Protein AF-0000000084720559 (afdb_homodimer)

Foldseek 3Di:
DPPPLQDDWFDDPWKTWHQDALVCLVLVLVQCVQCVVVCQQWDFDDDPCRNDSVVSSVVSVVQSVCSSVPAKHKIWIFTPVDDPVPTHTFKIKMWHRQDDDPQLETEIDMDGRPVCPPVCVVLRVVLRVVCCSCPVVVGFKYKYKTAPPPVSVVVSCVSSPKDFDAKAFQPGQGPNGRGIITIIMDGHDDDPPD/DPPPLADDWFDDPWKTWHQDALVCLVLVLVQCVQCVVVCQQWDFDDDPCRNDSVVSSVVSVVQSVCSSVPAKHKIWIFTPVDDPVPTHTFKIKMWHRQDDDPQLETEIDMDGRPVCPPVCVVLRVVLRVVCCSCPVVVGFKYKYKTAPPPVSVVVSCVSSPKDFDAKAFQPGQHPNGRGIITIIMDGHDDDPPD

Sequence (388 aa):
MPPDISQAPLTTPRLLLTLLPPDAAARVLAYHLANREHLGPVSPARPDNFFTVTWWRSRLAQDAEDWRRGLALRLFLLSRAAPPTTSPVLGSVSLNDIRRGPLQCAELGFGLDARHQGLGLMSEAVSAVCDHAFGALGLHRLMANHLPDNHRSAAVLRRVGFQVEGLARQSVLIEGRWRDHVLTARVAPEPHEDMPPDISQAPLTTPRLLLTLLPPDAAARVLAYHLANREHLGPVSPARPDNFFTVTWWRSRLAQDAEDWRRGLALRLFL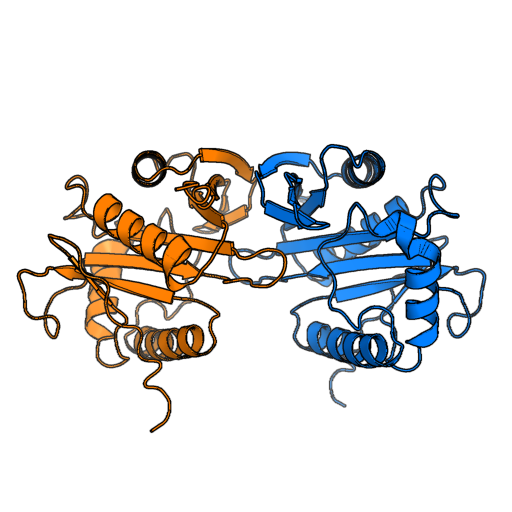LSRAAPPTTSPVLGSVSLNDIRRGPLQCAELGFGLDARHQGLGLMSEAVSAVCDHAFGALGLHRLMANHLPDNHRSAAVLRRVGFQVEGLARQSVLIEGRWRDHVLTARVAPEPHED

Structure (mmCIF, N/CA/C/O backbone):
data_AF-0000000084720559-model_v1
#
loop_
_entity.id
_entity.type
_e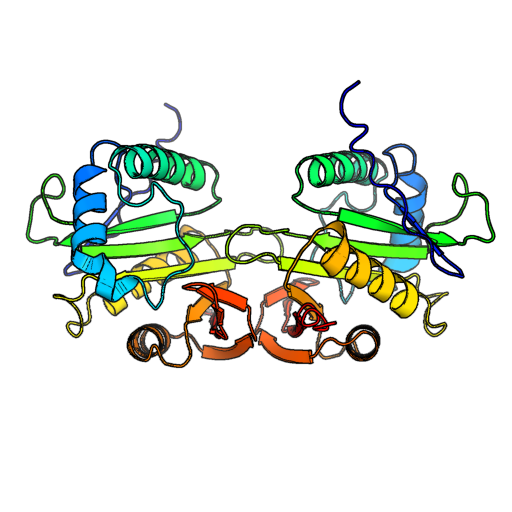ntity.pdbx_description
1 polymer 'Ribosomal-protein-S5p-alanine acetyltransferase'
#
loop_
_atom_site.group_PDB
_atom_site.id
_atom_site.type_symbol
_atom_site.label_atom_id
_atom_site.label_alt_id
_atom_site.label_comp_id
_atom_site.label_asym_id
_atom_site.label_entity_id
_atom_site.label_seq_id
_atom_site.pdbx_PDB_ins_code
_atom_site.Cartn_x
_atom_site.Cartn_y
_atom_site.Cartn_z
_atom_site.occupancy
_atom_site.B_iso_or_equiv
_atom_site.auth_seq_id
_atom_site.auth_comp_id
_atom_site.auth_asym_id
_atom_site.auth_atom_id
_atom_site.pdbx_PDB_model_num
ATOM 1 N N . MET A 1 1 ? 16.984 1.172 -31.078 1 24.78 1 MET A N 1
ATOM 2 C CA . MET A 1 1 ? 16.078 0.061 -30.812 1 24.78 1 MET A CA 1
ATOM 3 C C . MET A 1 1 ? 15.453 0.203 -29.422 1 24.78 1 MET A C 1
ATOM 5 O O . MET A 1 1 ? 16.156 0.469 -28.453 1 24.78 1 MET A O 1
ATOM 9 N N . PRO A 1 2 ? 14.281 0.5 -29.219 1 31.25 2 PRO A N 1
ATOM 10 C CA . PRO A 1 2 ? 13.789 0.819 -27.875 1 31.25 2 PRO A CA 1
ATOM 11 C C . PRO A 1 2 ? 14.266 -0.181 -26.828 1 31.25 2 PRO A C 1
ATOM 13 O O . PRO A 1 2 ? 14.516 -1.346 -27.156 1 31.25 2 PRO A O 1
ATOM 16 N N . PRO A 1 3 ? 15.016 0.154 -25.875 1 35.84 3 PRO A N 1
ATOM 17 C CA . PRO A 1 3 ? 15.547 -0.904 -25.016 1 35.84 3 PRO A CA 1
ATOM 18 C C . PRO A 1 3 ? 14.555 -2.043 -24.797 1 35.84 3 PRO A C 1
ATOM 20 O O . PRO A 1 3 ? 13.344 -1.806 -24.703 1 35.84 3 PRO A O 1
ATOM 23 N N . ASP A 1 4 ? 14.594 -3.197 -25.391 1 41.47 4 ASP A N 1
ATOM 24 C CA . ASP A 1 4 ? 13.789 -4.414 -25.328 1 41.47 4 ASP A CA 1
ATOM 25 C C . ASP A 1 4 ? 13.328 -4.688 -23.891 1 41.47 4 ASP A C 1
ATOM 27 O O . ASP A 1 4 ? 14.141 -5.035 -23.031 1 41.47 4 ASP A O 1
ATOM 31 N N . ILE A 1 5 ? 12.531 -3.898 -23.25 1 49.28 5 ILE A N 1
ATOM 32 C CA . ILE A 1 5 ? 11.891 -3.852 -21.938 1 49.28 5 ILE A CA 1
ATOM 33 C C . ILE A 1 5 ? 11.297 -5.219 -21.609 1 49.28 5 ILE A C 1
ATOM 35 O O . ILE A 1 5 ? 10.516 -5.352 -20.656 1 49.28 5 ILE A O 1
ATOM 39 N N . SER A 1 6 ? 11.438 -6.25 -22.516 1 62.38 6 SER A N 1
ATOM 40 C CA . SER A 1 6 ? 10.852 -7.562 -22.25 1 62.38 6 SER A CA 1
ATOM 41 C C . SER A 1 6 ? 11.539 -8.25 -21.078 1 62.38 6 SER A C 1
ATOM 43 O O . SER A 1 6 ? 12.766 -8.234 -20.969 1 62.38 6 SER A O 1
ATOM 45 N N . GLN A 1 7 ? 10.898 -8.25 -19.922 1 69.25 7 GLN A N 1
ATOM 46 C CA . GLN A 1 7 ? 11.438 -8.953 -18.766 1 69.25 7 GLN A CA 1
ATOM 47 C C . GLN A 1 7 ? 11.953 -10.336 -19.141 1 69.25 7 GLN A C 1
ATOM 49 O O . GLN A 1 7 ? 11.195 -11.164 -19.656 1 69.25 7 GLN A O 1
ATOM 54 N N . ALA A 1 8 ? 13.352 -10.523 -19 1 83.62 8 ALA A N 1
ATOM 55 C CA . ALA A 1 8 ? 13.891 -11.867 -19.141 1 83.62 8 ALA A CA 1
ATOM 56 C C . ALA A 1 8 ? 13.266 -12.828 -18.141 1 83.62 8 ALA A C 1
ATOM 58 O O . ALA A 1 8 ? 13.039 -12.461 -16.984 1 83.62 8 ALA A O 1
ATOM 59 N N . PRO A 1 9 ? 12.969 -13.992 -18.625 1 94.06 9 PRO A N 1
ATOM 60 C CA . PRO A 1 9 ? 12.43 -14.984 -17.703 1 94.06 9 PRO A CA 1
ATOM 61 C C . PRO A 1 9 ? 13.414 -15.352 -16.594 1 94.06 9 PRO A C 1
ATOM 63 O O . PRO A 1 9 ? 14.633 -15.25 -16.781 1 94.06 9 PRO A O 1
ATOM 66 N N . LEU A 1 10 ? 12.875 -15.648 -15.438 1 97.38 10 LEU A N 1
ATOM 67 C CA . LEU A 1 10 ? 13.672 -16.25 -14.375 1 97.38 10 LEU A CA 1
ATOM 68 C C . LEU A 1 10 ? 13.641 -17.766 -14.461 1 97.38 10 LEU A C 1
ATOM 70 O O . LEU A 1 10 ? 12.586 -18.359 -14.695 1 97.38 10 LEU A O 1
ATOM 74 N N . THR A 1 11 ? 14.836 -18.391 -14.312 1 97.5 11 THR A N 1
ATOM 75 C CA . THR A 1 11 ? 14.914 -19.844 -14.383 1 97.5 11 THR A CA 1
ATOM 76 C C . THR A 1 11 ? 15.398 -20.422 -13.055 1 97.5 11 THR A C 1
ATOM 78 O O . THR A 1 11 ? 16.328 -19.891 -12.445 1 97.5 11 THR A O 1
ATOM 81 N N . THR A 1 12 ? 14.703 -21.391 -12.57 1 98.12 12 THR A N 1
ATOM 82 C CA . THR A 1 12 ? 15.117 -22.203 -11.43 1 98.12 12 THR A CA 1
ATOM 83 C C . THR A 1 12 ? 15.367 -23.641 -11.867 1 98.12 12 THR A C 1
ATOM 85 O O . THR A 1 12 ? 15.227 -23.984 -13.047 1 98.12 12 THR A O 1
ATOM 88 N N . PRO A 1 13 ? 15.797 -24.516 -10.953 1 97.94 13 PRO A N 1
ATOM 89 C CA . PRO A 1 13 ? 16.078 -25.891 -11.375 1 97.94 13 PRO A CA 1
ATOM 90 C C . PRO A 1 13 ? 14.883 -26.562 -12.047 1 97.94 13 PRO A C 1
ATOM 92 O O . PRO A 1 13 ? 15.047 -27.297 -13.031 1 97.94 13 PRO A O 1
ATOM 95 N N . ARG A 1 14 ? 13.617 -26.297 -11.602 1 98.25 14 ARG A N 1
ATOM 96 C CA . ARG A 1 14 ? 12.477 -27.047 -12.117 1 98.25 14 ARG A CA 1
ATOM 97 C C . ARG A 1 14 ? 11.508 -26.125 -12.859 1 98.25 14 ARG A C 1
ATOM 99 O O . ARG A 1 14 ? 10.641 -26.609 -13.594 1 98.25 14 ARG A O 1
ATOM 106 N N . LEU A 1 15 ? 11.742 -24.766 -12.711 1 98.5 15 LEU A N 1
ATOM 107 C CA . LEU A 1 15 ? 10.68 -23.875 -13.164 1 98.5 15 LEU A CA 1
ATOM 108 C C . LEU A 1 15 ? 11.234 -22.797 -14.086 1 98.5 15 LEU A C 1
ATOM 110 O O . LEU A 1 15 ? 12.383 -22.375 -13.938 1 98.5 15 LEU A O 1
ATOM 114 N N . LEU A 1 16 ? 10.406 -22.438 -15.016 1 98.12 16 LEU A N 1
ATOM 115 C CA . LEU A 1 16 ? 10.523 -21.188 -15.766 1 98.12 16 LEU A CA 1
ATOM 116 C C . LEU A 1 16 ? 9.477 -20.172 -15.32 1 98.12 16 LEU A C 1
ATOM 118 O O . LEU A 1 16 ? 8.273 -20.453 -15.367 1 98.12 16 LEU A O 1
ATOM 122 N N . LEU A 1 17 ? 9.922 -19.062 -14.82 1 98.5 17 LEU A N 1
ATOM 123 C CA . LEU A 1 17 ? 9.031 -17.984 -14.43 1 98.5 17 LEU A CA 1
ATOM 124 C C . LEU A 1 17 ? 9.031 -16.859 -15.469 1 98.5 17 LEU A C 1
ATOM 126 O O . LEU A 1 17 ? 10.086 -16.281 -15.758 1 98.5 17 LEU A O 1
ATOM 130 N N . THR A 1 18 ? 7.855 -16.531 -16.031 1 97.56 18 THR A N 1
ATOM 131 C CA . THR A 1 18 ? 7.883 -15.617 -17.172 1 97.56 18 THR A CA 1
ATOM 132 C C . THR A 1 18 ? 6.566 -14.852 -17.281 1 97.56 18 THR A C 1
ATOM 134 O O . THR A 1 18 ? 5.527 -15.32 -16.812 1 97.56 18 THR A O 1
ATOM 137 N N . LEU A 1 19 ? 6.688 -13.711 -17.906 1 97.62 19 LEU A N 1
ATOM 138 C CA . LEU A 1 19 ? 5.48 -13.055 -18.406 1 97.62 19 LEU A CA 1
ATOM 139 C C . LEU A 1 19 ? 4.867 -13.844 -19.562 1 97.62 19 LEU A C 1
ATOM 141 O O . LEU A 1 19 ? 5.586 -14.375 -20.406 1 97.62 19 LEU A O 1
ATOM 145 N N . LEU A 1 20 ? 3.572 -13.852 -19.547 1 97.25 20 LEU A N 1
ATOM 146 C CA . LEU A 1 20 ? 2.904 -14.492 -20.688 1 97.25 20 LEU A CA 1
ATOM 147 C C . LEU A 1 20 ? 2.211 -13.453 -21.562 1 97.25 20 LEU A C 1
ATOM 149 O O . LEU A 1 20 ? 1.636 -12.492 -21.047 1 97.25 20 LEU A O 1
ATOM 153 N N . PRO A 1 21 ? 2.279 -13.688 -22.859 1 96.25 21 PRO A N 1
ATOM 154 C CA . PRO A 1 21 ? 1.58 -12.781 -23.766 1 96.25 21 PRO A CA 1
ATOM 155 C C . PRO A 1 21 ? 0.071 -13.016 -23.797 1 96.25 21 PRO A C 1
ATOM 157 O O . PRO A 1 21 ? -0.404 -14.055 -23.312 1 96.25 21 PRO A O 1
ATOM 160 N N . PRO A 1 22 ? -0.647 -12.07 -24.328 1 97.81 22 PRO A N 1
ATOM 161 C CA . PRO A 1 22 ? -2.105 -12.195 -24.391 1 97.81 22 PRO A CA 1
ATOM 162 C C . PRO A 1 22 ? -2.568 -13.484 -25.062 1 97.81 22 PRO A C 1
ATOM 164 O O . PRO A 1 22 ? -3.615 -14.031 -24.703 1 97.81 22 PRO A O 1
ATOM 167 N N . ASP A 1 23 ? -1.858 -14.062 -25.891 1 96.62 23 ASP A N 1
ATOM 168 C CA . ASP A 1 23 ? -2.271 -15.258 -26.625 1 96.62 23 ASP A CA 1
ATOM 169 C C . ASP A 1 23 ? -2.18 -16.5 -25.719 1 96.62 23 ASP A C 1
ATOM 171 O O . ASP A 1 23 ? -2.709 -17.562 -26.062 1 96.62 23 ASP A O 1
ATOM 175 N N . ALA A 1 24 ? -1.607 -16.375 -24.594 1 97.5 24 ALA A N 1
ATOM 176 C CA . ALA A 1 24 ? -1.551 -17.469 -23.625 1 97.5 24 ALA A CA 1
ATOM 177 C C . ALA A 1 24 ? -2.754 -17.438 -22.688 1 97.5 24 ALA A C 1
ATOM 179 O O . ALA A 1 24 ? -2.826 -18.219 -21.734 1 97.5 24 ALA A O 1
ATOM 180 N N . ALA A 1 25 ? -3.701 -16.656 -22.953 1 98.38 25 ALA A N 1
ATOM 181 C CA . ALA A 1 25 ? -4.836 -16.406 -22.062 1 98.38 25 ALA A CA 1
ATOM 182 C C . ALA A 1 25 ? -5.574 -17.703 -21.75 1 98.38 25 ALA A C 1
ATOM 184 O O . ALA A 1 25 ? -5.98 -17.938 -20.609 1 98.38 25 ALA A O 1
ATOM 185 N N . ALA A 1 26 ? -5.711 -18.5 -22.719 1 98.31 26 ALA A N 1
ATOM 186 C CA . ALA A 1 26 ? -6.453 -19.75 -22.516 1 98.31 26 ALA A CA 1
ATOM 187 C C . ALA A 1 26 ? -5.754 -20.656 -21.516 1 98.31 26 ALA A C 1
ATOM 189 O O . ALA A 1 26 ? -6.41 -21.359 -20.734 1 98.31 26 ALA A O 1
ATOM 190 N N . ARG A 1 27 ? -4.457 -20.688 -21.5 1 98.19 27 ARG A N 1
ATOM 191 C CA . ARG A 1 27 ? -3.695 -21.5 -20.562 1 98.19 27 ARG A CA 1
ATOM 192 C C . ARG A 1 27 ? -3.842 -20.969 -19.141 1 98.19 27 ARG A C 1
ATOM 194 O O . ARG A 1 27 ? -3.986 -21.75 -18.188 1 98.19 27 ARG A O 1
ATOM 201 N N . VAL A 1 28 ? -3.807 -19.688 -19.016 1 98.62 28 VAL A N 1
ATOM 202 C CA . VAL A 1 28 ? -3.961 -19.078 -17.703 1 98.62 28 VAL A CA 1
ATOM 203 C C . VAL A 1 28 ? -5.375 -19.328 -17.172 1 98.62 28 VAL A C 1
ATOM 205 O O . VAL A 1 28 ? -5.562 -19.672 -16.016 1 98.62 28 VAL A O 1
ATOM 208 N N . LEU A 1 29 ? -6.332 -19.172 -18.109 1 98.75 29 LEU A N 1
ATOM 209 C CA . LEU A 1 29 ? -7.719 -19.438 -17.75 1 98.75 29 LEU A CA 1
ATOM 210 C C . LEU A 1 29 ? -7.883 -20.891 -17.266 1 98.75 29 LEU A C 1
ATOM 212 O O . LEU A 1 29 ? -8.547 -21.141 -16.266 1 98.75 29 LEU A O 1
ATOM 216 N N . ALA A 1 30 ? -7.309 -21.781 -17.938 1 98.69 30 ALA A N 1
ATOM 217 C CA . ALA A 1 30 ? -7.406 -23.188 -17.578 1 98.69 30 ALA A CA 1
ATOM 218 C C . ALA A 1 30 ? -6.887 -23.438 -16.172 1 98.69 30 ALA A C 1
ATOM 220 O O . ALA A 1 30 ? -7.488 -24.188 -15.406 1 98.69 30 ALA A O 1
ATOM 221 N N . TYR A 1 31 ? -5.824 -22.828 -15.836 1 98.69 31 TYR A N 1
ATOM 222 C CA . TYR A 1 31 ? -5.258 -22.906 -14.492 1 98.69 31 TYR A CA 1
ATOM 223 C C . TYR A 1 31 ? -6.262 -22.438 -13.453 1 98.69 31 TYR A C 1
ATOM 225 O O . TYR A 1 31 ? -6.488 -23.109 -12.445 1 98.69 31 TYR A O 1
ATOM 233 N N . HIS A 1 32 ? -6.844 -21.281 -13.695 1 98.5 32 HIS A N 1
ATOM 234 C CA . HIS A 1 32 ? -7.746 -20.703 -12.703 1 98.5 32 HIS A CA 1
ATOM 235 C C . HIS A 1 32 ? -9.039 -21.5 -12.609 1 98.5 32 HIS A C 1
ATOM 237 O O . HIS A 1 32 ? -9.602 -21.656 -11.523 1 98.5 32 HIS A O 1
ATOM 243 N N . LEU A 1 33 ? -9.477 -22 -13.742 1 98.38 33 LEU A N 1
ATOM 244 C CA . LEU A 1 33 ? -10.672 -22.828 -13.719 1 98.38 33 LEU A CA 1
ATOM 245 C C . LEU A 1 33 ? -10.422 -24.109 -12.938 1 98.38 33 LEU A C 1
ATOM 247 O O . LEU A 1 33 ? -11.242 -24.5 -12.094 1 98.38 33 LEU A O 1
ATOM 251 N N . ALA A 1 34 ? -9.367 -24.734 -13.164 1 98.38 34 ALA A N 1
ATOM 252 C CA . ALA A 1 34 ? -9.023 -26 -12.516 1 98.38 34 ALA A CA 1
ATOM 253 C C . ALA A 1 34 ? -8.836 -25.797 -11.016 1 98.38 34 ALA A C 1
ATOM 255 O O . ALA A 1 34 ? -9 -26.734 -10.234 1 98.38 34 ALA A O 1
ATOM 256 N N . ASN A 1 35 ? -8.492 -24.609 -10.586 1 98.38 35 ASN A N 1
ATOM 257 C CA . ASN A 1 35 ? -8.148 -24.344 -9.188 1 98.38 35 ASN A CA 1
ATOM 258 C C . ASN A 1 35 ? -9.148 -23.406 -8.531 1 98.38 35 ASN A C 1
ATOM 260 O O . ASN A 1 35 ? -8.828 -22.766 -7.531 1 98.38 35 ASN A O 1
ATOM 264 N N . ARG A 1 36 ? -10.266 -23.219 -9.133 1 96.69 36 ARG A N 1
ATOM 265 C CA . ARG A 1 36 ? -11.273 -22.281 -8.648 1 96.69 36 ARG A CA 1
ATOM 266 C C . ARG A 1 36 ? -11.617 -22.562 -7.184 1 96.69 36 ARG A C 1
ATOM 268 O O . ARG A 1 36 ? -11.641 -21.641 -6.363 1 96.69 36 ARG A O 1
ATOM 275 N N . GLU A 1 37 ? -11.828 -23.766 -6.773 1 96.25 37 GLU A N 1
ATOM 276 C CA . GLU A 1 37 ? -12.203 -24.141 -5.414 1 96.25 37 GLU A CA 1
ATOM 277 C C . GLU A 1 37 ? -11.023 -24.016 -4.461 1 96.25 37 GLU A C 1
ATOM 279 O O . GLU A 1 37 ? -11.188 -23.625 -3.303 1 96.25 37 GLU A O 1
ATOM 284 N N . HIS A 1 38 ? -9.883 -24.344 -5.008 1 96.44 38 HIS A N 1
ATOM 285 C CA . HIS A 1 38 ? -8.656 -24.328 -4.215 1 96.44 38 HIS A CA 1
ATOM 286 C C . HIS A 1 38 ? -8.219 -22.906 -3.893 1 96.44 38 HIS A C 1
ATOM 288 O O . HIS A 1 38 ? -7.852 -22.609 -2.754 1 96.44 38 HIS A O 1
ATOM 294 N N . LEU A 1 39 ? -8.266 -22 -4.852 1 96.12 39 LEU A N 1
ATOM 295 C CA . LEU A 1 39 ? -7.742 -20.656 -4.715 1 96.12 39 LEU A CA 1
ATOM 296 C C . LEU A 1 39 ? -8.828 -19.688 -4.238 1 96.12 39 LEU A C 1
ATOM 298 O O . LEU A 1 39 ? -8.531 -18.656 -3.637 1 96.12 39 LEU A O 1
ATOM 302 N N . GLY A 1 40 ? -10.031 -19.984 -4.469 1 93.94 40 GLY A N 1
ATOM 303 C CA . GLY A 1 40 ? -11.156 -19.109 -4.188 1 93.94 40 GLY A CA 1
ATOM 304 C C . GLY A 1 40 ? -11.172 -18.594 -2.762 1 93.94 40 GLY A C 1
ATOM 305 O O . GLY A 1 40 ? -11.156 -17.391 -2.531 1 93.94 40 GLY A O 1
ATOM 306 N N . PRO A 1 41 ? -11.086 -19.484 -1.792 1 93.38 41 PRO A N 1
ATOM 307 C CA . PRO A 1 41 ? -11.25 -19.125 -0.382 1 93.38 41 PRO A CA 1
ATOM 308 C C . PRO A 1 41 ? -10.117 -18.234 0.139 1 93.38 41 PRO A C 1
ATOM 310 O O . PRO A 1 41 ? -10.219 -17.672 1.227 1 93.38 41 PRO A O 1
ATOM 313 N N . VAL A 1 42 ? -9.055 -18.141 -0.585 1 93.88 42 VAL A N 1
ATOM 314 C CA . VAL A 1 42 ? -7.914 -17.375 -0.074 1 93.88 42 VAL A CA 1
ATOM 315 C C . VAL A 1 42 ? -7.625 -16.188 -0.991 1 93.88 42 VAL A C 1
ATOM 317 O O . VAL A 1 42 ? -6.629 -15.492 -0.812 1 93.88 42 VAL A O 1
ATOM 320 N N . SER A 1 43 ? -8.461 -16.047 -1.982 1 94.94 43 SER A N 1
ATOM 321 C CA . SER A 1 43 ? -8.25 -14.969 -2.949 1 94.94 43 SER A CA 1
ATOM 322 C C . SER A 1 43 ? -9.25 -13.836 -2.742 1 94.94 43 SER A C 1
ATOM 324 O O . SER A 1 43 ? -10.422 -14.086 -2.445 1 94.94 43 SER A O 1
ATOM 326 N N . PRO A 1 44 ? -8.789 -12.602 -2.986 1 94.06 44 PRO A N 1
ATOM 327 C CA . PRO A 1 44 ? -9.742 -11.484 -2.963 1 94.06 44 PRO A CA 1
ATOM 328 C C . PRO A 1 44 ? -10.875 -11.656 -3.973 1 94.06 44 PRO A C 1
ATOM 330 O O . PRO A 1 44 ? -10.742 -12.422 -4.93 1 94.06 44 PRO A O 1
ATOM 333 N N . ALA A 1 45 ? -11.898 -10.906 -3.785 1 90.5 45 ALA A N 1
ATOM 334 C CA . ALA A 1 45 ? -13.039 -10.914 -4.703 1 90.5 45 ALA A CA 1
ATOM 335 C C . ALA A 1 45 ? -12.594 -10.602 -6.125 1 90.5 45 ALA A C 1
ATOM 337 O O . ALA A 1 45 ? -11.766 -9.711 -6.344 1 90.5 45 ALA A O 1
ATOM 338 N N . ARG A 1 46 ? -13.172 -11.383 -7.086 1 91.12 46 ARG A N 1
ATOM 339 C CA . ARG A 1 46 ? -12.805 -11.297 -8.5 1 91.12 46 ARG A CA 1
ATOM 340 C C . ARG A 1 46 ? -13.875 -10.555 -9.297 1 91.12 46 ARG A C 1
ATOM 342 O O . ARG A 1 46 ? -15.039 -10.523 -8.906 1 91.12 46 ARG A O 1
ATOM 349 N N . PRO A 1 47 ? -13.438 -9.961 -10.336 1 92.44 47 PRO A N 1
ATOM 350 C CA . PRO A 1 47 ? -14.469 -9.422 -11.219 1 92.44 47 PRO A CA 1
ATOM 351 C C . PRO A 1 47 ? -15.344 -10.516 -11.828 1 92.44 47 PRO A C 1
ATOM 353 O O . PRO A 1 47 ? -14.922 -11.664 -11.953 1 92.44 47 PRO A O 1
ATOM 356 N N . ASP A 1 48 ? -16.422 -10.148 -12.328 1 92.81 48 ASP A N 1
ATOM 357 C CA . ASP A 1 48 ? -17.422 -11.086 -12.82 1 92.81 48 ASP A CA 1
ATOM 358 C C . ASP A 1 48 ? -16.906 -11.844 -14.047 1 92.81 48 ASP A C 1
ATOM 360 O O . ASP A 1 48 ? -17.266 -13 -14.266 1 92.81 48 ASP A O 1
ATOM 364 N N . ASN A 1 49 ? -16.141 -11.25 -14.773 1 96.62 49 ASN A N 1
ATOM 365 C CA . ASN A 1 49 ? -15.672 -11.859 -16.016 1 96.62 49 ASN A CA 1
ATOM 366 C C . ASN A 1 49 ? -14.297 -12.508 -15.852 1 96.62 49 ASN A C 1
ATOM 368 O O . ASN A 1 49 ? -13.617 -12.797 -16.844 1 96.62 49 ASN A O 1
ATOM 372 N N . PHE A 1 50 ? -13.961 -12.805 -14.656 1 97.25 50 PHE A N 1
ATOM 373 C CA . PHE A 1 50 ? -12.641 -13.344 -14.344 1 97.25 50 PHE A CA 1
ATOM 374 C C . PHE A 1 50 ? -12.414 -14.672 -15.062 1 97.25 50 PHE A C 1
ATOM 376 O O . PHE A 1 50 ? -11.312 -14.945 -15.539 1 97.25 50 PHE A O 1
ATOM 383 N N . PHE A 1 51 ? -13.445 -15.398 -15.188 1 98.12 51 PHE A N 1
ATOM 384 C CA . PHE A 1 51 ? -13.305 -16.734 -15.766 1 98.12 51 PHE A CA 1
ATOM 385 C C . PHE A 1 51 ? -13.688 -16.734 -17.234 1 98.12 51 PHE A C 1
ATOM 387 O O . PHE A 1 51 ? -14.477 -17.562 -17.672 1 98.12 51 PHE A O 1
ATOM 394 N N . THR A 1 52 ? -13.148 -15.789 -17.953 1 98.56 52 THR A N 1
ATOM 395 C CA . THR A 1 52 ? -13.289 -15.711 -19.406 1 98.56 52 THR A CA 1
ATOM 396 C C . THR A 1 52 ? -11.93 -15.484 -20.062 1 98.56 52 THR A C 1
ATOM 398 O O . THR A 1 52 ? -11.039 -14.883 -19.469 1 98.56 52 THR A O 1
ATOM 401 N N . VAL A 1 53 ? -11.852 -15.938 -21.234 1 98.38 53 VAL A N 1
ATOM 402 C CA . VAL A 1 53 ? -10.617 -15.766 -21.984 1 98.38 53 VAL A CA 1
ATOM 403 C C . VAL A 1 53 ? -10.383 -14.281 -22.266 1 98.38 53 VAL A C 1
ATOM 405 O O . VAL A 1 53 ? -9.242 -13.812 -22.25 1 98.38 53 VAL A O 1
ATOM 408 N N . THR A 1 54 ? -11.383 -13.578 -22.469 1 98.25 54 THR A N 1
ATOM 409 C CA . THR A 1 54 ? -11.297 -12.156 -22.781 1 98.25 54 THR A CA 1
ATOM 410 C C . THR A 1 54 ? -10.68 -11.391 -21.609 1 98.25 54 THR A C 1
ATOM 412 O O . THR A 1 54 ? -9.836 -10.508 -21.828 1 98.25 54 THR A O 1
ATOM 415 N N . TRP A 1 55 ? -11.125 -11.711 -20.422 1 98.38 55 TRP A N 1
ATOM 416 C CA . TRP A 1 55 ? -10.555 -11.039 -19.25 1 98.38 55 TRP A CA 1
ATOM 417 C C . TRP A 1 55 ? -9.047 -11.281 -19.172 1 98.38 55 TRP A C 1
ATOM 419 O O . TRP A 1 55 ? -8.273 -10.336 -19.016 1 98.38 55 TRP A O 1
ATOM 429 N N . TRP A 1 56 ? -8.688 -12.453 -19.375 1 98.56 56 TRP A N 1
ATOM 430 C CA . TRP A 1 56 ? -7.281 -12.797 -19.203 1 98.56 56 TRP A CA 1
ATOM 431 C C . TRP A 1 56 ? -6.441 -12.258 -20.359 1 98.56 56 TRP A C 1
ATOM 433 O O . TRP A 1 56 ? -5.281 -11.883 -20.172 1 98.56 56 TRP A O 1
ATOM 443 N N . ARG A 1 57 ? -6.965 -12.211 -21.547 1 98.62 57 ARG A N 1
ATOM 444 C CA . ARG A 1 57 ? -6.254 -11.562 -22.656 1 98.62 57 ARG A CA 1
ATOM 445 C C . ARG A 1 57 ? -5.93 -10.109 -22.312 1 98.62 57 ARG A C 1
ATOM 447 O O . ARG A 1 57 ? -4.801 -9.656 -22.516 1 98.62 57 ARG A O 1
ATOM 454 N N . SER A 1 58 ? -6.902 -9.477 -21.812 1 98.5 58 SER A N 1
ATOM 455 C CA . SER A 1 58 ? -6.727 -8.086 -21.422 1 98.5 58 SER A CA 1
ATOM 456 C C . SER A 1 58 ? -5.766 -7.961 -20.25 1 98.5 58 SER A C 1
ATOM 458 O O . SER A 1 58 ? -4.898 -7.082 -20.234 1 98.5 58 SER A O 1
ATOM 460 N N . ARG A 1 59 ? -5.934 -8.82 -19.266 1 98.31 59 ARG A N 1
ATOM 461 C CA . ARG A 1 59 ? -5.098 -8.766 -18.078 1 98.31 59 ARG A CA 1
ATOM 462 C C . ARG A 1 59 ? -3.633 -9.016 -18.422 1 98.31 59 ARG A C 1
ATOM 464 O O . ARG A 1 59 ? -2.748 -8.328 -17.906 1 98.31 59 ARG A O 1
ATOM 471 N N . LEU A 1 60 ? -3.361 -9.953 -19.281 1 98.44 60 LEU A N 1
ATOM 472 C CA . LEU A 1 60 ? -1.986 -10.266 -19.656 1 98.44 60 LEU A CA 1
ATOM 473 C C . LEU A 1 60 ? -1.354 -9.094 -20.406 1 98.44 60 LEU A C 1
ATOM 475 O O . LEU A 1 60 ? -0.164 -8.82 -20.25 1 98.44 60 LEU A O 1
ATOM 479 N N . ALA A 1 61 ? -2.107 -8.438 -21.219 1 98.38 61 ALA A N 1
ATOM 480 C CA . ALA A 1 61 ? -1.619 -7.223 -21.875 1 98.38 61 ALA A CA 1
ATOM 481 C C . ALA A 1 61 ? -1.284 -6.145 -20.844 1 98.38 61 ALA A C 1
ATOM 483 O O . ALA A 1 61 ? -0.249 -5.484 -20.953 1 98.38 61 ALA A O 1
ATOM 484 N N . GLN A 1 62 ? -2.164 -6.012 -19.922 1 98.06 62 GLN A N 1
ATOM 485 C CA . GLN A 1 62 ? -1.948 -5.023 -18.859 1 98.06 62 GLN A CA 1
ATOM 486 C C . GLN A 1 62 ? -0.733 -5.383 -18.016 1 98.06 62 GLN A C 1
ATOM 488 O O . GLN A 1 62 ? -0.009 -4.5 -17.547 1 98.06 62 GLN A O 1
ATOM 493 N N . ASP A 1 63 ? -0.588 -6.668 -17.75 1 97.75 63 ASP A N 1
ATOM 494 C CA . ASP A 1 63 ? 0.587 -7.109 -17.016 1 97.75 63 ASP A CA 1
ATOM 495 C C . ASP A 1 63 ? 1.874 -6.641 -17.688 1 97.75 63 ASP A C 1
ATOM 497 O O . ASP A 1 63 ? 2.787 -6.148 -17.016 1 97.75 63 ASP A O 1
ATOM 501 N N . ALA A 1 64 ? 1.951 -6.816 -18.953 1 97.12 64 ALA A N 1
ATOM 502 C CA . ALA A 1 64 ? 3.117 -6.379 -19.719 1 97.12 64 ALA A CA 1
ATOM 503 C C . ALA A 1 64 ? 3.314 -4.867 -19.594 1 97.12 64 ALA A C 1
ATOM 505 O O . ALA A 1 64 ? 4.438 -4.395 -19.422 1 97.12 64 ALA A O 1
ATOM 506 N N . GLU A 1 65 ? 2.264 -4.129 -19.703 1 97.25 65 GLU A N 1
ATOM 507 C CA . GLU A 1 65 ? 2.322 -2.672 -19.594 1 97.25 65 GLU A CA 1
ATOM 508 C C . GLU A 1 65 ? 2.75 -2.232 -18.203 1 97.25 65 GLU A C 1
ATOM 510 O O . GLU A 1 65 ? 3.566 -1.32 -18.047 1 97.25 65 GLU A O 1
ATOM 515 N N . ASP A 1 66 ? 2.148 -2.877 -17.203 1 97.69 66 ASP A N 1
ATOM 516 C CA . ASP A 1 66 ? 2.514 -2.559 -15.82 1 97.69 66 ASP A CA 1
ATOM 517 C C . ASP A 1 66 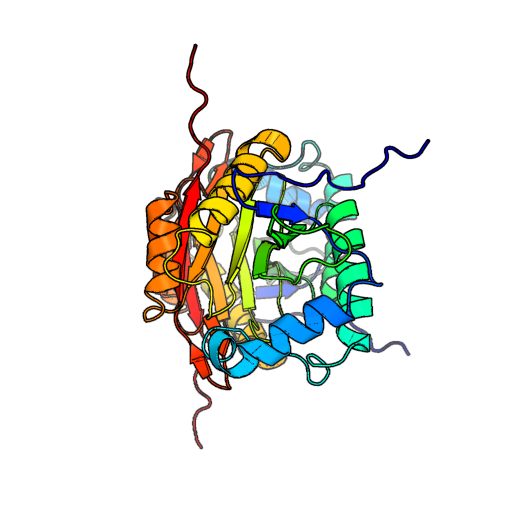? 4.008 -2.773 -15.586 1 97.69 66 ASP A C 1
ATOM 519 O O . ASP A 1 66 ? 4.652 -1.979 -14.898 1 97.69 66 ASP A O 1
ATOM 523 N N . TRP A 1 67 ? 4.473 -3.793 -16.125 1 97.5 67 TRP A N 1
ATOM 524 C CA . TRP A 1 67 ? 5.898 -4.066 -15.992 1 97.5 67 TRP A CA 1
ATOM 525 C C . TRP A 1 67 ? 6.727 -3.008 -16.719 1 97.5 67 TRP A C 1
ATOM 527 O O . TRP A 1 67 ? 7.699 -2.49 -16.156 1 97.5 67 TRP A O 1
ATOM 537 N N . ARG A 1 68 ? 6.398 -2.719 -17.891 1 96 68 ARG A N 1
ATOM 538 C CA . ARG A 1 68 ? 7.098 -1.699 -18.672 1 96 68 ARG A CA 1
ATOM 539 C C . ARG A 1 68 ? 7.164 -0.381 -17.906 1 96 68 ARG A C 1
ATOM 541 O O . ARG A 1 68 ? 8.172 0.327 -17.969 1 96 68 ARG A O 1
ATOM 548 N N . ARG A 1 69 ? 6.16 -0.146 -17.156 1 96.38 69 ARG A N 1
ATOM 549 C CA . ARG A 1 69 ? 6.059 1.109 -16.422 1 96.38 69 ARG A CA 1
ATOM 550 C C . ARG A 1 69 ? 6.684 0.981 -15.039 1 96.38 69 ARG A C 1
ATOM 552 O O . ARG A 1 69 ? 6.719 1.949 -14.273 1 96.38 69 ARG A O 1
ATOM 559 N N . GLY A 1 70 ? 7.066 -0.193 -14.688 1 96.81 70 GLY A N 1
ATOM 560 C CA . GLY A 1 70 ? 7.723 -0.417 -13.406 1 96.81 70 GLY A CA 1
ATOM 561 C C . GLY A 1 70 ? 6.75 -0.471 -12.242 1 96.81 70 GLY A C 1
ATOM 562 O O . GLY A 1 70 ? 7.133 -0.221 -11.102 1 96.81 70 GLY A O 1
ATOM 563 N N . LEU A 1 71 ? 5.508 -0.827 -12.492 1 97.06 71 LEU A N 1
ATOM 564 C CA . LEU A 1 71 ? 4.461 -0.751 -11.477 1 97.06 71 LEU A CA 1
ATOM 565 C C . LEU A 1 71 ? 4.223 -2.115 -10.836 1 97.06 71 LEU A C 1
ATOM 567 O O . LEU A 1 71 ? 3.803 -2.201 -9.68 1 97.06 71 LEU A O 1
ATOM 571 N N . ALA A 1 72 ? 4.43 -3.174 -11.617 1 98.38 72 ALA A N 1
ATOM 572 C CA . ALA A 1 72 ? 4.176 -4.535 -11.156 1 98.38 72 ALA A CA 1
ATOM 573 C C . ALA A 1 72 ? 4.844 -5.562 -12.07 1 98.38 72 ALA A C 1
ATOM 575 O O . ALA A 1 72 ? 5.223 -5.242 -13.195 1 98.38 72 ALA A O 1
ATOM 576 N N . LEU A 1 73 ? 5.039 -6.75 -11.539 1 98.31 73 LEU A N 1
ATOM 577 C CA . LEU A 1 73 ? 5.578 -7.895 -12.266 1 98.31 73 LEU A CA 1
ATOM 578 C C . LEU A 1 73 ? 4.844 -9.172 -11.883 1 98.31 73 LEU A C 1
ATOM 580 O O . LEU A 1 73 ? 4.91 -9.609 -10.727 1 98.31 73 LEU A O 1
ATOM 584 N N . ARG A 1 74 ? 4.191 -9.711 -12.797 1 98.56 74 ARG A N 1
ATOM 585 C CA . ARG A 1 74 ? 3.578 -11.016 -12.578 1 98.56 74 ARG A CA 1
ATOM 586 C C . ARG A 1 74 ? 4.25 -12.086 -13.438 1 98.56 74 ARG A C 1
ATOM 588 O O . ARG A 1 74 ? 4.246 -11.992 -14.672 1 98.56 74 ARG A O 1
ATOM 595 N N . LEU A 1 75 ? 4.734 -13.109 -12.82 1 98.62 75 LEU A N 1
ATOM 596 C CA . LEU A 1 75 ? 5.379 -14.227 -13.508 1 98.62 75 LEU A CA 1
ATOM 597 C C . LEU A 1 75 ? 4.574 -15.508 -13.336 1 98.62 75 LEU A C 1
ATOM 599 O O . LEU A 1 75 ? 4.18 -15.852 -12.219 1 98.62 75 LEU A O 1
ATOM 603 N N . PHE A 1 76 ? 4.387 -16.141 -14.43 1 98.75 76 PHE A N 1
ATOM 604 C CA . PHE A 1 76 ? 3.732 -17.438 -14.398 1 98.75 76 PHE A CA 1
ATOM 605 C C . PHE A 1 76 ? 4.762 -18.562 -14.359 1 98.75 76 PHE A C 1
ATOM 607 O O . PHE A 1 76 ? 5.844 -18.438 -14.938 1 98.75 76 PHE A O 1
ATOM 614 N N . LEU A 1 77 ? 4.391 -19.594 -13.633 1 98.81 77 LEU A N 1
ATOM 615 C CA . LEU A 1 77 ? 5.273 -20.734 -13.438 1 98.81 77 LEU A CA 1
ATOM 616 C C . LEU A 1 77 ? 5.008 -21.812 -14.484 1 98.81 77 LEU A C 1
ATOM 618 O O . LEU A 1 77 ? 3.893 -22.328 -14.586 1 98.81 77 LEU A O 1
ATOM 622 N N . LEU A 1 78 ? 6.016 -22.141 -15.219 1 98.5 78 LEU A N 1
ATOM 623 C CA . LEU A 1 78 ? 5.98 -23.234 -16.172 1 98.5 78 LEU A CA 1
ATOM 624 C C . LEU A 1 78 ? 7.02 -24.297 -15.82 1 98.5 78 LEU A C 1
ATOM 626 O O . LEU A 1 78 ? 8.102 -23.969 -15.328 1 98.5 78 LEU A O 1
ATOM 630 N N . SER A 1 79 ? 6.621 -25.531 -16.078 1 97.94 79 SER A N 1
ATOM 631 C CA . SER A 1 79 ? 7.605 -26.594 -15.898 1 97.94 79 SER A CA 1
ATOM 632 C C . SER A 1 79 ? 8.719 -26.5 -16.938 1 97.94 79 SER A C 1
ATOM 634 O O . SER A 1 79 ? 8.461 -26.25 -18.109 1 97.94 79 SER A O 1
ATOM 636 N N . ARG A 1 80 ? 9.883 -26.703 -16.5 1 96.5 80 ARG A N 1
ATOM 637 C CA . ARG A 1 80 ? 10.992 -26.719 -17.438 1 96.5 80 ARG A CA 1
ATOM 638 C C . ARG A 1 80 ? 11.039 -28.016 -18.219 1 96.5 80 ARG A C 1
ATOM 640 O O . ARG A 1 80 ? 11.781 -28.141 -19.203 1 96.5 80 ARG A O 1
ATOM 647 N N . ALA A 1 81 ? 10.273 -28.953 -17.844 1 95.06 81 ALA A N 1
ATOM 648 C CA . ALA A 1 81 ? 10.266 -30.266 -18.484 1 95.06 81 ALA A CA 1
ATOM 649 C C . ALA A 1 81 ? 9.422 -30.25 -19.75 1 95.06 81 ALA A C 1
ATOM 651 O O . ALA A 1 81 ? 9.359 -31.234 -20.484 1 95.06 81 ALA A O 1
ATOM 652 N N . ALA A 1 82 ? 8.727 -29.203 -20.047 1 92.19 82 ALA A N 1
ATOM 653 C CA . ALA A 1 82 ? 7.875 -29.078 -21.219 1 92.19 82 ALA A CA 1
ATOM 654 C C . ALA A 1 82 ? 8.203 -27.797 -22 1 92.19 82 ALA A C 1
ATOM 656 O O . ALA A 1 82 ? 8.727 -26.844 -21.438 1 92.19 82 ALA A O 1
ATOM 657 N N . PRO A 1 83 ? 7.887 -27.812 -23.281 1 92.81 83 PRO A N 1
ATOM 658 C CA . PRO A 1 83 ? 8.102 -26.578 -24.047 1 92.81 83 PRO A CA 1
ATOM 659 C C . PRO A 1 83 ? 7.305 -25.406 -23.5 1 92.81 83 PRO A C 1
ATOM 661 O O . PRO A 1 83 ? 6.121 -25.547 -23.172 1 92.81 83 PRO A O 1
ATOM 664 N N . PRO A 1 84 ? 7.926 -24.281 -23.344 1 90.44 84 PRO A N 1
ATOM 665 C CA . PRO A 1 84 ? 7.281 -23.109 -22.75 1 90.44 84 PRO A CA 1
ATOM 666 C C . PRO A 1 84 ? 6.008 -22.688 -23.469 1 90.44 84 PRO A C 1
ATOM 668 O O . PRO A 1 84 ? 5.098 -22.125 -22.859 1 90.44 84 PRO A O 1
ATOM 671 N N . THR A 1 85 ? 5.906 -22.953 -24.719 1 90.19 85 THR A N 1
ATOM 672 C CA . THR A 1 85 ? 4.789 -22.469 -25.516 1 90.19 85 THR A CA 1
ATOM 673 C C . THR A 1 85 ? 3.537 -23.297 -25.25 1 90.19 85 THR A C 1
ATOM 675 O O . THR A 1 85 ? 2.422 -22.859 -25.547 1 90.19 85 THR A O 1
ATOM 678 N N . THR A 1 86 ? 3.758 -24.531 -24.688 1 90.88 86 THR A N 1
ATOM 679 C CA . THR A 1 86 ? 2.6 -25.406 -24.5 1 90.88 86 THR A CA 1
ATOM 680 C C . THR A 1 86 ? 2.471 -25.844 -23.047 1 90.88 86 THR A C 1
ATOM 682 O O . THR A 1 86 ? 1.447 -26.406 -22.656 1 90.88 86 THR A O 1
ATOM 685 N N . SER A 1 87 ? 3.461 -25.578 -22.328 1 95.06 87 SER A N 1
ATOM 686 C CA . SER A 1 87 ? 3.457 -26 -20.938 1 95.06 87 SER A CA 1
ATOM 687 C C . SER A 1 87 ? 2.264 -25.406 -20.188 1 95.06 87 SER A C 1
ATOM 689 O O . SER A 1 87 ? 1.943 -24.234 -20.344 1 95.06 87 SER A O 1
ATOM 691 N N . PRO A 1 88 ? 1.565 -26.266 -19.422 1 97.5 88 PRO A N 1
ATOM 692 C CA . PRO A 1 88 ? 0.518 -25.719 -18.562 1 97.5 88 PRO A CA 1
ATOM 693 C C . PRO A 1 88 ? 1.065 -24.766 -17.5 1 97.5 88 PRO A C 1
ATOM 695 O O . PRO A 1 88 ? 2.234 -24.859 -17.125 1 97.5 88 PRO A O 1
ATOM 698 N N . VAL A 1 89 ? 0.226 -23.828 -17.125 1 98.56 89 VAL A N 1
ATOM 699 C CA . VAL A 1 89 ? 0.561 -22.953 -16.016 1 98.56 89 VAL A CA 1
ATOM 700 C C . VAL A 1 89 ? 0.412 -23.703 -14.688 1 98.56 89 VAL A C 1
ATOM 702 O O . VAL A 1 89 ? -0.637 -24.297 -14.422 1 98.56 89 VAL A O 1
ATOM 705 N N . LEU A 1 90 ? 1.438 -23.625 -13.891 1 98.69 90 LEU A N 1
ATOM 706 C CA . LEU A 1 90 ? 1.424 -24.328 -12.609 1 98.69 90 LEU A CA 1
ATOM 707 C C . LEU A 1 90 ? 1.056 -23.375 -11.469 1 98.69 90 LEU A C 1
ATOM 709 O O . LEU A 1 90 ? 0.695 -23.828 -10.383 1 98.69 90 LEU A O 1
ATOM 713 N N . GLY A 1 91 ? 1.221 -22.078 -11.633 1 98.75 91 GLY A N 1
ATOM 714 C CA . GLY A 1 91 ? 1.014 -21.047 -10.625 1 98.75 91 GLY A CA 1
ATOM 715 C C . GLY A 1 91 ? 1.53 -19.688 -11.055 1 98.75 91 GLY A C 1
ATOM 716 O O . GLY A 1 91 ? 1.795 -19.453 -12.234 1 98.75 91 GLY A O 1
ATOM 717 N N . SER A 1 92 ? 1.629 -18.797 -10.148 1 98.75 92 SER A N 1
ATOM 718 C CA . SER A 1 92 ? 2.174 -17.469 -10.414 1 98.75 92 SER A CA 1
ATOM 719 C C . SER A 1 92 ? 2.773 -16.859 -9.156 1 98.75 92 SER A C 1
ATOM 721 O O . SER A 1 92 ? 2.43 -17.25 -8.039 1 98.75 92 SER A O 1
ATOM 723 N N . VAL A 1 93 ? 3.691 -16.016 -9.336 1 98.88 93 VAL A N 1
ATOM 724 C CA . VAL A 1 93 ? 4.234 -15.094 -8.336 1 98.88 93 VAL A CA 1
ATOM 725 C C . VAL A 1 93 ? 4.195 -13.664 -8.867 1 98.88 93 VAL A C 1
ATOM 727 O O . VAL A 1 93 ? 4.555 -13.414 -10.016 1 98.88 93 VAL A O 1
ATOM 730 N N . SER A 1 94 ? 3.795 -12.758 -8.031 1 98.69 94 SER A N 1
ATOM 731 C CA . SER A 1 94 ? 3.686 -11.375 -8.492 1 98.69 94 SER A CA 1
ATOM 732 C C . SER A 1 94 ? 4.297 -10.406 -7.492 1 98.69 94 SER A C 1
ATOM 734 O O . SER A 1 94 ? 4.293 -10.672 -6.285 1 98.69 94 SER A O 1
ATOM 736 N N . LEU A 1 95 ? 4.895 -9.406 -7.957 1 98.75 95 LEU A N 1
ATOM 737 C CA . LEU A 1 95 ? 5.215 -8.172 -7.25 1 98.75 95 LEU A CA 1
ATOM 738 C C . LEU A 1 95 ? 4.254 -7.055 -7.645 1 98.75 95 LEU A C 1
ATOM 740 O O . LEU A 1 95 ? 4.25 -6.609 -8.797 1 98.75 95 LEU A O 1
ATOM 744 N N . ASN A 1 96 ? 3.479 -6.633 -6.711 1 98.06 96 ASN A N 1
ATOM 745 C CA . ASN A 1 96 ? 2.486 -5.594 -6.965 1 98.06 96 ASN A CA 1
ATOM 746 C C . ASN A 1 96 ? 2.812 -4.309 -6.203 1 98.06 96 ASN A C 1
ATOM 748 O O . ASN A 1 96 ? 3.551 -4.34 -5.215 1 98.06 96 ASN A O 1
ATOM 752 N N . ASP A 1 97 ? 2.283 -3.211 -6.762 1 97.12 97 ASP A N 1
ATOM 753 C CA . ASP A 1 97 ? 2.43 -1.918 -6.102 1 97.12 97 ASP A CA 1
ATOM 754 C C . ASP A 1 97 ? 3.896 -1.611 -5.812 1 97.12 97 ASP A C 1
ATOM 756 O O . ASP A 1 97 ? 4.266 -1.335 -4.668 1 97.12 97 ASP A O 1
ATOM 760 N N . ILE A 1 98 ? 4.695 -1.736 -6.844 1 98.25 98 ILE A N 1
ATOM 761 C CA . ILE A 1 98 ? 6.109 -1.407 -6.707 1 98.25 98 ILE A CA 1
ATOM 762 C C . ILE A 1 98 ? 6.27 0.088 -6.441 1 98.25 98 ILE A C 1
ATOM 764 O O . ILE A 1 98 ? 5.809 0.917 -7.227 1 98.25 98 ILE A O 1
ATOM 768 N N . ARG A 1 99 ? 6.887 0.403 -5.355 1 97.38 99 ARG A N 1
ATOM 769 C CA . ARG A 1 99 ? 7.145 1.786 -4.969 1 97.38 99 ARG A CA 1
ATOM 770 C C . ARG A 1 99 ? 8.641 2.074 -4.934 1 97.38 99 ARG A C 1
ATOM 772 O O . ARG A 1 99 ? 9.43 1.231 -4.508 1 97.38 99 ARG A O 1
ATOM 779 N N . ARG A 1 100 ? 8.891 3.232 -5.469 1 97 100 ARG A N 1
ATOM 780 C CA . ARG A 1 100 ? 10.281 3.688 -5.492 1 97 100 ARG A CA 1
ATOM 781 C C . ARG A 1 100 ? 10.492 4.836 -4.512 1 97 100 ARG A C 1
ATOM 783 O O . ARG A 1 100 ? 9.672 5.062 -3.619 1 97 100 ARG A O 1
ATOM 790 N N . GLY A 1 101 ? 11.672 5.48 -4.609 1 95.31 101 GLY A N 1
ATOM 791 C CA . GLY A 1 101 ? 11.961 6.559 -3.68 1 95.31 101 GLY A CA 1
ATOM 792 C C . GLY A 1 101 ? 12.242 6.074 -2.27 1 95.31 101 GLY A C 1
ATOM 793 O O . GLY A 1 101 ? 13.031 5.145 -2.072 1 95.31 101 GLY A O 1
ATOM 794 N N . PRO A 1 102 ? 11.602 6.707 -1.278 1 96.31 102 PRO A N 1
ATOM 795 C CA . PRO A 1 102 ? 11.945 6.387 0.111 1 96.31 102 PRO A CA 1
ATOM 796 C C . PRO A 1 102 ? 11.32 5.074 0.584 1 96.31 102 PRO A C 1
ATOM 798 O O . PRO A 1 102 ? 11.57 4.645 1.714 1 96.31 102 PRO A O 1
ATOM 801 N N . LEU A 1 103 ? 10.555 4.418 -0.177 1 96.5 103 LEU A N 1
ATOM 802 C CA . LEU A 1 103 ? 9.906 3.182 0.259 1 96.5 103 LEU A CA 1
ATOM 803 C C . LEU A 1 103 ? 10.625 1.964 -0.313 1 96.5 103 LEU A C 1
ATOM 805 O O . LEU A 1 103 ? 10.82 0.968 0.387 1 96.5 103 LEU A O 1
ATOM 809 N N . GLN A 1 104 ? 10.992 1.951 -1.729 1 97.31 104 GLN A N 1
ATOM 810 C CA . GLN A 1 104 ? 11.664 0.857 -2.422 1 97.31 104 GLN A CA 1
ATOM 811 C C . GLN A 1 104 ? 11.086 -0.494 -2.01 1 97.31 104 GLN A C 1
ATOM 813 O O . GLN A 1 104 ? 11.812 -1.36 -1.518 1 97.31 104 GLN A O 1
ATOM 818 N N . CYS A 1 105 ? 9.805 -0.698 -2.273 1 98.62 105 CYS A N 1
ATOM 819 C CA . CYS A 1 105 ? 9.141 -1.902 -1.783 1 98.62 105 CYS A CA 1
ATOM 820 C C . CYS A 1 105 ? 8.102 -2.398 -2.781 1 98.62 105 CYS A C 1
ATOM 822 O O . CYS A 1 105 ? 7.848 -1.744 -3.793 1 98.62 105 CYS A O 1
ATOM 824 N N . ALA A 1 106 ? 7.531 -3.59 -2.525 1 98.75 106 ALA A N 1
ATOM 825 C CA . ALA A 1 106 ? 6.441 -4.18 -3.295 1 98.75 106 ALA A CA 1
ATOM 826 C C . ALA A 1 106 ? 5.668 -5.199 -2.461 1 98.75 106 ALA A C 1
ATOM 828 O O . ALA A 1 106 ? 6.172 -5.695 -1.453 1 98.75 106 ALA A O 1
ATOM 829 N N . GLU A 1 107 ? 4.473 -5.473 -2.893 1 98.69 107 GLU A N 1
ATOM 830 C CA . GLU A 1 107 ? 3.658 -6.543 -2.332 1 98.69 107 GLU A CA 1
ATOM 831 C C . GLU A 1 107 ? 3.82 -7.836 -3.131 1 98.69 107 GLU A C 1
ATOM 833 O O . GLU A 1 107 ? 3.641 -7.844 -4.352 1 98.69 107 GLU A O 1
ATOM 838 N N . LEU A 1 108 ? 4.172 -8.875 -2.432 1 98.88 108 LEU A N 1
ATOM 839 C CA . LEU A 1 108 ? 4.375 -10.172 -3.066 1 98.88 108 LEU A CA 1
ATOM 840 C C . LEU A 1 108 ? 3.152 -11.062 -2.883 1 98.88 108 LEU A C 1
ATOM 842 O O . LEU A 1 108 ? 2.594 -11.141 -1.786 1 98.88 108 LEU A O 1
ATOM 846 N N . GLY A 1 109 ? 2.695 -11.648 -3.895 1 98.56 109 GLY A N 1
ATOM 847 C CA . GLY A 1 109 ? 1.633 -12.641 -3.893 1 98.56 109 GLY A CA 1
ATOM 848 C C . GLY A 1 109 ? 1.958 -13.867 -4.727 1 98.56 109 GLY A C 1
ATOM 849 O O . GLY A 1 109 ? 2.789 -13.805 -5.633 1 98.56 109 GLY A O 1
ATOM 850 N N . PHE A 1 110 ? 1.279 -14.961 -4.398 1 98.75 110 PHE A N 1
ATOM 851 C CA . PHE A 1 110 ? 1.561 -16.172 -5.16 1 98.75 110 PHE A CA 1
ATOM 852 C C . PHE A 1 110 ? 0.427 -17.172 -5.012 1 98.75 110 PHE A C 1
ATOM 854 O O . PHE A 1 110 ? -0.363 -17.094 -4.07 1 98.75 110 PHE A O 1
ATOM 861 N N . GLY A 1 111 ? 0.365 -18.047 -5.934 1 98.5 111 GLY A N 1
ATOM 862 C CA . GLY A 1 111 ? -0.544 -19.172 -5.965 1 98.5 111 GLY A CA 1
ATOM 863 C C . GLY A 1 111 ? -0.009 -20.344 -6.77 1 98.5 111 GLY A C 1
ATOM 864 O O . GLY A 1 111 ? 0.742 -20.156 -7.727 1 98.5 111 GLY A O 1
ATOM 865 N N . LEU A 1 112 ? -0.406 -21.531 -6.402 1 98.62 112 LEU A N 1
ATOM 866 C CA . LEU A 1 112 ? 0.079 -22.766 -7.012 1 98.62 112 LEU A CA 1
ATOM 867 C C . LEU A 1 112 ? -1.072 -23.734 -7.273 1 98.62 112 LEU A C 1
ATOM 869 O O . LEU A 1 112 ? -2.006 -23.828 -6.473 1 98.62 112 LEU A O 1
ATOM 873 N N . ASP A 1 113 ? -0.925 -24.438 -8.344 1 98.56 113 ASP A N 1
ATOM 874 C CA . ASP A 1 113 ? -1.869 -25.5 -8.633 1 98.56 113 ASP A CA 1
ATOM 875 C C . ASP A 1 113 ? -1.949 -26.5 -7.477 1 98.56 113 ASP A C 1
ATOM 877 O O . ASP A 1 113 ? -0.921 -26.953 -6.961 1 98.56 113 ASP A O 1
ATOM 881 N N . ALA A 1 114 ? -3.141 -26.828 -7.102 1 98.31 114 ALA A N 1
ATOM 882 C CA . ALA A 1 114 ? -3.383 -27.719 -5.961 1 98.31 114 ALA A CA 1
ATOM 883 C C . ALA A 1 114 ? -2.643 -29.031 -6.125 1 98.31 114 ALA A C 1
ATOM 885 O O . ALA A 1 114 ? -2.109 -29.578 -5.156 1 98.31 114 ALA A O 1
ATOM 886 N N . ARG A 1 115 ? -2.539 -29.562 -7.316 1 97.44 115 ARG A N 1
ATOM 887 C CA . ARG A 1 115 ? -1.964 -30.875 -7.625 1 97.44 115 ARG A CA 1
ATOM 888 C C . ARG A 1 115 ? -0.45 -30.859 -7.441 1 97.44 115 ARG A C 1
ATOM 890 O O . ARG A 1 115 ? 0.184 -31.922 -7.402 1 97.44 115 ARG A O 1
ATOM 897 N N . HIS A 1 116 ? 0.063 -29.672 -7.301 1 97.69 116 HIS A N 1
ATOM 898 C CA . HIS A 1 116 ? 1.518 -29.562 -7.266 1 97.69 116 HIS A CA 1
ATOM 899 C C . HIS A 1 116 ? 2.002 -29.031 -5.922 1 97.69 116 HIS A C 1
ATOM 901 O O . HIS A 1 116 ? 3.146 -28.594 -5.801 1 97.69 116 HIS A O 1
ATOM 907 N N . GLN A 1 117 ? 1.145 -28.953 -4.918 1 96.94 117 GLN A N 1
ATOM 908 C CA . GLN A 1 117 ? 1.517 -28.516 -3.574 1 96.94 117 GLN A CA 1
ATOM 909 C C . GLN A 1 117 ? 2.375 -29.562 -2.873 1 96.94 117 GLN A C 1
ATOM 911 O O . GLN A 1 117 ? 2.334 -30.75 -3.225 1 96.94 117 GLN A O 1
ATOM 916 N N . GLY A 1 118 ? 3.137 -29.141 -1.978 1 96.12 118 GLY A N 1
ATOM 917 C CA . GLY A 1 118 ? 3.891 -30.062 -1.126 1 96.12 118 GLY A CA 1
ATOM 918 C C . GLY A 1 118 ? 5.164 -30.562 -1.772 1 96.12 118 GLY A C 1
ATOM 919 O O . GLY A 1 118 ? 5.801 -31.484 -1.267 1 96.12 118 GLY A O 1
ATOM 920 N N . LEU A 1 119 ? 5.594 -29.953 -2.869 1 96.94 119 LEU A N 1
ATOM 921 C CA . LEU A 1 119 ? 6.766 -30.391 -3.611 1 96.94 119 LEU A CA 1
ATOM 922 C C . LEU A 1 119 ? 7.887 -29.359 -3.539 1 96.94 119 LEU A C 1
ATOM 924 O O . LEU A 1 119 ? 8.93 -29.531 -4.172 1 96.94 119 LEU A O 1
ATOM 928 N N . GLY A 1 120 ? 7.648 -28.266 -2.875 1 97.94 120 GLY A N 1
ATOM 929 C CA . GLY A 1 120 ? 8.656 -27.219 -2.717 1 97.94 120 GLY A CA 1
ATOM 930 C C . GLY A 1 120 ? 8.734 -26.281 -3.904 1 97.94 120 GLY A C 1
ATOM 931 O O . GLY A 1 120 ? 9.641 -25.453 -3.984 1 97.94 120 GLY A O 1
ATOM 932 N N . LEU A 1 121 ? 7.812 -26.375 -4.863 1 98.56 121 LEU A N 1
ATOM 933 C CA . LEU A 1 121 ? 7.859 -25.594 -6.094 1 98.56 121 LEU A CA 1
ATOM 934 C C . LEU A 1 121 ? 7.645 -24.109 -5.801 1 98.56 121 LEU A C 1
ATOM 936 O O . LEU A 1 121 ? 8.328 -23.266 -6.367 1 98.56 121 LEU A O 1
ATOM 940 N N . MET A 1 122 ? 6.738 -23.828 -4.938 1 98.75 122 MET A N 1
ATOM 941 C CA . MET A 1 122 ? 6.434 -22.422 -4.68 1 98.75 122 MET A CA 1
ATOM 942 C C . MET A 1 122 ? 7.562 -21.75 -3.9 1 98.75 122 MET A C 1
ATOM 944 O O . MET A 1 122 ? 7.902 -20.594 -4.156 1 98.75 122 MET A O 1
ATOM 948 N N . SER A 1 123 ? 8.148 -22.484 -2.928 1 98.75 123 SER A N 1
ATOM 949 C CA . SER A 1 123 ? 9.312 -21.938 -2.242 1 98.75 123 SER A CA 1
ATOM 950 C C . SER A 1 123 ? 10.438 -21.625 -3.227 1 98.75 123 SER A C 1
ATOM 952 O O . SER A 1 123 ? 11.086 -20.578 -3.121 1 98.75 123 SER A O 1
ATOM 954 N N . GLU A 1 124 ? 10.609 -22.531 -4.156 1 98.69 124 GLU A N 1
ATOM 955 C CA . GLU A 1 124 ? 11.594 -22.344 -5.215 1 98.69 124 GLU A CA 1
ATOM 956 C C . GLU A 1 124 ? 11.289 -21.094 -6.035 1 98.69 124 GLU A C 1
ATOM 958 O O . GLU A 1 124 ? 12.164 -20.266 -6.273 1 98.69 124 GLU A O 1
ATOM 963 N N . ALA A 1 125 ? 10.078 -20.891 -6.402 1 98.88 125 ALA A N 1
ATOM 964 C CA . ALA A 1 125 ? 9.641 -19.766 -7.23 1 98.88 125 ALA A CA 1
ATOM 965 C C . ALA A 1 125 ? 9.734 -18.453 -6.469 1 98.88 125 ALA A C 1
ATOM 967 O O . ALA A 1 125 ? 10.297 -17.484 -6.973 1 98.88 125 ALA A O 1
ATOM 968 N N . VAL A 1 126 ? 9.18 -18.406 -5.266 1 98.88 126 VAL A N 1
ATOM 969 C CA . VAL A 1 126 ? 9.156 -17.188 -4.465 1 98.88 126 VAL A CA 1
ATOM 970 C C . VAL A 1 126 ? 10.586 -16.766 -4.121 1 98.88 126 VAL A C 1
ATOM 972 O O . VAL A 1 126 ? 10.906 -15.578 -4.152 1 98.88 126 VAL A O 1
ATOM 975 N N . SER A 1 127 ? 11.414 -17.703 -3.842 1 98.81 127 SER A N 1
ATOM 976 C CA . SER A 1 127 ? 12.812 -17.391 -3.564 1 98.81 127 SER A CA 1
ATOM 977 C C . SER A 1 127 ? 13.469 -16.703 -4.754 1 98.81 127 SER A C 1
ATOM 979 O O . SER A 1 127 ? 14.172 -15.703 -4.59 1 98.81 127 SER A O 1
ATOM 981 N N . ALA A 1 128 ? 13.25 -17.219 -5.918 1 98.69 128 ALA A N 1
ATOM 982 C CA . ALA A 1 128 ? 13.828 -16.641 -7.129 1 98.69 128 ALA A CA 1
ATOM 983 C C . ALA A 1 128 ? 13.328 -15.211 -7.348 1 98.69 128 ALA A C 1
ATOM 985 O O . ALA A 1 128 ? 14.102 -14.328 -7.73 1 98.69 128 ALA A O 1
ATOM 986 N N . VAL A 1 129 ? 12.078 -14.977 -7.102 1 98.75 129 VAL A N 1
ATOM 987 C CA . VAL A 1 129 ? 11.492 -13.656 -7.305 1 98.75 129 VAL A CA 1
ATOM 988 C C . VAL A 1 129 ? 12.023 -12.688 -6.25 1 98.75 129 VAL A C 1
ATOM 990 O O . VAL A 1 129 ? 12.32 -11.531 -6.555 1 98.75 129 VAL A O 1
ATOM 993 N N . CYS A 1 130 ? 12.133 -13.18 -5.035 1 98.69 130 CYS A N 1
ATOM 994 C CA . CYS A 1 130 ? 12.719 -12.344 -3.994 1 98.69 130 CYS A CA 1
ATOM 995 C C . CYS A 1 130 ? 14.133 -11.93 -4.363 1 98.69 130 CYS A C 1
ATOM 997 O O . CYS A 1 130 ? 14.5 -10.758 -4.234 1 98.69 130 CYS A O 1
ATOM 999 N N . ASP A 1 131 ? 14.914 -12.883 -4.824 1 98 131 ASP A N 1
ATOM 1000 C CA . ASP A 1 131 ? 16.281 -12.586 -5.238 1 98 131 ASP A CA 1
ATOM 1001 C C . ASP A 1 131 ? 16.297 -11.531 -6.348 1 98 131 ASP A C 1
ATOM 1003 O O . ASP A 1 131 ? 17.125 -10.617 -6.324 1 98 131 ASP A O 1
ATOM 1007 N N . HIS A 1 132 ? 15.438 -11.695 -7.293 1 97.75 132 HIS A N 1
ATOM 1008 C CA . HIS A 1 132 ? 15.328 -10.734 -8.383 1 97.75 132 HIS A CA 1
ATOM 1009 C C . HIS A 1 132 ? 14.922 -9.359 -7.871 1 97.75 132 HIS A C 1
ATOM 1011 O O . HIS A 1 132 ? 15.477 -8.344 -8.297 1 97.75 132 HIS A O 1
ATOM 1017 N N . ALA A 1 133 ? 13.992 -9.312 -6.957 1 98.31 133 ALA A N 1
ATOM 1018 C CA . ALA A 1 133 ? 13.477 -8.062 -6.406 1 98.31 133 ALA A CA 1
ATOM 1019 C C . ALA A 1 133 ? 14.57 -7.301 -5.668 1 98.31 133 ALA A C 1
ATOM 1021 O O . ALA A 1 133 ? 14.742 -6.094 -5.871 1 98.31 133 ALA A O 1
ATOM 1022 N N . PHE A 1 134 ? 15.344 -7.961 -4.852 1 98.06 134 PHE A N 1
ATOM 1023 C CA . PHE A 1 134 ? 16.375 -7.324 -4.035 1 98.06 134 PHE A CA 1
ATOM 1024 C C . PHE A 1 134 ? 17.625 -7.055 -4.855 1 98.06 134 PHE A C 1
ATOM 1026 O O . PHE A 1 134 ? 18.391 -6.133 -4.555 1 98.06 134 PHE A O 1
ATOM 1033 N N . GLY A 1 135 ? 17.844 -7.828 -5.871 1 96.25 135 GLY A N 1
ATOM 1034 C CA . GLY A 1 135 ? 19.016 -7.664 -6.723 1 96.25 135 GLY A CA 1
ATOM 1035 C C . GLY A 1 135 ? 18.766 -6.734 -7.895 1 96.25 135 GLY A C 1
ATOM 1036 O O . GLY A 1 135 ? 19 -5.527 -7.797 1 96.25 135 GLY A O 1
ATOM 1037 N N . ALA A 1 136 ? 18.234 -7.312 -8.992 1 95.31 136 ALA A N 1
ATOM 1038 C CA . ALA A 1 136 ? 18.109 -6.605 -10.258 1 95.31 136 ALA A CA 1
ATOM 1039 C C . ALA A 1 136 ? 17.188 -5.391 -10.125 1 95.31 136 ALA A C 1
ATOM 1041 O O . ALA A 1 136 ? 17.453 -4.34 -10.711 1 95.31 136 ALA A O 1
ATOM 1042 N N . LEU A 1 137 ? 16.141 -5.535 -9.336 1 96.56 137 LEU A N 1
ATOM 1043 C CA . LEU A 1 137 ? 15.18 -4.438 -9.227 1 96.56 137 LEU A CA 1
ATOM 1044 C C . LEU A 1 137 ? 15.602 -3.445 -8.156 1 96.56 137 LEU A C 1
ATOM 1046 O O . LEU A 1 137 ? 15.047 -2.348 -8.062 1 96.56 137 LEU A O 1
ATOM 1050 N N . GLY A 1 138 ? 16.422 -3.861 -7.238 1 97 138 GLY A N 1
ATOM 1051 C CA . GLY A 1 138 ? 16.969 -2.953 -6.246 1 97 138 GLY A CA 1
ATOM 1052 C C . GLY A 1 138 ? 15.984 -2.576 -5.16 1 97 138 GLY A C 1
ATOM 1053 O O . GLY A 1 138 ? 16.109 -1.521 -4.535 1 97 138 GLY A O 1
ATOM 1054 N N . LEU A 1 139 ? 15.008 -3.344 -4.934 1 98.25 139 LEU A N 1
ATOM 1055 C CA . LEU A 1 139 ? 14.055 -3.07 -3.863 1 98.25 139 LEU A CA 1
ATOM 1056 C C . LEU A 1 139 ? 14.68 -3.346 -2.498 1 98.25 139 LEU A C 1
ATOM 1058 O O . LEU A 1 139 ? 15.617 -4.141 -2.389 1 98.25 139 LEU A O 1
ATOM 1062 N N . HIS A 1 140 ? 14.164 -2.73 -1.447 1 98.44 140 HIS A N 1
ATOM 1063 C CA . HIS A 1 140 ? 14.664 -2.865 -0.083 1 98.44 140 HIS A CA 1
ATOM 1064 C C . HIS A 1 140 ? 13.766 -3.781 0.743 1 98.44 140 HIS A C 1
ATOM 1066 O O . HIS A 1 140 ? 14.234 -4.449 1.669 1 98.44 140 HIS A O 1
ATOM 1072 N N . ARG A 1 141 ? 12.523 -3.816 0.39 1 98.69 141 ARG A N 1
ATOM 1073 C CA . ARG A 1 141 ? 11.562 -4.473 1.265 1 98.69 141 ARG A CA 1
ATOM 1074 C C . ARG A 1 141 ? 10.445 -5.133 0.455 1 98.69 141 ARG A C 1
ATOM 1076 O O . ARG A 1 141 ? 9.945 -4.551 -0.511 1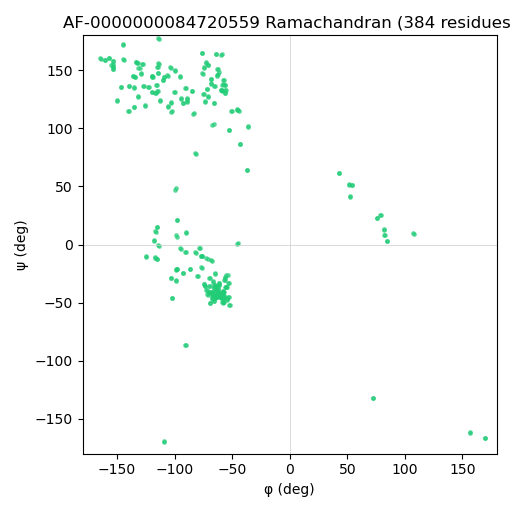 98.69 141 ARG A O 1
ATOM 1083 N N . LEU A 1 142 ? 10.094 -6.352 0.807 1 98.88 142 LEU A N 1
ATOM 1084 C CA . LEU A 1 142 ? 8.945 -7.066 0.25 1 98.88 142 LEU A CA 1
ATOM 1085 C C . LEU A 1 142 ? 7.941 -7.418 1.341 1 98.88 142 LEU A C 1
ATOM 1087 O O . LEU A 1 142 ? 8.32 -7.906 2.408 1 98.88 142 LEU A O 1
ATOM 1091 N N . MET A 1 143 ? 6.719 -7.109 1.077 1 98.88 143 MET A N 1
ATOM 1092 C CA . MET A 1 143 ? 5.637 -7.504 1.973 1 98.88 143 MET A CA 1
ATOM 1093 C C . MET A 1 143 ? 4.781 -8.594 1.34 1 98.88 143 MET A C 1
ATOM 1095 O O . MET A 1 143 ? 4.562 -8.594 0.127 1 98.88 143 MET A O 1
ATOM 1099 N N . ALA A 1 144 ? 4.305 -9.492 2.102 1 98.81 144 ALA A N 1
ATOM 1100 C CA . ALA A 1 144 ? 3.383 -10.547 1.688 1 98.81 144 ALA A CA 1
ATOM 1101 C C . ALA A 1 144 ? 2.473 -10.961 2.84 1 98.81 144 ALA A C 1
ATOM 1103 O O . ALA A 1 144 ? 2.951 -11.367 3.902 1 98.81 144 ALA A O 1
ATOM 1104 N N . ASN A 1 145 ? 1.236 -10.883 2.588 1 98.44 145 ASN A N 1
ATOM 1105 C CA . ASN A 1 145 ? 0.28 -11.18 3.648 1 98.44 145 ASN A CA 1
ATOM 1106 C C . ASN A 1 145 ? -0.554 -12.414 3.326 1 98.44 145 ASN A C 1
ATOM 1108 O O . ASN A 1 145 ? -0.692 -12.789 2.16 1 98.44 145 ASN A O 1
ATOM 1112 N N . HIS A 1 146 ? -1.014 -13.086 4.34 1 98.44 146 HIS A N 1
ATOM 1113 C CA . HIS A 1 146 ? -1.811 -14.289 4.152 1 98.44 146 HIS A CA 1
ATOM 1114 C C . HIS A 1 146 ? -2.889 -14.414 5.223 1 98.44 146 HIS A C 1
ATOM 1116 O O . HIS A 1 146 ? -2.768 -13.82 6.301 1 98.44 146 HIS A O 1
ATOM 1122 N N . LEU A 1 147 ? -3.891 -15.188 4.918 1 98.5 147 LEU A N 1
ATOM 1123 C CA . LEU A 1 147 ? -4.891 -15.523 5.93 1 98.5 147 LEU A CA 1
ATOM 1124 C C . LEU A 1 147 ? -4.266 -16.312 7.074 1 98.5 147 LEU A C 1
ATOM 1126 O O . LEU A 1 147 ? -3.4 -17.156 6.848 1 98.5 147 LEU A O 1
ATOM 1130 N N . PRO A 1 148 ? -4.734 -16.094 8.289 1 98.31 148 PRO A N 1
ATOM 1131 C CA . PRO A 1 148 ? -4.164 -16.797 9.438 1 98.31 148 PRO A CA 1
ATOM 1132 C C . PRO A 1 148 ? -4.211 -18.312 9.289 1 98.31 148 PRO A C 1
ATOM 1134 O O . PRO A 1 148 ? -3.291 -19.016 9.727 1 98.31 148 PRO A O 1
ATOM 1137 N N . ASP A 1 149 ? -5.211 -18.781 8.578 1 97.31 149 ASP A N 1
ATOM 1138 C CA . ASP A 1 149 ? -5.387 -20.234 8.492 1 97.31 149 ASP A CA 1
ATOM 1139 C C . ASP A 1 149 ? -4.734 -20.781 7.23 1 97.31 149 ASP A C 1
ATOM 1141 O O . ASP A 1 149 ? -4.766 -22 6.988 1 97.31 149 ASP A O 1
ATOM 1145 N N . ASN A 1 150 ? -4.215 -19.938 6.449 1 97.06 150 ASN A N 1
ATOM 1146 C CA . ASN A 1 150 ? -3.498 -20.422 5.27 1 97.06 150 ASN A CA 1
ATOM 1147 C C . ASN A 1 150 ? -2.072 -20.844 5.613 1 97.06 150 ASN A C 1
ATOM 1149 O O . ASN A 1 150 ? -1.113 -20.172 5.238 1 97.06 150 ASN A O 1
ATOM 1153 N N . HIS A 1 151 ? -1.955 -21.938 6.164 1 97.31 151 HIS A N 1
ATOM 1154 C CA . HIS A 1 151 ? -0.697 -22.422 6.723 1 97.31 151 HIS A CA 1
ATOM 1155 C C . HIS A 1 151 ? 0.314 -22.734 5.621 1 97.31 151 HIS A C 1
ATOM 1157 O O . HIS A 1 151 ? 1.523 -22.609 5.836 1 97.31 151 HIS A O 1
ATOM 1163 N N . ARG A 1 152 ? -0.175 -23.094 4.492 1 97 152 ARG A N 1
ATOM 1164 C CA . ARG A 1 152 ? 0.727 -23.391 3.383 1 97 152 ARG A CA 1
ATOM 1165 C C . ARG A 1 152 ? 1.444 -22.141 2.908 1 97 152 ARG A C 1
ATOM 1167 O O . ARG A 1 152 ? 2.656 -22.156 2.684 1 97 152 ARG A O 1
ATOM 1174 N N . SER A 1 153 ? 0.687 -21.094 2.74 1 98.06 153 SER A N 1
ATOM 1175 C CA . SER A 1 153 ? 1.304 -19.812 2.375 1 98.06 153 SER A CA 1
ATOM 1176 C C . SER A 1 153 ? 2.271 -19.344 3.455 1 98.06 153 SER A C 1
ATOM 1178 O O . SER A 1 153 ? 3.373 -18.875 3.148 1 98.06 153 SER A O 1
ATOM 1180 N N . ALA A 1 154 ? 1.858 -19.469 4.668 1 98.56 154 ALA A N 1
ATOM 1181 C CA . ALA A 1 154 ? 2.717 -19.094 5.793 1 98.56 154 ALA A CA 1
ATOM 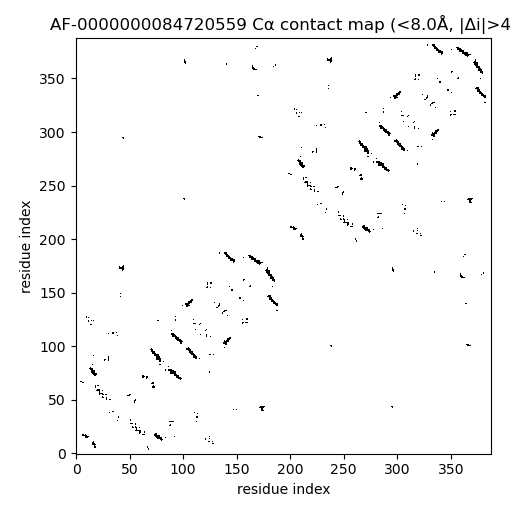1182 C C . ALA A 1 154 ? 4.035 -19.859 5.75 1 98.56 154 ALA A C 1
ATOM 1184 O O . ALA A 1 154 ? 5.102 -19.281 5.977 1 98.56 154 ALA A O 1
ATOM 1185 N N . ALA A 1 155 ? 3.943 -21.125 5.488 1 98.62 155 ALA A N 1
ATOM 1186 C CA . ALA A 1 155 ? 5.125 -21.984 5.457 1 98.62 155 ALA A CA 1
ATOM 1187 C C . ALA A 1 155 ? 6.086 -21.562 4.355 1 98.62 155 ALA A C 1
ATOM 1189 O O . ALA A 1 155 ? 7.301 -21.516 4.566 1 98.62 155 ALA A O 1
ATOM 1190 N N . VAL A 1 156 ? 5.594 -21.25 3.184 1 98.81 156 VAL A N 1
ATOM 1191 C CA . VAL A 1 156 ? 6.426 -20.781 2.08 1 98.81 156 VAL A CA 1
ATOM 1192 C C . VAL A 1 156 ? 7.168 -19.516 2.496 1 98.81 156 VAL A C 1
ATOM 1194 O O . VAL A 1 156 ? 8.391 -19.422 2.34 1 98.81 156 VAL A O 1
ATOM 1197 N N . LEU A 1 157 ? 6.445 -18.547 3.049 1 98.81 157 LEU A N 1
ATOM 1198 C CA . LEU A 1 157 ? 7.016 -17.25 3.412 1 98.81 157 LEU A 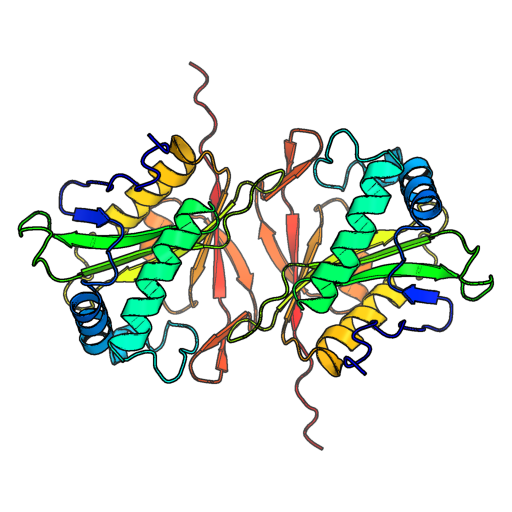CA 1
ATOM 1199 C C . LEU A 1 157 ? 8.078 -17.422 4.496 1 98.81 157 LEU A C 1
ATOM 1201 O O . LEU A 1 157 ? 9.141 -16.797 4.426 1 98.81 157 LEU A O 1
ATOM 1205 N N . ARG A 1 158 ? 7.766 -18.203 5.434 1 98.56 158 ARG A N 1
ATOM 1206 C CA . ARG A 1 158 ? 8.742 -18.469 6.477 1 98.56 158 ARG A CA 1
ATOM 1207 C C . ARG A 1 158 ? 10.016 -19.078 5.895 1 98.56 158 ARG A C 1
ATOM 1209 O O . ARG A 1 158 ? 11.125 -18.656 6.234 1 98.56 158 ARG A O 1
ATOM 1216 N N . ARG A 1 159 ? 9.898 -20.031 5.02 1 98.31 159 ARG A N 1
ATOM 1217 C CA . ARG A 1 159 ? 11.023 -20.734 4.43 1 98.31 159 ARG A CA 1
ATOM 1218 C C . ARG A 1 159 ? 11.922 -19.781 3.645 1 98.31 159 ARG A C 1
ATOM 1220 O O . ARG A 1 159 ? 13.141 -19.953 3.613 1 98.31 159 ARG A O 1
ATOM 1227 N N . VAL A 1 160 ? 11.258 -18.797 3.072 1 98.25 160 VAL A N 1
ATOM 1228 C CA . VAL A 1 160 ? 12.047 -17.938 2.193 1 98.25 160 VAL A CA 1
ATOM 1229 C C . VAL A 1 160 ? 12.469 -16.688 2.945 1 98.25 160 VAL A C 1
ATOM 1231 O O . VAL A 1 160 ? 12.953 -15.727 2.34 1 98.25 160 VAL A O 1
ATOM 1234 N N . GLY A 1 161 ? 12.227 -16.578 4.242 1 98.31 161 GLY A N 1
ATOM 1235 C CA . GLY A 1 161 ? 12.898 -15.578 5.059 1 98.31 161 GLY A CA 1
ATOM 1236 C C . GLY A 1 161 ? 11.977 -14.445 5.488 1 98.31 161 GLY A C 1
ATOM 1237 O O . GLY A 1 161 ? 12.438 -13.438 6.035 1 98.31 161 GLY A O 1
ATOM 1238 N N . PHE A 1 162 ? 10.734 -14.562 5.258 1 98.81 162 PHE A N 1
ATOM 1239 C CA . PHE A 1 162 ? 9.812 -13.539 5.742 1 98.81 162 PHE A CA 1
ATOM 1240 C C . PHE A 1 162 ? 9.586 -13.68 7.242 1 98.81 162 PHE A C 1
ATOM 1242 O O . PHE A 1 162 ? 9.578 -14.789 7.777 1 98.81 162 PHE A O 1
ATOM 1249 N N . GLN A 1 163 ? 9.383 -12.516 7.863 1 98.69 163 GLN A N 1
ATOM 1250 C CA . GLN A 1 163 ? 9.086 -12.461 9.289 1 98.69 163 GLN A CA 1
ATOM 1251 C C . GLN A 1 163 ? 7.723 -11.828 9.547 1 98.69 163 GLN A C 1
ATOM 1253 O O . GLN A 1 163 ? 7.332 -10.883 8.852 1 98.69 163 GLN A O 1
ATOM 1258 N N . VAL A 1 164 ? 7.035 -12.336 10.57 1 98.81 164 VAL A N 1
ATOM 1259 C CA . VAL A 1 164 ? 5.73 -11.789 10.93 1 98.81 164 VAL A CA 1
ATOM 1260 C C . VAL A 1 164 ? 5.91 -10.406 11.562 1 98.81 164 VAL A C 1
ATOM 1262 O O . VAL A 1 164 ? 6.75 -10.227 12.445 1 98.81 164 VAL A O 1
ATOM 1265 N N . GLU A 1 165 ? 5.109 -9.5 11.109 1 98.88 165 GLU A N 1
ATOM 1266 C CA . GLU A 1 165 ? 5.191 -8.133 11.625 1 98.88 165 GLU A CA 1
ATOM 1267 C C . GLU A 1 165 ? 3.916 -7.738 12.359 1 98.88 165 GLU A C 1
ATOM 1269 O O . GLU A 1 165 ? 3.863 -6.695 13.008 1 98.88 165 GLU A O 1
ATOM 1274 N N . GLY A 1 166 ? 2.904 -8.547 12.195 1 98.75 166 GLY A N 1
ATOM 1275 C CA . GLY A 1 166 ? 1.662 -8.242 12.883 1 98.75 166 GLY A CA 1
ATOM 1276 C C . GLY A 1 166 ? 0.444 -8.859 12.227 1 98.75 166 GLY A C 1
ATOM 1277 O O . GLY A 1 166 ? 0.559 -9.852 11.508 1 98.75 166 GLY A O 1
ATOM 1278 N N . LEU A 1 167 ? -0.712 -8.312 12.562 1 98.88 167 LEU A N 1
ATOM 1279 C CA . LEU A 1 167 ? -2.008 -8.773 12.07 1 98.88 167 LEU A CA 1
ATOM 1280 C C . LEU A 1 167 ? -2.879 -7.594 11.656 1 98.88 167 LEU A C 1
ATOM 1282 O O . LEU A 1 167 ? -3.168 -6.711 12.469 1 98.88 167 LEU A O 1
ATOM 1286 N N . ALA A 1 168 ? -3.227 -7.574 10.406 1 98.75 168 ALA A N 1
ATOM 1287 C CA . ALA A 1 168 ? -4.148 -6.562 9.891 1 98.75 168 ALA A CA 1
ATOM 1288 C C . ALA A 1 168 ? -5.594 -7.031 10.008 1 98.75 168 ALA A C 1
ATOM 1290 O O . ALA A 1 168 ? -5.988 -8.016 9.375 1 98.75 168 ALA A O 1
ATOM 1291 N N . ARG A 1 169 ? -6.383 -6.273 10.672 1 97.75 169 ARG A N 1
ATOM 1292 C CA . ARG A 1 169 ? -7.777 -6.656 10.875 1 97.75 169 ARG A CA 1
ATOM 1293 C C . ARG A 1 169 ? -8.641 -6.227 9.695 1 97.75 169 ARG A C 1
ATOM 1295 O O . ARG A 1 169 ? -8.508 -5.105 9.195 1 97.75 169 ARG A O 1
ATOM 1302 N N . GLN A 1 170 ? -9.461 -7.164 9.219 1 98.06 170 GLN A N 1
ATOM 1303 C CA . GLN A 1 170 ? -10.477 -6.887 8.203 1 98.06 170 GLN A CA 1
ATOM 1304 C C . GLN A 1 170 ? -9.875 -6.164 7.004 1 98.06 170 GLN A C 1
ATOM 1306 O O . GLN A 1 170 ? -10.398 -5.137 6.566 1 98.06 170 GLN A O 1
ATOM 1311 N N . SER A 1 171 ? -8.836 -6.703 6.473 1 98.19 171 SER A N 1
ATOM 1312 C CA . SER A 1 171 ? -8.047 -5.926 5.523 1 98.19 171 SER A CA 1
ATOM 1313 C C . SER A 1 171 ? -8.422 -6.266 4.086 1 98.19 171 SER A C 1
ATOM 1315 O O . SER A 1 171 ? -8.18 -5.477 3.172 1 98.19 171 SER A O 1
ATOM 1317 N N . VAL A 1 172 ? -9.016 -7.414 3.863 1 98.06 172 VAL A N 1
ATOM 1318 C CA . VAL A 1 172 ? -9.32 -7.812 2.494 1 98.06 172 VAL A CA 1
ATOM 1319 C C . VAL A 1 172 ? -10.695 -8.477 2.443 1 98.06 172 VAL A C 1
ATOM 1321 O O . VAL A 1 172 ? -11.016 -9.32 3.281 1 98.06 172 VAL A O 1
ATOM 1324 N N . LEU A 1 173 ? -11.445 -8.086 1.435 1 96.69 173 LEU A N 1
ATOM 1325 C CA . LEU A 1 173 ? -12.758 -8.688 1.223 1 96.69 173 LEU A CA 1
ATOM 1326 C C . LEU A 1 173 ? -12.641 -9.992 0.455 1 96.69 173 LEU A C 1
ATOM 1328 O O . LEU A 1 173 ? -12.219 -10.008 -0.706 1 96.69 173 LEU A O 1
ATOM 1332 N N . ILE A 1 174 ? -12.945 -11.094 1.091 1 96.12 174 ILE A N 1
ATOM 1333 C CA . ILE A 1 174 ? -12.906 -12.422 0.489 1 96.12 174 ILE A CA 1
ATOM 1334 C C . ILE A 1 174 ? -14.258 -13.117 0.682 1 96.12 174 ILE A C 1
ATOM 1336 O O . ILE A 1 174 ? -14.703 -13.312 1.814 1 96.12 174 ILE A O 1
ATOM 1340 N N . GLU A 1 175 ? -14.836 -13.43 -0.426 1 92.19 175 GLU A N 1
ATOM 1341 C CA . GLU A 1 175 ? -16.125 -14.109 -0.401 1 92.19 175 GLU A CA 1
ATOM 1342 C C . GLU A 1 175 ? -17.125 -13.359 0.472 1 92.19 175 GLU A C 1
ATOM 1344 O O . GLU A 1 175 ? -17.781 -13.961 1.328 1 92.19 175 GLU A O 1
ATOM 1349 N N . GLY A 1 176 ? -17.141 -12.102 0.38 1 92.75 176 GLY A N 1
ATOM 1350 C CA . GLY A 1 176 ? -18.141 -11.25 0.994 1 92.75 176 GLY A CA 1
ATOM 1351 C C . GLY A 1 176 ? -17.844 -10.914 2.441 1 92.75 176 GLY A C 1
ATOM 1352 O O . GLY A 1 176 ? -18.625 -10.25 3.109 1 92.75 176 GLY A O 1
ATOM 1353 N N . ARG A 1 177 ? -16.688 -11.383 2.912 1 95.44 177 ARG A N 1
ATOM 1354 C CA . ARG A 1 177 ? -16.312 -11.117 4.297 1 95.44 177 ARG A CA 1
ATOM 1355 C C . ARG A 1 177 ? -14.953 -10.414 4.371 1 95.44 177 ARG A C 1
ATOM 1357 O O . ARG A 1 177 ? -14.016 -10.797 3.668 1 95.44 177 ARG A O 1
ATOM 1364 N N . TRP A 1 178 ? -14.984 -9.445 5.199 1 96.81 178 TRP A N 1
ATOM 1365 C CA . TRP A 1 178 ? -13.695 -8.828 5.496 1 96.81 178 TRP A CA 1
ATOM 1366 C C . TRP A 1 178 ? -12.852 -9.734 6.391 1 96.81 178 TRP A C 1
ATOM 1368 O O . TRP A 1 178 ? -13.266 -10.07 7.504 1 96.81 178 TRP A O 1
ATOM 1378 N N . ARG A 1 179 ? -11.695 -10.047 5.914 1 98.06 179 ARG A N 1
ATOM 1379 C CA . ARG A 1 179 ? -10.867 -11.039 6.594 1 98.06 179 ARG A CA 1
ATOM 1380 C C . ARG A 1 179 ? -9.586 -10.398 7.137 1 98.06 179 ARG A C 1
ATOM 1382 O O . ARG A 1 179 ? -9.023 -9.5 6.516 1 98.06 179 ARG A O 1
ATOM 1389 N N . ASP A 1 180 ? -9.18 -10.977 8.266 1 98.56 180 ASP A N 1
ATOM 1390 C CA . ASP A 1 180 ? -7.887 -10.602 8.828 1 98.56 180 ASP A CA 1
ATOM 1391 C C . ASP A 1 180 ? -6.746 -11.219 8.016 1 98.56 180 ASP A C 1
ATOM 1393 O O . ASP A 1 180 ? -6.906 -12.289 7.422 1 98.56 180 ASP A O 1
ATOM 1397 N N . HIS A 1 181 ? -5.598 -10.562 8.031 1 98.75 181 HIS A N 1
ATOM 1398 C CA . HIS A 1 181 ? -4.406 -11.094 7.379 1 98.75 181 HIS A CA 1
ATOM 1399 C C . HIS A 1 181 ? -3.178 -10.938 8.266 1 98.75 181 HIS A C 1
ATOM 1401 O O . HIS A 1 181 ? -2.996 -9.906 8.906 1 98.75 181 HIS A O 1
ATOM 1407 N N . VAL A 1 182 ? -2.412 -11.969 8.344 1 98.88 182 VAL A N 1
ATOM 1408 C CA . VAL A 1 182 ? -1.096 -11.883 8.969 1 98.88 182 VAL A CA 1
ATOM 1409 C C . VAL A 1 182 ? -0.151 -11.086 8.07 1 98.88 182 VAL A C 1
ATOM 1411 O O . VAL A 1 182 ? -0.053 -11.344 6.871 1 98.88 182 VAL A O 1
ATOM 1414 N N . LE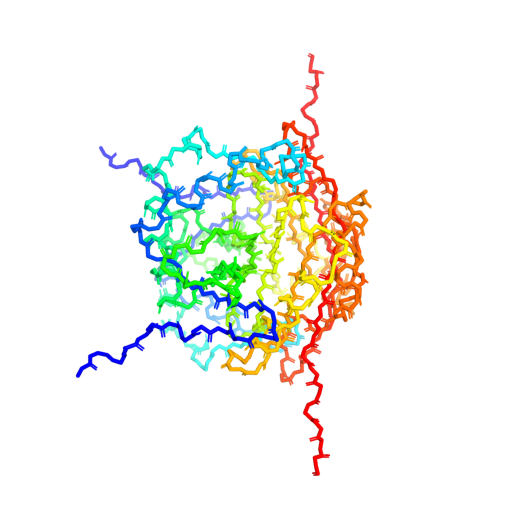U A 1 183 ? 0.455 -10.102 8.703 1 98.88 183 LEU A N 1
ATOM 1415 C CA . LEU A 1 183 ? 1.413 -9.266 7.988 1 98.88 183 LEU A CA 1
ATOM 1416 C C . LEU A 1 183 ? 2.82 -9.844 8.078 1 98.88 183 LEU A C 1
ATOM 1418 O O . LEU A 1 183 ? 3.32 -10.094 9.18 1 98.88 183 LEU A O 1
ATOM 1422 N N . THR A 1 184 ? 3.479 -10.055 6.922 1 98.88 184 THR A N 1
ATOM 1423 C CA . THR A 1 184 ? 4.867 -10.492 6.91 1 98.88 184 THR A CA 1
ATOM 1424 C C . THR A 1 184 ? 5.691 -9.656 5.938 1 98.88 184 THR A C 1
ATOM 1426 O O . THR A 1 184 ? 5.141 -9.016 5.039 1 98.88 184 THR A O 1
ATOM 1429 N N . ALA A 1 185 ? 6.977 -9.641 6.215 1 98.94 185 ALA A N 1
ATOM 1430 C CA . ALA A 1 185 ? 7.867 -8.906 5.324 1 98.94 185 ALA A CA 1
ATOM 1431 C C . ALA A 1 185 ? 9.281 -9.484 5.359 1 98.94 185 ALA A C 1
ATOM 1433 O O . ALA A 1 185 ? 9.633 -10.227 6.285 1 98.94 185 ALA A O 1
ATOM 1434 N N . ARG A 1 186 ? 9.984 -9.219 4.348 1 98.75 186 ARG A N 1
ATOM 1435 C CA . ARG A 1 186 ? 11.398 -9.539 4.199 1 98.75 186 ARG A CA 1
ATOM 1436 C C . ARG A 1 186 ? 12.18 -8.328 3.699 1 98.75 186 ARG A C 1
ATOM 1438 O O . ARG A 1 186 ? 11.773 -7.672 2.736 1 98.75 186 ARG A O 1
ATOM 1445 N N . VAL A 1 187 ? 13.258 -7.941 4.379 1 98.25 187 VAL A N 1
ATOM 1446 C CA . VAL A 1 187 ? 14.102 -6.812 3.992 1 98.25 187 VAL A CA 1
ATOM 1447 C C . VAL A 1 187 ? 15.352 -7.32 3.275 1 98.25 187 VAL A C 1
ATOM 1449 O O . VAL A 1 187 ? 15.836 -8.422 3.559 1 98.25 187 VAL A O 1
ATOM 1452 N N . ALA A 1 188 ? 15.836 -6.5 2.381 1 96 188 ALA A N 1
ATOM 1453 C CA . ALA A 1 188 ? 17.031 -6.852 1.621 1 96 188 ALA A CA 1
ATOM 1454 C C . ALA A 1 188 ? 18.203 -7.137 2.551 1 96 188 ALA A C 1
ATOM 1456 O O . ALA A 1 188 ? 18.375 -6.465 3.568 1 96 188 ALA A O 1
ATOM 1457 N N . PRO A 1 189 ? 18.953 -8.117 2.174 1 88.81 189 PRO A N 1
ATOM 1458 C CA . PRO A 1 189 ? 20.141 -8.406 2.98 1 88.81 189 PRO A CA 1
ATOM 1459 C C . PRO A 1 189 ? 21.172 -7.277 2.949 1 88.81 189 PRO A C 1
ATOM 1461 O O . PRO A 1 189 ? 21.266 -6.555 1.956 1 88.81 189 PRO A O 1
ATOM 1464 N N . GLU A 1 190 ? 21.75 -6.934 4.152 1 78.19 190 GLU A N 1
ATOM 1465 C CA . GLU A 1 190 ? 22.812 -5.93 4.195 1 78.19 190 GLU A CA 1
ATOM 1466 C C . GLU A 1 190 ? 23.969 -6.312 3.273 1 78.19 190 GLU A C 1
ATOM 1468 O O . GLU A 1 190 ? 24.297 -7.492 3.137 1 78.19 190 GLU A O 1
ATOM 1473 N N . PRO A 1 191 ? 24.344 -5.258 2.443 1 67.94 191 PRO A N 1
ATOM 1474 C CA . PRO A 1 191 ? 25.484 -5.582 1.599 1 67.94 191 PRO A CA 1
ATOM 1475 C C . PRO A 1 191 ? 26.656 -6.16 2.391 1 67.94 191 PRO A C 1
ATOM 1477 O O . PRO A 1 191 ? 26.859 -5.809 3.559 1 67.94 191 PRO A O 1
ATOM 1480 N N . HIS A 1 192 ? 27.031 -7.465 2.141 1 53.03 192 HIS A N 1
ATOM 1481 C CA . HIS A 1 192 ? 28.219 -8.016 2.771 1 53.03 192 HIS A CA 1
ATOM 1482 C C . HIS A 1 192 ? 29.438 -7.129 2.521 1 53.03 192 HIS A C 1
ATOM 1484 O O . HIS A 1 192 ? 29.641 -6.637 1.408 1 53.03 192 HIS A O 1
ATOM 1490 N N . GLU A 1 193 ? 29.828 -6.246 3.496 1 45.53 193 GLU A N 1
ATOM 1491 C CA . GLU A 1 193 ? 31.141 -5.637 3.379 1 45.53 193 GLU A CA 1
ATOM 1492 C C . GLU A 1 193 ? 32.188 -6.668 2.967 1 45.53 193 GLU A C 1
ATOM 1494 O O . GLU A 1 193 ? 32.344 -7.707 3.613 1 45.53 193 GLU A O 1
ATOM 1499 N N . ASP A 1 194 ? 32.312 -6.871 1.668 1 36.03 194 ASP A N 1
ATOM 1500 C CA . ASP A 1 194 ? 33.656 -7.438 1.406 1 36.03 194 ASP A CA 1
ATOM 1501 C C . ASP A 1 194 ? 34.75 -6.531 1.94 1 36.03 194 ASP A C 1
ATOM 1503 O O . ASP A 1 194 ? 34.688 -5.309 1.77 1 36.03 194 ASP A O 1
ATOM 1507 N N . MET B 1 1 ? -22.219 20.609 -17.781 1 24.61 1 MET B N 1
ATOM 1508 C CA . MET B 1 1 ? -21.156 21.172 -16.953 1 24.61 1 MET B CA 1
ATOM 1509 C C . MET B 1 1 ? -20.328 20.078 -16.312 1 24.61 1 MET B C 1
ATOM 1511 O O . MET B 1 1 ? -20.859 19.125 -15.734 1 24.61 1 MET B O 1
ATOM 1515 N N . PRO B 1 2 ? -19.172 19.797 -16.641 1 31.23 2 PRO B N 1
ATOM 1516 C CA . PRO B 1 2 ? -18.5 18.609 -16.125 1 31.23 2 PRO B CA 1
ATOM 1517 C C . PRO B 1 2 ? -18.672 18.438 -14.617 1 31.23 2 PRO B C 1
ATOM 1519 O O . PRO B 1 2 ? -18.844 19.422 -13.898 1 31.23 2 PRO B O 1
ATOM 1522 N N . PRO B 1 3 ? -19.281 17.469 -14.109 1 35.97 3 PRO B N 1
ATOM 1523 C CA . PRO B 1 3 ? -19.562 17.469 -12.672 1 35.97 3 PRO B CA 1
ATOM 1524 C C . PRO B 1 3 ? -18.438 18.094 -11.852 1 35.97 3 PRO B C 1
ATOM 1526 O O . PRO B 1 3 ? -17.266 17.922 -12.18 1 35.97 3 PRO B O 1
ATOM 1529 N N . ASP B 1 4 ? -18.453 19.312 -11.359 1 41.41 4 ASP B N 1
ATOM 1530 C CA . ASP B 1 4 ? -17.531 20.109 -10.562 1 41.41 4 ASP B CA 1
ATOM 1531 C C . ASP B 1 4 ? -16.812 19.25 -9.523 1 41.41 4 ASP B C 1
ATOM 1533 O O . ASP B 1 4 ? -17.438 18.797 -8.555 1 41.41 4 ASP B O 1
ATOM 1537 N N . ILE B 1 5 ? -16.016 18.297 -9.852 1 49.41 5 ILE B N 1
ATOM 1538 C CA . ILE B 1 5 ? -15.172 17.328 -9.156 1 49.41 5 ILE B CA 1
ATOM 1539 C C . ILE B 1 5 ? -14.398 18.016 -8.039 1 49.41 5 ILE B C 1
ATOM 1541 O O . ILE B 1 5 ? -13.453 17.453 -7.484 1 49.41 5 ILE B O 1
ATOM 1545 N N . SER B 1 6 ? -14.602 19.375 -7.828 1 62.53 6 SER B N 1
ATOM 1546 C CA . SER B 1 6 ? -13.867 20.109 -6.801 1 62.53 6 SER B CA 1
ATOM 1547 C C . SER B 1 6 ? -14.242 19.625 -5.402 1 62.53 6 SER B C 1
ATOM 1549 O O . SER B 1 6 ? -15.422 19.438 -5.105 1 62.53 6 SER B O 1
ATOM 1551 N N . GLN B 1 7 ? -13.398 18.844 -4.781 1 69.44 7 GLN B N 1
ATOM 1552 C CA . GLN B 1 7 ? -13.633 18.422 -3.408 1 69.44 7 GLN B CA 1
ATOM 1553 C C . GLN B 1 7 ? -14.086 19.578 -2.535 1 69.44 7 GLN B C 1
ATOM 1555 O O . GLN B 1 7 ? -13.375 20.578 -2.416 1 69.44 7 GLN B O 1
ATOM 1560 N N . ALA B 1 8 ? -15.398 19.469 -2.016 1 83.94 8 ALA B N 1
ATOM 1561 C CA . ALA B 1 8 ? -15.836 20.438 -1.015 1 83.94 8 ALA B CA 1
ATOM 1562 C C . ALA B 1 8 ? -14.93 20.406 0.216 1 83.94 8 ALA B C 1
ATOM 1564 O O . ALA B 1 8 ? -14.508 19.328 0.649 1 83.94 8 ALA B O 1
ATOM 1565 N N . PRO B 1 9 ? -14.633 21.562 0.67 1 94.12 9 PRO B N 1
ATOM 1566 C CA . PRO B 1 9 ? -13.828 21.594 1.895 1 94.12 9 PRO B CA 1
ATOM 1567 C C . PRO B 1 9 ? -14.539 20.938 3.08 1 94.12 9 PRO B C 1
ATOM 1569 O O . PRO B 1 9 ? -15.766 20.906 3.127 1 94.12 9 PRO B O 1
ATOM 1572 N N . LEU B 1 10 ? -13.734 20.359 3.936 1 97.38 10 LEU B N 1
ATOM 1573 C CA . LEU B 1 10 ? -14.242 19.891 5.227 1 97.38 10 LEU B CA 1
ATOM 1574 C C . LEU B 1 10 ? -14.094 20.984 6.281 1 97.38 10 LEU B C 1
ATOM 1576 O O . LEU B 1 10 ? -13.062 21.656 6.352 1 97.38 10 LEU B O 1
ATOM 1580 N N . THR B 1 11 ? -15.18 21.188 7.07 1 97.5 11 THR B N 1
ATOM 1581 C CA . THR B 1 11 ? -15.141 22.203 8.109 1 97.5 11 THR B CA 1
ATOM 1582 C C . THR B 1 11 ? -15.281 21.578 9.492 1 97.5 11 THR B C 1
ATOM 1584 O O . THR B 1 11 ? -16.109 20.688 9.695 1 97.5 11 THR B O 1
ATOM 1587 N N . THR B 1 12 ? -14.414 21.938 10.375 1 98.19 12 THR B N 1
ATOM 1588 C CA . THR B 1 12 ? -14.5 21.625 11.789 1 98.19 12 THR B CA 1
ATOM 1589 C C . THR B 1 12 ? -14.703 22.875 12.625 1 98.19 12 THR B C 1
ATOM 1591 O O . THR B 1 12 ? -14.781 23.984 12.078 1 98.19 12 THR B O 1
ATOM 1594 N N . PRO B 1 13 ? -14.859 22.75 13.938 1 97.94 13 PRO B N 1
ATOM 1595 C CA . PRO B 1 13 ? -15.086 23.953 14.734 1 97.94 13 PRO B CA 1
ATOM 1596 C C . PRO B 1 13 ? -14 25.016 14.547 1 97.94 13 PRO B C 1
ATOM 1598 O O . PRO B 1 13 ? -14.297 26.203 14.477 1 97.94 13 PRO B O 1
ATOM 1601 N N . ARG B 1 14 ? -12.711 24.625 14.383 1 98.25 14 ARG B N 1
ATOM 1602 C CA . ARG B 1 14 ? -11.633 25.609 14.367 1 98.25 14 ARG B CA 1
ATOM 1603 C C . ARG B 1 14 ? -10.93 25.625 13.016 1 98.25 14 ARG B C 1
ATOM 1605 O O . ARG B 1 14 ? -10.188 26.562 12.703 1 98.25 14 ARG B O 1
ATOM 1612 N N . LEU B 1 15 ? -11.25 24.562 12.172 1 98.5 15 LEU B N 1
ATOM 1613 C CA . LEU B 1 15 ? -10.391 24.406 11 1 98.5 15 LEU B CA 1
ATOM 1614 C C . LEU B 1 15 ? -11.211 24.297 9.727 1 98.5 15 LEU B C 1
ATOM 1616 O O . LEU B 1 15 ? -12.344 23.797 9.75 1 98.5 15 LEU B O 1
ATOM 1620 N N . LEU B 1 16 ? -10.633 24.812 8.688 1 98.12 16 LEU B N 1
ATOM 1621 C CA . LEU B 1 16 ? -11.016 24.516 7.312 1 98.12 16 LEU B CA 1
ATOM 1622 C C . LEU B 1 16 ? -9.992 23.609 6.648 1 98.12 16 LEU B C 1
ATOM 1624 O O . LEU B 1 16 ? -8.812 23.938 6.582 1 98.12 16 LEU B O 1
ATOM 1628 N N . LEU B 1 17 ? -10.43 22.453 6.234 1 98.5 17 LEU B N 1
ATOM 1629 C CA . LEU B 1 17 ? -9.578 21.516 5.512 1 98.5 17 LEU B CA 1
ATOM 1630 C C . LEU B 1 17 ? -9.898 21.531 4.02 1 98.5 17 LEU B C 1
ATOM 1632 O O . LEU B 1 17 ? -11.031 21.266 3.623 1 98.5 17 LEU B O 1
ATOM 1636 N N . THR B 1 18 ? -8.891 21.812 3.166 1 97.62 18 THR B N 1
ATOM 1637 C CA . THR B 1 18 ? -9.234 22.047 1.766 1 97.62 18 THR B CA 1
ATOM 1638 C C . THR B 1 18 ? -8.039 21.734 0.862 1 97.62 18 THR B C 1
ATOM 1640 O O . THR B 1 18 ? -6.891 21.797 1.298 1 97.62 18 THR B O 1
ATOM 1643 N N . LEU B 1 19 ? -8.398 21.406 -0.36 1 97.62 19 LEU B N 1
ATOM 1644 C CA . LEU B 1 19 ? -7.387 21.438 -1.411 1 97.62 19 LEU B CA 1
ATOM 1645 C C . LEU B 1 19 ? -6.949 22.875 -1.701 1 97.62 19 LEU B C 1
ATOM 1647 O O . LEU B 1 19 ? -7.773 23.781 -1.711 1 97.62 19 LEU B O 1
ATOM 1651 N N . LEU B 1 20 ? -5.691 23 -1.953 1 97.19 20 LEU B N 1
ATOM 1652 C CA . LEU B 1 20 ? -5.215 24.328 -2.352 1 97.19 20 LEU B CA 1
ATOM 1653 C C . LEU B 1 20 ? -4.816 24.344 -3.824 1 97.19 20 LEU B C 1
ATOM 1655 O O . LEU B 1 20 ? -4.242 23.375 -4.324 1 97.19 20 LEU B O 1
ATOM 1659 N N . PRO B 1 21 ? -5.133 25.438 -4.469 1 96.19 21 PRO B N 1
ATOM 1660 C CA . PRO B 1 21 ? -4.723 25.562 -5.867 1 96.19 21 PRO B CA 1
ATOM 1661 C C . PRO B 1 21 ? -3.234 25.875 -6.023 1 96.19 21 PRO B C 1
ATOM 1663 O O . PRO B 1 21 ? -2.58 26.266 -5.055 1 96.19 21 PRO B O 1
ATOM 1666 N N . PRO B 1 22 ? -2.738 25.703 -7.223 1 97.75 22 PRO B N 1
ATOM 1667 C CA . PRO B 1 22 ? -1.316 25.953 -7.469 1 97.75 22 PRO B CA 1
ATOM 1668 C C . PRO B 1 22 ? -0.887 27.359 -7.051 1 97.75 22 PRO B C 1
ATOM 1670 O O . PRO B 1 22 ? 0.257 27.562 -6.637 1 97.75 22 PRO B O 1
ATOM 1673 N N . ASP B 1 23 ? -1.688 28.297 -7.02 1 96.56 23 ASP B N 1
ATOM 1674 C CA . ASP B 1 23 ? -1.324 29.672 -6.691 1 96.56 23 ASP B CA 1
ATOM 1675 C C . ASP B 1 23 ? -1.12 29.844 -5.188 1 96.56 23 ASP B C 1
ATOM 1677 O O . ASP B 1 23 ? -0.584 30.859 -4.738 1 96.56 23 ASP B O 1
ATOM 1681 N N . ALA B 1 24 ? -1.462 28.875 -4.426 1 97.44 24 ALA B N 1
ATOM 1682 C CA . ALA B 1 24 ? -1.219 28.906 -2.986 1 97.44 24 ALA B CA 1
ATOM 1683 C C . ALA B 1 24 ? 0.143 28.297 -2.646 1 97.44 24 ALA B C 1
ATOM 1685 O O . ALA B 1 24 ? 0.477 28.125 -1.473 1 97.44 24 ALA B O 1
ATOM 1686 N N . ALA B 1 25 ? 0.946 28.047 -3.594 1 98.31 25 ALA B N 1
ATOM 1687 C CA . ALA B 1 25 ? 2.215 27.328 -3.43 1 98.31 25 ALA B CA 1
ATOM 1688 C C . ALA B 1 25 ? 3.115 28.047 -2.428 1 98.31 25 ALA B C 1
ATOM 1690 O O . ALA B 1 25 ? 3.77 27.406 -1.603 1 98.31 25 ALA B O 1
ATOM 1691 N N . ALA B 1 26 ? 3.119 29.297 -2.49 1 98.31 26 ALA B N 1
ATOM 1692 C CA . ALA B 1 26 ? 3.992 30.062 -1.604 1 98.31 26 ALA B CA 1
ATOM 1693 C C . ALA B 1 26 ? 3.598 29.875 -0.143 1 98.31 26 ALA B C 1
ATOM 1695 O O . ALA B 1 26 ? 4.461 29.828 0.74 1 98.31 26 ALA B O 1
ATOM 1696 N N . ARG B 1 27 ? 2.348 29.766 0.155 1 98.19 27 ARG B N 1
ATOM 1697 C CA . ARG B 1 27 ? 1.869 29.547 1.518 1 98.19 27 ARG B CA 1
ATOM 1698 C C . ARG B 1 27 ? 2.256 28.156 2.023 1 98.19 27 ARG B C 1
ATOM 1700 O O . ARG B 1 27 ? 2.656 28.016 3.178 1 98.19 27 ARG B O 1
ATOM 1707 N N . VAL B 1 28 ? 2.133 27.203 1.163 1 98.62 28 VAL B N 1
ATOM 1708 C CA . VAL B 1 28 ? 2.5 25.844 1.536 1 98.62 28 VAL B CA 1
ATOM 1709 C C . VAL B 1 28 ? 4.008 25.766 1.765 1 98.62 28 VAL B C 1
ATOM 1711 O O . VAL B 1 28 ? 4.461 25.156 2.742 1 98.62 28 VAL B O 1
ATOM 1714 N N . LEU B 1 29 ? 4.738 26.422 0.859 1 98.75 29 LEU B N 1
ATOM 1715 C CA . LEU B 1 29 ? 6.188 26.469 1.013 1 98.75 29 LEU B CA 1
ATOM 1716 C C . LEU B 1 29 ? 6.578 27.109 2.342 1 98.75 29 LEU B C 1
ATOM 1718 O O . LEU B 1 29 ? 7.457 26.594 3.043 1 98.75 29 LEU B O 1
ATOM 1722 N N . ALA B 1 30 ? 5.961 28.141 2.672 1 98.69 30 ALA B N 1
ATOM 1723 C CA . ALA B 1 30 ? 6.254 28.844 3.92 1 98.69 30 ALA B CA 1
ATOM 1724 C C . ALA B 1 30 ? 6.059 27.922 5.121 1 98.69 30 ALA B C 1
ATOM 1726 O O . ALA B 1 30 ? 6.871 27.922 6.051 1 98.69 30 ALA B O 1
ATOM 1727 N N . TYR B 1 31 ? 5.039 27.172 5.105 1 98.69 31 TYR B N 1
ATOM 1728 C CA . TYR B 1 31 ? 4.773 26.188 6.148 1 98.69 31 TYR B CA 1
ATOM 1729 C C . TYR B 1 31 ? 5.922 25.203 6.273 1 98.69 31 TYR B C 1
ATOM 1731 O O . TYR B 1 31 ? 6.41 24.938 7.375 1 98.69 31 TYR B O 1
ATOM 1739 N N . HIS B 1 32 ? 6.324 24.656 5.152 1 98.5 32 HIS B N 1
ATOM 1740 C CA . HIS B 1 32 ? 7.359 23.625 5.184 1 98.5 32 HIS B CA 1
ATOM 1741 C C . HIS B 1 32 ? 8.711 24.219 5.57 1 98.5 32 HIS B C 1
ATOM 1743 O O . HIS B 1 32 ? 9.492 23.578 6.273 1 98.5 32 HIS B O 1
ATOM 1749 N N . LEU B 1 33 ? 8.953 25.422 5.121 1 98.38 33 LEU B N 1
ATOM 1750 C CA . LEU B 1 33 ? 10.203 26.078 5.5 1 98.38 33 LEU B CA 1
ATOM 1751 C C . LEU B 1 33 ? 10.234 26.344 7 1 98.38 33 LEU B C 1
ATOM 1753 O O . LEU B 1 33 ? 11.242 26.062 7.66 1 98.38 33 LEU B O 1
ATOM 1757 N N . ALA B 1 34 ? 9.211 26.828 7.508 1 98.44 34 ALA B N 1
ATOM 1758 C CA . ALA B 1 34 ? 9.133 27.172 8.93 1 98.44 34 ALA B CA 1
ATOM 1759 C C . ALA B 1 34 ? 9.234 25.922 9.797 1 98.44 34 ALA B C 1
ATOM 1761 O O . ALA B 1 34 ? 9.633 25.984 10.961 1 98.44 34 ALA B O 1
ATOM 1762 N N . ASN B 1 35 ? 8.883 24.766 9.258 1 98.38 35 ASN B N 1
ATOM 1763 C CA . ASN B 1 35 ? 8.812 23.547 10.047 1 98.38 35 ASN B CA 1
ATOM 1764 C C . ASN B 1 35 ? 9.844 22.516 9.586 1 98.38 35 ASN B C 1
ATOM 1766 O O . ASN B 1 35 ? 9.68 21.312 9.82 1 98.38 35 ASN B O 1
ATOM 1770 N N . ARG B 1 36 ? 10.781 22.938 8.828 1 96.75 36 ARG B N 1
ATOM 1771 C CA . ARG B 1 36 ? 11.781 22.031 8.25 1 96.75 36 ARG B CA 1
ATOM 1772 C C . ARG B 1 36 ? 12.438 21.188 9.328 1 96.75 36 ARG B C 1
ATOM 1774 O O . ARG B 1 36 ? 12.547 19.969 9.18 1 96.75 36 ARG B O 1
ATOM 1781 N N . GLU B 1 37 ? 12.836 21.719 10.438 1 96.25 37 GLU B N 1
ATOM 1782 C CA . GLU B 1 37 ? 13.516 21 11.516 1 96.25 37 GLU B CA 1
ATOM 1783 C C . GLU B 1 37 ? 12.547 20.109 12.281 1 96.25 37 GLU B C 1
ATOM 1785 O O . GLU B 1 37 ? 12.914 19.016 12.719 1 96.25 37 GLU B O 1
ATOM 1790 N N . HIS B 1 38 ? 11.352 20.625 12.398 1 96.5 38 HIS B N 1
ATOM 1791 C CA . HIS B 1 38 ? 10.328 19.922 13.156 1 96.5 38 HIS B CA 1
ATOM 1792 C C . HIS B 1 38 ? 9.836 18.688 12.406 1 96.5 38 HIS B C 1
ATOM 1794 O O . HIS B 1 38 ? 9.695 17.609 13 1 96.5 38 HIS B O 1
ATOM 1800 N N . LEU B 1 39 ? 9.609 18.781 11.117 1 96.19 39 LEU B N 1
ATOM 1801 C CA . LEU B 1 39 ? 9.008 17.719 10.32 1 96.19 39 LEU B CA 1
ATOM 1802 C C . LEU B 1 39 ? 10.07 16.828 9.703 1 96.19 39 LEU B C 1
ATOM 1804 O O . LEU B 1 39 ? 9.812 15.664 9.398 1 96.19 39 LEU B O 1
ATOM 1808 N N . GLY B 1 40 ? 11.219 17.312 9.523 1 94 40 GLY B N 1
ATOM 1809 C CA . GLY B 1 40 ? 12.297 16.625 8.828 1 94 40 GLY B CA 1
ATOM 1810 C C . GLY B 1 40 ? 12.555 15.234 9.375 1 94 40 GLY B C 1
ATOM 1811 O O . GLY B 1 40 ? 12.477 14.242 8.641 1 94 40 GLY B O 1
ATOM 1812 N N . PRO B 1 41 ? 12.75 15.094 10.664 1 93.38 41 PRO B N 1
ATOM 1813 C CA . PRO B 1 41 ? 13.172 13.828 11.273 1 93.38 41 PRO B CA 1
ATOM 1814 C C . PRO B 1 41 ? 12.086 12.758 11.195 1 93.38 41 PRO B C 1
ATOM 1816 O O . PRO B 1 41 ? 12.359 11.578 11.461 1 93.38 41 PRO B O 1
ATOM 1819 N N . VAL B 1 42 ? 10.891 13.125 10.867 1 93.81 42 VAL B N 1
ATOM 1820 C CA . VAL B 1 42 ? 9.812 12.133 10.875 1 93.81 42 VAL B CA 1
ATOM 1821 C C . VAL B 1 42 ? 9.242 11.984 9.469 1 93.81 42 VAL B C 1
ATOM 1823 O O . VAL B 1 42 ? 8.25 11.281 9.266 1 93.81 42 VAL B O 1
ATOM 1826 N N . SER B 1 43 ? 9.844 12.68 8.555 1 95.06 43 SER B N 1
ATOM 1827 C CA . SER B 1 43 ? 9.344 12.648 7.18 1 95.06 43 SER B CA 1
ATOM 1828 C C . SER B 1 43 ? 10.258 11.828 6.281 1 95.06 43 SER B C 1
ATOM 1830 O O . SER B 1 43 ? 11.484 11.883 6.414 1 95.06 43 SER B O 1
ATOM 1832 N N . PRO B 1 44 ? 9.656 11.141 5.301 1 94.25 44 PRO B N 1
ATOM 1833 C CA . PRO B 1 44 ? 10.484 10.461 4.305 1 94.25 44 PRO B CA 1
ATOM 1834 C C . PRO B 1 44 ? 11.391 11.414 3.543 1 94.25 44 PRO B C 1
ATOM 1836 O O . PRO B 1 44 ? 11.148 12.625 3.523 1 94.25 44 PRO B O 1
ATOM 1839 N N . ALA B 1 45 ? 12.367 10.875 2.902 1 90.69 45 ALA B N 1
ATOM 1840 C CA . ALA B 1 45 ? 13.289 11.656 2.082 1 90.69 45 ALA B CA 1
ATOM 1841 C C . ALA B 1 45 ? 12.531 12.445 1.018 1 90.69 45 ALA B C 1
ATOM 1843 O O . ALA B 1 45 ? 11.594 11.938 0.398 1 90.69 45 ALA B O 1
ATOM 1844 N N . ARG B 1 46 ? 12.953 13.719 0.849 1 91.19 46 ARG B N 1
ATOM 1845 C CA . ARG B 1 46 ? 12.305 14.672 -0.045 1 91.19 46 ARG B CA 1
ATOM 1846 C C . ARG B 1 46 ? 13.102 14.852 -1.331 1 91.19 46 ARG B C 1
ATOM 1848 O O . ARG B 1 46 ? 14.32 14.648 -1.346 1 91.19 46 ARG B O 1
ATOM 1855 N N . PRO B 1 47 ? 12.406 15.18 -2.336 1 92.5 47 PRO B N 1
ATOM 1856 C CA . PRO B 1 47 ? 13.18 15.562 -3.521 1 92.5 47 PRO B CA 1
ATOM 1857 C C . PRO B 1 47 ? 14.016 16.828 -3.301 1 92.5 47 PRO B C 1
ATOM 1859 O O . PRO B 1 47 ? 13.688 17.641 -2.436 1 92.5 47 PRO B O 1
ATOM 1862 N N . ASP B 1 48 ? 14.914 17.047 -4.117 1 92.69 48 ASP B N 1
ATOM 1863 C CA . ASP B 1 48 ? 15.875 18.141 -3.957 1 92.69 48 ASP B CA 1
ATOM 1864 C C . ASP B 1 48 ? 15.188 19.5 -4.078 1 92.69 48 ASP B C 1
ATOM 1866 O O . ASP B 1 48 ? 15.609 20.469 -3.447 1 92.69 48 ASP B O 1
ATOM 1870 N N . ASN B 1 49 ? 14.227 19.578 -4.832 1 96.75 49 ASN B N 1
ATOM 1871 C CA . ASN B 1 49 ? 13.578 20.844 -5.094 1 96.75 49 ASN B CA 1
ATOM 1872 C C . ASN B 1 49 ? 12.336 21.031 -4.227 1 96.75 49 ASN B C 1
ATOM 1874 O O . ASN B 1 49 ? 11.492 21.875 -4.527 1 96.75 49 ASN B O 1
ATOM 1878 N N . PHE B 1 50 ? 12.273 20.312 -3.145 1 97.31 50 PHE B N 1
ATOM 1879 C CA . PHE B 1 50 ? 11.102 20.312 -2.271 1 97.31 50 PHE B CA 1
ATOM 1880 C C . PHE B 1 50 ? 10.852 21.719 -1.711 1 97.31 50 PHE B C 1
ATOM 1882 O O . PHE B 1 50 ? 9.703 22.141 -1.588 1 97.31 50 PHE B O 1
ATOM 1889 N N . PHE B 1 51 ? 11.906 22.391 -1.479 1 98.19 51 PHE B N 1
ATOM 1890 C CA . PHE B 1 51 ? 11.773 23.703 -0.839 1 98.19 51 PHE B CA 1
ATOM 1891 C C . PHE B 1 51 ? 11.844 24.828 -1.872 1 98.19 51 PHE B C 1
ATOM 1893 O O . PHE B 1 51 ? 12.602 25.781 -1.704 1 98.19 51 PHE B O 1
ATOM 1900 N N . THR B 1 52 ? 11.109 24.656 -2.939 1 98.56 52 THR B N 1
ATOM 1901 C CA . THR B 1 52 ? 10.93 25.688 -3.969 1 98.56 52 THR B CA 1
ATOM 1902 C C . THR B 1 52 ? 9.453 25.891 -4.281 1 98.56 52 THR B C 1
ATOM 1904 O O . THR B 1 52 ? 8.648 24.953 -4.152 1 98.56 52 THR B O 1
ATOM 1907 N N . VAL B 1 53 ? 9.172 27.047 -4.68 1 98.38 53 VAL B N 1
ATOM 1908 C CA . VAL B 1 53 ? 7.797 27.359 -5.047 1 98.38 53 VAL B CA 1
ATOM 1909 C C . VAL B 1 53 ? 7.379 26.547 -6.266 1 98.38 53 VAL B C 1
ATOM 1911 O O . VAL B 1 53 ? 6.23 26.109 -6.367 1 98.38 53 VAL B O 1
ATOM 1914 N N . THR B 1 54 ? 8.266 26.328 -7.113 1 98.25 54 THR B N 1
ATOM 1915 C CA . THR B 1 54 ? 7.988 25.578 -8.344 1 98.25 54 THR B CA 1
ATOM 1916 C C . THR B 1 54 ? 7.555 24.156 -8.031 1 98.25 54 THR B C 1
ATOM 1918 O O . THR B 1 54 ? 6.617 23.641 -8.641 1 98.25 54 THR B O 1
ATOM 1921 N N . TRP B 1 55 ? 8.258 23.547 -7.105 1 98.38 55 TRP B N 1
ATOM 1922 C CA . TRP B 1 55 ? 7.883 22.188 -6.723 1 98.38 55 TRP B CA 1
ATOM 1923 C C . TRP B 1 55 ? 6.453 22.156 -6.191 1 98.38 55 TRP B C 1
ATOM 1925 O O . TRP B 1 55 ? 5.645 21.328 -6.625 1 98.38 55 TRP B O 1
ATOM 1935 N N . TRP B 1 56 ? 6.16 23.062 -5.387 1 98.56 56 TRP B N 1
ATOM 1936 C CA . TRP B 1 56 ? 4.855 23.031 -4.734 1 98.56 56 TRP B CA 1
ATOM 1937 C C . TRP B 1 56 ? 3.752 23.438 -5.707 1 98.56 56 TRP B C 1
ATOM 1939 O O . TRP B 1 56 ? 2.625 22.938 -5.621 1 98.56 56 TRP B O 1
ATOM 1949 N N . ARG B 1 57 ? 4.008 24.328 -6.625 1 98.62 57 ARG B N 1
ATOM 1950 C CA . ARG B 1 57 ? 3.027 24.641 -7.66 1 98.62 57 ARG B CA 1
ATOM 1951 C C . ARG B 1 57 ? 2.65 23.375 -8.445 1 98.62 57 ARG B C 1
ATOM 1953 O O . ARG B 1 57 ? 1.469 23.109 -8.672 1 98.62 57 ARG B O 1
ATOM 1960 N N . SER B 1 58 ? 3.645 22.672 -8.781 1 98.5 58 SER B N 1
ATOM 1961 C CA . SER B 1 58 ? 3.426 21.438 -9.516 1 98.5 58 SER B CA 1
ATOM 1962 C C . SER B 1 58 ? 2.721 20.406 -8.648 1 98.5 58 SER B C 1
ATOM 1964 O O . SER B 1 58 ? 1.799 19.719 -9.102 1 98.5 58 SER B O 1
ATOM 1966 N N . ARG B 1 59 ? 3.166 20.281 -7.422 1 98.31 59 ARG B N 1
ATOM 1967 C CA . ARG B 1 59 ? 2.594 19.297 -6.516 1 98.31 59 ARG B CA 1
ATOM 1968 C C . ARG B 1 59 ? 1.117 19.578 -6.258 1 98.31 59 ARG B C 1
ATOM 1970 O O . ARG B 1 59 ? 0.297 18.656 -6.25 1 98.31 59 ARG B O 1
ATOM 1977 N N . LEU B 1 60 ? 0.761 20.812 -6.066 1 98.44 60 LEU B N 1
ATOM 1978 C CA . LEU B 1 60 ? -0.627 21.172 -5.801 1 98.44 60 LEU B CA 1
ATOM 1979 C C . LEU B 1 60 ? -1.506 20.891 -7.012 1 98.44 60 LEU B C 1
ATOM 1981 O O . LEU B 1 60 ? -2.656 20.469 -6.863 1 98.44 60 LEU B O 1
ATOM 1985 N N . ALA B 1 61 ? -1.003 21.109 -8.18 1 98.38 61 ALA B N 1
ATOM 1986 C CA . ALA B 1 61 ? -1.725 20.734 -9.391 1 98.38 61 ALA B CA 1
ATOM 1987 C C . ALA B 1 61 ? -1.938 19.219 -9.453 1 98.38 61 ALA B C 1
ATOM 1989 O O . ALA B 1 61 ? -3.029 18.75 -9.789 1 98.38 61 ALA B O 1
ATOM 1990 N N . GLN B 1 62 ? -0.893 18.531 -9.117 1 98.06 62 GLN B N 1
ATOM 1991 C CA . GLN B 1 62 ? -0.978 17.078 -9.117 1 98.06 62 GLN B CA 1
ATOM 1992 C C . GLN B 1 62 ? -1.953 16.578 -8.055 1 98.06 62 GLN B C 1
ATOM 1994 O O . GLN B 1 62 ? -2.645 15.586 -8.258 1 98.06 62 GLN B O 1
ATOM 1999 N N . ASP B 1 63 ? -1.925 17.234 -6.922 1 97.75 63 ASP B N 1
ATOM 2000 C CA . ASP B 1 63 ? -2.875 16.891 -5.875 1 97.75 63 ASP B CA 1
ATOM 2001 C C . ASP B 1 63 ? -4.312 16.938 -6.391 1 97.75 63 ASP B C 1
ATOM 2003 O O . ASP B 1 63 ? -5.109 16.047 -6.133 1 97.75 63 ASP B O 1
ATOM 2007 N N . ALA B 1 64 ? -4.633 18 -7.066 1 97.12 64 ALA B N 1
ATOM 2008 C CA . ALA B 1 64 ? -5.965 18.156 -7.641 1 97.12 64 ALA B CA 1
ATOM 2009 C C . ALA B 1 64 ? -6.273 17.031 -8.633 1 97.12 64 ALA B C 1
ATOM 2011 O O . ALA B 1 64 ? -7.379 16.484 -8.633 1 97.12 64 ALA B O 1
ATOM 2012 N N . GLU B 1 65 ? -5.34 16.688 -9.461 1 97.25 65 GLU B N 1
ATOM 2013 C CA . GLU B 1 65 ? -5.512 15.633 -10.445 1 97.25 65 GLU B CA 1
ATOM 2014 C C . GLU B 1 65 ? -5.684 14.273 -9.773 1 97.25 65 GLU B C 1
ATOM 2016 O O . GLU B 1 65 ? -6.535 13.477 -10.18 1 97.25 65 GLU B O 1
ATOM 2021 N N . ASP B 1 66 ? -4.828 14.023 -8.789 1 97.62 66 ASP B N 1
ATOM 2022 C CA . ASP B 1 66 ? -4.934 12.766 -8.055 1 97.62 66 ASP B CA 1
ATOM 2023 C C . ASP B 1 66 ? -6.32 12.609 -7.438 1 97.62 66 ASP B C 1
ATOM 2025 O O . ASP B 1 66 ? -6.883 11.508 -7.438 1 97.62 66 ASP B O 1
ATOM 2029 N N . TRP B 1 67 ? -6.785 13.648 -6.945 1 97.56 67 TRP B N 1
ATOM 2030 C CA . TRP B 1 67 ? -8.125 13.602 -6.359 1 97.56 67 TRP B CA 1
ATOM 2031 C C . TRP B 1 67 ? -9.18 13.344 -7.434 1 97.56 67 TRP B C 1
ATOM 2033 O O . TRP B 1 67 ? -10.062 12.5 -7.254 1 97.56 67 TRP B O 1
ATOM 2043 N N . ARG B 1 68 ? -9.125 14.055 -8.469 1 96.06 68 ARG B N 1
ATOM 2044 C CA . ARG B 1 68 ? -10.062 13.867 -9.578 1 96.06 68 ARG B CA 1
ATOM 2045 C C . ARG B 1 68 ? -10.094 12.414 -10.031 1 96.06 68 ARG B C 1
ATOM 2047 O O . ARG B 1 68 ? -11.148 11.891 -10.383 1 96.06 68 ARG B O 1
ATOM 2054 N N . ARG B 1 69 ? -8.977 11.805 -9.93 1 96.38 69 ARG B N 1
ATOM 2055 C CA . ARG B 1 69 ? -8.844 10.422 -10.398 1 96.38 69 ARG B CA 1
ATOM 2056 C C . ARG B 1 69 ? -9.156 9.438 -9.281 1 96.38 69 ARG B C 1
ATOM 2058 O O . ARG B 1 69 ? -9.133 8.219 -9.492 1 96.38 69 ARG B O 1
ATOM 2065 N N . GLY B 1 70 ? -9.352 9.938 -8.109 1 96.88 70 GLY B N 1
ATOM 2066 C CA . GLY B 1 70 ? -9.711 9.094 -6.98 1 96.88 70 GLY B CA 1
ATOM 2067 C C . GLY B 1 70 ? -8.523 8.359 -6.391 1 96.88 70 GLY B C 1
ATOM 2068 O O . GLY B 1 70 ? -8.68 7.316 -5.75 1 96.88 70 GLY B O 1
ATOM 2069 N N . LEU B 1 71 ? -7.316 8.891 -6.547 1 97.06 71 LEU B N 1
ATOM 2070 C CA . LEU B 1 71 ? -6.094 8.188 -6.16 1 97.06 71 LEU B CA 1
ATOM 2071 C C . LEU B 1 71 ? -5.605 8.656 -4.793 1 97.06 71 LEU B C 1
ATOM 2073 O O . LEU B 1 71 ? -4.953 7.906 -4.07 1 97.06 71 LEU B O 1
ATOM 2077 N N . ALA B 1 72 ? -5.879 9.914 -4.48 1 98.38 72 ALA B N 1
ATOM 2078 C CA . ALA B 1 72 ? -5.41 10.516 -3.234 1 98.38 72 ALA B CA 1
ATOM 2079 C C . ALA B 1 72 ? -6.152 11.812 -2.936 1 98.38 72 ALA B C 1
ATOM 2081 O O . ALA B 1 72 ? -6.785 12.391 -3.822 1 98.38 72 ALA B O 1
ATOM 2082 N N . LEU B 1 73 ? -6.117 12.219 -1.687 1 98.31 73 LEU B N 1
ATOM 2083 C CA . LEU B 1 73 ? -6.684 13.469 -1.203 1 98.31 73 LEU B CA 1
ATOM 2084 C C . LEU B 1 73 ? -5.77 14.117 -0.167 1 98.31 73 LEU B C 1
ATOM 2086 O O . LEU B 1 73 ? -5.555 13.562 0.911 1 98.31 73 LEU B O 1
ATOM 2090 N N . ARG B 1 74 ? -5.285 15.203 -0.5 1 98.56 74 ARG B N 1
ATOM 2091 C CA . ARG B 1 74 ? -4.523 15.977 0.471 1 98.56 74 ARG B CA 1
ATOM 2092 C C . ARG B 1 74 ? -5.258 17.266 0.839 1 98.56 74 ARG B C 1
ATOM 2094 O O . ARG B 1 74 ? -5.523 18.109 -0.024 1 98.56 74 ARG B O 1
ATOM 2101 N N . LEU B 1 75 ? -5.504 17.469 2.084 1 98.62 75 LEU B N 1
ATOM 2102 C CA . LEU B 1 75 ? -6.172 18.656 2.594 1 98.62 75 LEU B CA 1
ATOM 2103 C C . LEU B 1 75 ? -5.234 19.469 3.484 1 98.62 75 LEU B C 1
ATOM 2105 O O . LEU B 1 75 ? -4.582 18.922 4.371 1 98.62 75 LEU B O 1
ATOM 2109 N N . PHE B 1 76 ? -5.219 20.703 3.209 1 98.75 76 PHE B N 1
ATOM 2110 C CA . PHE B 1 76 ? -4.453 21.609 4.055 1 98.75 76 PHE B CA 1
ATOM 2111 C C . PHE B 1 76 ? -5.348 22.25 5.117 1 98.75 76 PHE B C 1
ATOM 2113 O O . PHE B 1 76 ? -6.531 22.484 4.875 1 98.75 76 PHE B O 1
ATOM 2120 N N . LEU B 1 77 ? -4.742 22.438 6.254 1 98.81 77 LEU B N 1
ATOM 2121 C CA . LEU B 1 77 ? -5.457 22.984 7.402 1 98.81 77 LEU B CA 1
ATOM 2122 C C . LEU B 1 77 ? -5.32 24.5 7.461 1 98.81 77 LEU B C 1
ATOM 2124 O O . LEU B 1 77 ? -4.207 25.031 7.543 1 98.81 77 LEU B O 1
ATOM 2128 N N . LEU B 1 78 ? -6.426 25.172 7.445 1 98.5 78 LEU B N 1
ATOM 2129 C CA . LEU B 1 78 ? -6.492 26.625 7.621 1 98.5 78 LEU B CA 1
ATOM 2130 C C . LEU B 1 78 ? -7.336 26.984 8.844 1 98.5 78 LEU B C 1
ATOM 2132 O O . LEU B 1 78 ? -8.32 26.297 9.141 1 98.5 78 LEU B O 1
ATOM 2136 N N . SER B 1 79 ? -6.895 28.031 9.484 1 97.94 79 SER B N 1
ATOM 2137 C CA . SER B 1 79 ? -7.715 28.516 10.586 1 97.94 79 SER B CA 1
ATOM 2138 C C . SER B 1 79 ? -9.023 29.109 10.078 1 97.94 79 SER B C 1
ATOM 2140 O O . SER B 1 79 ? -9.031 29.844 9.078 1 97.94 79 SER B O 1
ATOM 2142 N N . ARG B 1 80 ? -10.055 28.828 10.758 1 96.44 80 ARG B N 1
ATOM 2143 C CA . ARG B 1 80 ? -11.328 29.422 10.383 1 96.44 80 ARG B CA 1
ATOM 2144 C C . ARG B 1 80 ? -11.414 30.875 10.844 1 96.44 80 ARG B C 1
ATOM 2146 O O . ARG B 1 80 ? -12.336 31.594 10.453 1 96.44 80 ARG B O 1
ATOM 2153 N N . ALA B 1 81 ? -10.5 31.281 11.617 1 94.88 81 ALA B N 1
ATOM 2154 C CA . ALA B 1 81 ? -10.508 32.625 12.156 1 94.88 81 ALA B CA 1
ATOM 2155 C C . ALA B 1 81 ? -9.945 33.625 11.148 1 94.88 81 ALA B C 1
ATOM 2157 O O . ALA B 1 81 ? -9.945 34.844 11.398 1 94.88 81 ALA B O 1
ATOM 2158 N N . ALA B 1 82 ? -9.422 33.219 10.055 1 92 82 ALA B N 1
ATOM 2159 C CA . ALA B 1 82 ? -8.852 34.062 9.023 1 92 82 ALA B CA 1
ATOM 2160 C C . ALA B 1 82 ? -9.445 33.75 7.652 1 92 82 ALA B C 1
ATOM 2162 O O . ALA B 1 82 ? -9.922 32.625 7.418 1 92 82 ALA B O 1
ATOM 2163 N N . PRO B 1 83 ? -9.398 34.719 6.773 1 92.56 83 PRO B N 1
ATOM 2164 C CA . PRO B 1 83 ? -9.875 34.438 5.418 1 92.56 83 PRO B CA 1
ATOM 2165 C C . PRO B 1 83 ? -9.094 33.312 4.742 1 92.56 83 PRO B C 1
ATOM 2167 O O . PRO B 1 83 ? -7.863 33.281 4.805 1 92.56 83 PRO B O 1
ATOM 2170 N N . PRO B 1 84 ? -9.773 32.375 4.137 1 90 84 PRO B N 1
ATOM 2171 C CA . PRO B 1 84 ? -9.133 31.219 3.533 1 90 84 PRO B CA 1
ATOM 2172 C C . PRO B 1 84 ? -8.078 31.594 2.49 1 90 84 PRO B C 1
ATOM 2174 O O . PRO B 1 84 ? -7.113 30.859 2.287 1 90 84 PRO B O 1
ATOM 2177 N N . THR B 1 85 ? -8.219 32.688 1.856 1 89.88 85 THR B N 1
ATOM 2178 C CA . THR B 1 85 ? -7.34 33.062 0.755 1 89.88 85 THR B CA 1
ATOM 2179 C C . THR B 1 85 ? -5.988 33.531 1.279 1 89.88 85 THR B C 1
ATOM 2181 O O . THR B 1 85 ? -5 33.562 0.542 1 89.88 85 THR B O 1
ATOM 2184 N N . THR B 1 86 ? -5.973 33.938 2.602 1 90.69 86 THR B N 1
ATOM 2185 C CA . THR B 1 86 ? -4.727 34.5 3.113 1 90.69 86 THR B CA 1
ATOM 2186 C C . THR B 1 86 ? -4.262 33.75 4.355 1 90.69 86 THR B C 1
ATOM 2188 O O . THR B 1 86 ? -3.133 33.938 4.816 1 90.69 86 THR B O 1
ATOM 2191 N N . SER B 1 87 ? -5.094 32.938 4.82 1 95 87 SER B N 1
ATOM 2192 C CA . SER B 1 87 ? -4.762 32.188 6.035 1 95 87 SER B CA 1
ATOM 2193 C C . SER B 1 87 ? -3.5 31.344 5.848 1 95 87 SER B C 1
ATOM 2195 O O . SER B 1 87 ? -3.33 30.703 4.816 1 95 87 SER B O 1
ATOM 2197 N N . PRO B 1 88 ? -2.584 31.438 6.824 1 97.5 88 PRO B N 1
ATOM 2198 C CA . PRO B 1 88 ? -1.435 30.531 6.766 1 97.5 88 PRO B CA 1
ATOM 2199 C C . PRO B 1 88 ? -1.838 29.062 6.867 1 97.5 88 PRO B C 1
ATOM 2201 O O . PRO B 1 88 ? -2.893 28.75 7.426 1 97.5 88 PRO B O 1
ATOM 2204 N N . VAL B 1 89 ? -1.023 28.234 6.258 1 98.56 89 VAL B N 1
ATOM 2205 C CA . VAL B 1 89 ? -1.201 26.797 6.398 1 98.56 89 VAL B CA 1
ATOM 2206 C C . VAL B 1 89 ? -0.719 26.344 7.777 1 98.56 89 VAL B C 1
ATOM 2208 O O . VAL B 1 89 ? 0.413 26.641 8.172 1 98.56 89 VAL B O 1
ATOM 2211 N N . LEU B 1 90 ? -1.556 25.609 8.453 1 98.62 90 LEU B N 1
ATOM 2212 C CA . LEU B 1 90 ? -1.217 25.141 9.789 1 98.62 90 LEU B CA 1
ATOM 2213 C C . LEU B 1 90 ? -0.712 23.703 9.75 1 98.62 90 LEU B C 1
ATOM 2215 O O . LEU B 1 90 ? -0.097 23.234 10.711 1 98.62 90 LEU B O 1
ATOM 2219 N N . GLY B 1 91 ? -1.021 22.938 8.727 1 98.75 91 GLY B N 1
ATOM 2220 C CA . GLY B 1 91 ? -0.706 21.531 8.578 1 98.75 91 GLY B CA 1
ATOM 2221 C C . GLY B 1 91 ? -1.421 20.875 7.41 1 98.75 91 GLY B C 1
ATOM 2222 O O . GLY B 1 91 ? -1.939 21.562 6.531 1 98.75 91 GLY B O 1
ATOM 2223 N N . SER B 1 92 ? -1.408 19.594 7.363 1 98.75 92 SER B N 1
ATOM 2224 C CA . SER B 1 92 ? -2.111 18.844 6.328 1 98.75 92 SER B CA 1
ATOM 2225 C C . SER B 1 92 ? -2.498 17.453 6.816 1 98.75 92 SER B C 1
ATOM 2227 O O . SER B 1 92 ? -1.896 16.938 7.758 1 98.75 92 SER B O 1
ATOM 2229 N N . VAL B 1 93 ? -3.508 16.938 6.266 1 98.88 93 VAL B N 1
ATOM 2230 C CA . VAL B 1 93 ? -3.918 15.539 6.355 1 98.88 93 VAL B CA 1
ATOM 2231 C C . VAL B 1 93 ? -4.117 14.977 4.949 1 98.88 93 VAL B C 1
ATOM 2233 O O . VAL B 1 93 ? -4.727 15.617 4.094 1 98.88 93 VAL B O 1
ATOM 2236 N N . SER B 1 94 ? -3.637 13.789 4.746 1 98.69 94 SER B N 1
ATOM 2237 C CA . SER B 1 94 ? -3.75 13.219 3.41 1 98.69 94 SER B CA 1
ATOM 2238 C C . SER B 1 94 ? -4.227 11.766 3.471 1 98.69 94 SER B C 1
ATOM 2240 O O . SER B 1 94 ? -3.951 11.055 4.441 1 98.69 94 SER B O 1
ATOM 2242 N N . LEU B 1 95 ? -5 11.383 2.551 1 98.75 95 LEU B N 1
ATOM 2243 C CA . LEU B 1 95 ? -5.277 10.008 2.164 1 98.75 95 LEU B CA 1
ATOM 2244 C C . LEU B 1 95 ? -4.52 9.633 0.893 1 98.75 95 LEU B C 1
ATOM 2246 O O . LEU B 1 95 ? -4.777 10.195 -0.174 1 98.75 95 LEU B O 1
ATOM 2250 N N . ASN B 1 96 ? -3.621 8.727 1.029 1 98.06 96 ASN B N 1
ATOM 2251 C CA . ASN B 1 96 ? -2.801 8.305 -0.1 1 98.06 96 ASN B CA 1
ATOM 2252 C C . ASN B 1 96 ? -3.078 6.855 -0.483 1 98.06 96 ASN B C 1
ATOM 2254 O O . ASN B 1 96 ? -3.592 6.082 0.327 1 98.06 96 ASN B O 1
ATOM 2258 N N . ASP B 1 97 ? -2.773 6.57 -1.766 1 97.12 97 ASP B N 1
ATOM 2259 C CA . ASP B 1 97 ? -2.9 5.203 -2.256 1 97.12 97 ASP B CA 1
ATOM 2260 C C . ASP B 1 97 ? -4.301 4.652 -1.989 1 97.12 97 ASP B C 1
ATOM 2262 O O . ASP B 1 97 ? -4.449 3.594 -1.376 1 97.12 97 ASP B O 1
ATOM 2266 N N . ILE B 1 98 ? -5.277 5.426 -2.408 1 98.25 98 ILE B N 1
ATOM 2267 C CA . ILE B 1 98 ? -6.66 4.977 -2.27 1 98.25 98 ILE B CA 1
ATOM 2268 C C . ILE B 1 98 ? -6.898 3.76 -3.164 1 98.25 98 ILE B C 1
ATOM 2270 O O . ILE B 1 98 ? -6.688 3.824 -4.379 1 98.25 98 ILE B O 1
ATOM 2274 N N . ARG B 1 99 ? -7.301 2.701 -2.568 1 97.44 99 ARG B N 1
ATOM 2275 C CA . ARG B 1 99 ? -7.594 1.461 -3.279 1 97.44 99 ARG B CA 1
ATOM 2276 C C . ARG B 1 99 ? -9.07 1.104 -3.166 1 97.44 99 ARG B C 1
ATOM 2278 O O . ARG B 1 99 ? -9.68 1.282 -2.109 1 97.44 99 ARG B O 1
ATOM 2285 N N . ARG B 1 100 ? -9.539 0.689 -4.301 1 97 100 ARG B N 1
ATOM 2286 C CA . ARG B 1 100 ? -10.938 0.272 -4.371 1 97 100 ARG B CA 1
ATOM 2287 C C . ARG B 1 100 ? -11.047 -1.24 -4.535 1 97 100 ARG B C 1
ATOM 2289 O O . ARG B 1 100 ? -10.086 -1.969 -4.301 1 97 100 ARG B O 1
ATOM 2296 N N . GLY B 1 101 ? -12.281 -1.722 -4.832 1 95.25 101 GLY B N 1
ATOM 2297 C CA . GLY B 1 101 ? -12.469 -3.158 -4.961 1 95.25 101 GLY B CA 1
ATOM 2298 C C . GLY B 1 101 ? -12.414 -3.891 -3.635 1 95.25 101 GLY B C 1
ATOM 2299 O O . GLY B 1 101 ? -13.039 -3.473 -2.66 1 95.25 101 GLY B O 1
ATOM 2300 N N . PRO B 1 102 ? -11.633 -4.98 -3.588 1 96.25 102 PRO B N 1
ATOM 2301 C CA . PRO B 1 102 ? -11.656 -5.816 -2.385 1 96.25 102 PRO B CA 1
ATOM 2302 C C . PRO B 1 102 ? -10.836 -5.223 -1.241 1 96.25 102 PRO B C 1
ATOM 2304 O O . PRO B 1 102 ? -10.805 -5.781 -0.141 1 96.25 102 PRO B O 1
ATOM 2307 N N . LEU B 1 103 ? -10.18 -4.152 -1.405 1 96.44 103 LEU B N 1
ATOM 2308 C CA . LEU B 1 103 ? -9.352 -3.584 -0.348 1 96.44 103 LEU B CA 1
ATOM 2309 C C . LEU B 1 103 ? -10.062 -2.408 0.322 1 96.44 103 LEU B C 1
ATOM 2311 O O . LEU B 1 103 ? -10.008 -2.264 1.546 1 96.44 103 LEU B O 1
ATOM 2315 N N . GLN B 1 104 ? -10.703 -1.392 -0.503 1 97.31 104 GLN B N 1
ATOM 2316 C CA . GLN B 1 104 ? -11.398 -0.208 -0.012 1 97.31 104 GLN B CA 1
ATOM 2317 C C . GLN B 1 104 ? -10.633 0.451 1.128 1 97.31 104 GLN B C 1
ATOM 2319 O O . GLN B 1 104 ? -11.156 0.614 2.23 1 97.31 104 GLN B O 1
ATOM 2324 N N . CYS B 1 105 ? -9.414 0.892 0.846 1 98.62 105 CYS B N 1
ATOM 2325 C CA . CYS B 1 105 ? -8.555 1.402 1.911 1 98.62 105 CYS B CA 1
ATOM 2326 C C . CYS B 1 105 ? -7.699 2.561 1.415 1 98.62 105 CYS B C 1
ATOM 2328 O O . CYS B 1 105 ? -7.715 2.887 0.227 1 98.62 105 CYS B O 1
ATOM 2330 N N . ALA B 1 106 ? -6.984 3.229 2.342 1 98.81 106 ALA B N 1
ATOM 2331 C CA . ALA B 1 106 ? -6.023 4.293 2.051 1 98.81 106 ALA B CA 1
ATOM 2332 C C . ALA B 1 106 ? -5.012 4.441 3.182 1 98.81 106 ALA B C 1
ATOM 2334 O O . ALA B 1 106 ? -5.254 3.994 4.305 1 98.81 106 ALA B O 1
ATOM 2335 N N . GLU B 1 107 ? -3.914 5.051 2.859 1 98.69 107 GLU B N 1
ATOM 2336 C CA . GLU B 1 107 ? -2.908 5.438 3.844 1 98.69 107 GL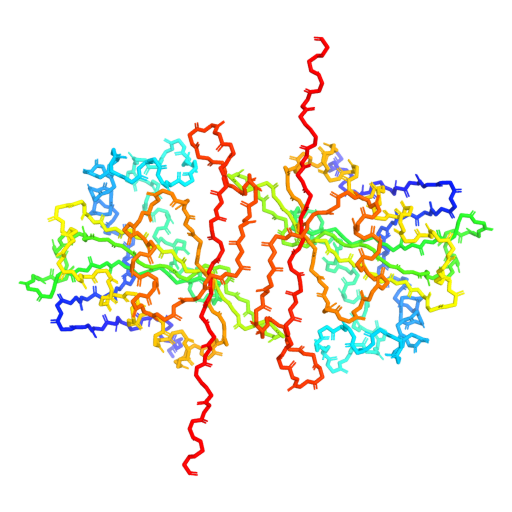U B CA 1
ATOM 2337 C C . GLU B 1 107 ? -3.117 6.879 4.305 1 98.69 107 GLU B C 1
ATOM 2339 O O . GLU B 1 107 ? -3.195 7.793 3.484 1 98.69 107 GLU B O 1
ATOM 2344 N N . LEU B 1 108 ? -3.209 7.031 5.586 1 98.88 108 LEU B N 1
ATOM 2345 C CA . LEU B 1 108 ? -3.422 8.352 6.168 1 98.88 108 LEU B CA 1
ATOM 2346 C C . LEU B 1 108 ? -2.111 8.93 6.695 1 98.88 108 LEU B C 1
ATOM 2348 O O . LEU B 1 108 ? -1.337 8.234 7.352 1 98.88 108 LEU B O 1
ATOM 2352 N N . GLY B 1 109 ? -1.815 10.109 6.379 1 98.56 109 GLY B N 1
ATOM 2353 C CA . GLY B 1 109 ? -0.69 10.875 6.895 1 98.56 109 GLY B CA 1
ATOM 2354 C C . GLY B 1 109 ? -1.069 12.281 7.32 1 98.56 109 GLY B C 1
ATOM 2355 O O . GLY B 1 109 ? -2.072 12.828 6.855 1 98.56 109 GLY B O 1
ATOM 2356 N N . PHE B 1 110 ? -0.24 12.828 8.195 1 98.75 110 PHE B N 1
ATOM 2357 C CA . PHE B 1 110 ? -0.561 14.18 8.648 1 98.75 110 PHE B CA 1
ATOM 2358 C C . PHE B 1 110 ? 0.665 14.852 9.25 1 98.75 110 PHE B C 1
ATOM 2360 O O . PHE B 1 110 ? 1.619 14.172 9.648 1 98.75 110 PHE B O 1
ATOM 2367 N N . GLY B 1 111 ? 0.618 16.094 9.273 1 98.44 111 GLY B N 1
ATOM 2368 C CA . GLY B 1 111 ? 1.602 16.969 9.906 1 98.44 111 GLY B CA 1
ATOM 2369 C C . GLY B 1 111 ? 1.024 18.297 10.344 1 98.44 111 GLY B C 1
ATOM 2370 O O . GLY B 1 111 ? 0.086 18.812 9.734 1 98.44 111 GLY B O 1
ATOM 2371 N N . LEU B 1 112 ? 1.593 18.875 11.375 1 98.62 112 LEU B N 1
ATOM 2372 C CA . LEU B 1 112 ? 1.108 20.109 11.984 1 98.62 112 LEU B CA 1
ATOM 2373 C C . LEU B 1 112 ? 2.266 21.062 12.281 1 98.62 112 LEU B C 1
ATOM 2375 O O . LEU B 1 112 ? 3.354 20.609 12.664 1 98.62 112 LEU B O 1
ATOM 2379 N N . ASP B 1 113 ? 1.956 22.297 12.133 1 98.56 113 ASP B N 1
ATOM 2380 C CA . ASP B 1 113 ? 2.914 23.328 12.539 1 98.56 113 ASP B CA 1
ATOM 2381 C C . ASP B 1 113 ? 3.318 23.141 14 1 98.56 113 ASP B C 1
ATOM 2383 O O . ASP B 1 113 ? 2.463 22.984 14.875 1 98.56 113 ASP B O 1
ATOM 2387 N N . ALA B 1 114 ? 4.586 23.203 14.242 1 98.31 114 ALA B N 1
ATOM 2388 C CA . ALA B 1 114 ? 5.137 22.984 15.578 1 98.31 114 ALA B CA 1
ATOM 2389 C C . ALA B 1 114 ? 4.5 23.922 16.594 1 98.31 114 ALA B C 1
ATOM 2391 O O . ALA B 1 114 ? 4.23 23.531 17.734 1 98.31 114 ALA B O 1
ATOM 2392 N N . ARG B 1 115 ? 4.191 25.141 16.234 1 97.44 115 ARG B N 1
ATOM 2393 C CA . ARG B 1 115 ? 3.689 26.203 17.125 1 97.44 115 ARG B CA 1
ATOM 2394 C C . ARG B 1 115 ? 2.25 25.922 17.531 1 97.44 115 ARG B C 1
ATOM 2396 O O . ARG B 1 115 ? 1.736 26.547 18.469 1 97.44 115 ARG B O 1
ATOM 2403 N N . HIS B 1 116 ? 1.68 24.969 16.859 1 97.69 116 HIS B N 1
ATOM 2404 C CA . HIS B 1 116 ? 0.259 24.734 17.109 1 97.69 116 HIS B CA 1
ATOM 2405 C C . HIS B 1 116 ? 0.013 23.359 17.688 1 97.69 116 HIS B C 1
ATOM 2407 O O . HIS B 1 116 ? -1.118 22.859 17.672 1 97.69 116 HIS B O 1
ATOM 2413 N N . GLN B 1 117 ? 1.046 22.641 18.109 1 97 117 GLN B N 1
ATOM 2414 C CA . GLN B 1 117 ? 0.915 21.328 18.734 1 97 117 GLN B CA 1
ATOM 2415 C C . GLN B 1 117 ? 0.317 21.453 20.125 1 97 117 GLN B C 1
ATOM 2417 O O . GLN B 1 117 ? 0.391 22.5 20.766 1 97 117 GLN B O 1
ATOM 2422 N N . GLY B 1 118 ? -0.286 20.438 20.547 1 96.06 118 GLY B N 1
ATOM 2423 C CA . GLY B 1 118 ? -0.763 20.359 21.922 1 96.06 118 GLY B CA 1
ATOM 2424 C C . GLY B 1 118 ? -2.092 21.062 22.141 1 96.06 118 GLY B C 1
ATOM 2425 O O . GLY B 1 118 ? -2.521 21.25 23.281 1 96.06 118 GLY B O 1
ATOM 2426 N N . LEU B 1 119 ? -2.781 21.406 21.062 1 96.94 119 LEU B N 1
ATOM 2427 C CA . LEU B 1 119 ? -4.035 22.141 21.156 1 96.94 119 LEU B CA 1
ATOM 2428 C C . LEU B 1 119 ? -5.203 21.297 20.672 1 96.94 119 LEU B C 1
ATOM 2430 O O . LEU B 1 119 ? -6.34 21.766 20.609 1 96.94 119 LEU B O 1
ATOM 2434 N N . GLY B 1 120 ? -4.941 20.078 20.25 1 97.94 120 GLY B N 1
ATOM 2435 C CA . GLY B 1 120 ? -5.988 19.172 19.781 1 97.94 120 GLY B CA 1
ATOM 2436 C C . GLY B 1 120 ? -6.391 19.406 18.344 1 97.94 120 GLY B C 1
ATOM 2437 O O . GLY B 1 120 ? -7.363 18.812 17.859 1 97.94 120 GLY B O 1
ATOM 2438 N N . LEU B 1 121 ? -5.672 20.266 17.609 1 98.56 121 LEU B N 1
ATOM 2439 C CA . LEU B 1 121 ? -6.039 20.641 16.234 1 98.56 121 LEU B CA 1
ATOM 2440 C C . LEU B 1 121 ? -5.902 19.438 15.297 1 98.56 121 LEU B C 1
ATOM 2442 O O . LEU B 1 121 ? -6.762 19.219 14.445 1 98.56 121 LEU B O 1
ATOM 2446 N N . MET B 1 122 ? -4.863 18.703 15.477 1 98.75 122 MET B N 1
ATOM 2447 C CA . MET B 1 122 ? -4.645 17.594 14.547 1 98.75 122 MET B CA 1
ATOM 2448 C C . MET B 1 122 ? -5.645 16.469 14.797 1 98.75 122 MET B C 1
ATOM 2450 O O . MET B 1 122 ? -6.133 15.852 13.852 1 98.75 122 MET B O 1
ATOM 2454 N N . SER B 1 123 ? -5.945 16.203 16.062 1 98.75 123 SER B N 1
ATOM 2455 C CA . SER B 1 123 ? -6.988 15.219 16.359 1 98.75 123 SER B CA 1
ATOM 2456 C C . SER B 1 123 ? -8.312 15.625 15.711 1 98.75 123 SER B C 1
ATOM 2458 O O . SER B 1 123 ? -9.023 14.789 15.156 1 98.75 123 SER B O 1
ATOM 2460 N N . GLU B 1 124 ? -8.594 16.906 15.82 1 98.69 124 GLU B N 1
ATOM 2461 C CA . GLU B 1 124 ? -9.789 17.453 15.195 1 98.69 124 GLU B CA 1
ATOM 2462 C C . GLU B 1 124 ? -9.766 17.25 13.68 1 98.69 124 GLU B C 1
ATOM 2464 O O . GLU B 1 124 ? -10.75 16.781 13.102 1 98.69 124 GLU B O 1
ATOM 2469 N N . ALA B 1 125 ? -8.68 17.5 13.055 1 98.88 125 ALA B N 1
ATOM 2470 C CA . ALA B 1 125 ? -8.531 17.391 11.609 1 98.88 125 ALA B CA 1
ATOM 2471 C C . ALA B 1 125 ? -8.586 15.938 11.156 1 98.88 125 ALA B C 1
ATOM 2473 O O . ALA B 1 125 ? -9.328 15.602 10.227 1 98.88 125 ALA B O 1
ATOM 2474 N N . VAL B 1 126 ? -7.805 15.078 11.781 1 98.88 126 VAL B N 1
ATOM 2475 C CA . VAL B 1 126 ? -7.73 13.672 11.398 1 98.88 126 VAL B CA 1
ATOM 2476 C C . VAL B 1 126 ? -9.094 13.008 11.602 1 98.88 126 VAL B C 1
ATOM 2478 O O . VAL B 1 126 ? -9.523 12.203 10.781 1 98.88 126 VAL B O 1
ATOM 2481 N N . SER B 1 127 ? -9.758 13.352 12.641 1 98.81 127 SER B N 1
ATOM 2482 C CA . SER B 1 127 ? -11.086 12.805 12.875 1 98.81 127 SER B CA 1
ATOM 2483 C C . SER B 1 127 ? -12.039 13.156 11.734 1 98.81 127 SER B C 1
ATOM 2485 O O . SER B 1 127 ? -12.773 12.289 11.25 1 98.81 127 SER B O 1
ATOM 2487 N N . ALA B 1 128 ? -12.008 14.375 11.312 1 98.75 128 ALA B N 1
ATOM 2488 C CA . ALA B 1 128 ? -12.875 14.82 10.227 1 98.75 128 ALA B CA 1
ATOM 2489 C C . ALA B 1 128 ? -12.562 14.07 8.938 1 98.75 128 ALA B C 1
ATOM 2491 O O . ALA B 1 128 ? -13.477 13.688 8.195 1 98.75 128 ALA B O 1
ATOM 2492 N N . VAL B 1 129 ? -11.32 13.844 8.664 1 98.75 129 VAL B N 1
ATOM 2493 C CA . VAL B 1 129 ? -10.914 13.156 7.445 1 98.75 129 VAL B CA 1
ATOM 2494 C C . VAL B 1 129 ? -11.312 11.68 7.527 1 98.75 129 VAL B C 1
ATOM 2496 O O . VAL B 1 129 ? -11.758 11.094 6.539 1 98.75 129 VAL B O 1
ATOM 2499 N N . CYS B 1 130 ? -11.109 11.109 8.695 1 98.69 130 CYS B N 1
ATOM 2500 C CA . CYS B 1 130 ? -11.547 9.727 8.875 1 98.69 130 CYS B CA 1
ATOM 2501 C C . CYS B 1 130 ? -13.047 9.594 8.625 1 98.69 130 CYS B C 1
ATOM 2503 O O . CYS B 1 130 ? -13.484 8.68 7.922 1 98.69 130 CYS B O 1
ATOM 2505 N N . ASP B 1 131 ? -13.805 10.516 9.188 1 98 131 ASP B N 1
ATOM 2506 C CA . ASP B 1 131 ? -15.25 10.492 8.977 1 98 131 ASP B CA 1
ATOM 2507 C C . ASP B 1 131 ? -15.594 10.602 7.488 1 98 131 ASP B C 1
ATOM 2509 O O . ASP B 1 131 ? -16.469 9.891 6.996 1 98 131 ASP B O 1
ATOM 2513 N N . HIS B 1 132 ? -14.93 11.484 6.82 1 97.81 132 HIS B N 1
ATOM 2514 C CA . HIS B 1 132 ? -15.141 11.648 5.387 1 97.81 132 HIS B CA 1
ATOM 2515 C C . HIS B 1 132 ? -14.766 10.383 4.625 1 97.81 132 HIS B C 1
ATOM 2517 O O . HIS B 1 132 ? -15.484 9.961 3.719 1 97.81 132 HIS B O 1
ATOM 2523 N N . ALA B 1 133 ? -13.672 9.758 4.992 1 98.31 133 ALA B N 1
ATOM 2524 C CA . ALA B 1 133 ? -13.172 8.555 4.328 1 98.31 133 ALA B CA 1
ATOM 2525 C C . ALA B 1 133 ? -14.156 7.398 4.469 1 98.31 133 ALA B C 1
ATOM 2527 O O . ALA B 1 133 ? -14.477 6.723 3.49 1 98.31 133 ALA B O 1
ATOM 2528 N N . PHE B 1 134 ? -14.68 7.18 5.641 1 98.06 134 PHE B N 1
ATOM 2529 C CA . PHE B 1 134 ? -15.57 6.059 5.914 1 98.06 134 PHE B CA 1
ATOM 2530 C C . PHE B 1 134 ? -16.984 6.367 5.441 1 98.06 134 PHE B C 1
ATOM 2532 O O . PHE B 1 134 ? -17.75 5.453 5.117 1 98.06 134 PHE B O 1
ATOM 2539 N N . GLY B 1 135 ? -17.344 7.609 5.402 1 96.25 135 GLY B N 1
ATOM 2540 C CA . GLY B 1 135 ? -18.672 8.016 4.969 1 96.25 135 GLY B CA 1
ATOM 2541 C C . GLY B 1 135 ? -18.75 8.273 3.475 1 96.25 135 GLY B C 1
ATOM 2542 O O . GLY B 1 135 ? -19.047 7.359 2.703 1 96.25 135 GLY B O 1
ATOM 2543 N N . ALA B 1 136 ? -18.406 9.508 3.08 1 95.25 136 ALA B N 1
ATOM 2544 C CA . ALA B 1 136 ? -18.609 9.977 1.711 1 95.25 136 ALA B CA 1
ATOM 2545 C C . ALA B 1 136 ? -17.797 9.141 0.723 1 95.25 136 ALA B C 1
ATOM 2547 O O . ALA B 1 136 ? -18.266 8.844 -0.377 1 95.25 136 ALA B O 1
ATOM 2548 N N . LEU B 1 137 ? -16.578 8.758 1.121 1 96.56 137 LEU B N 1
ATOM 2549 C CA . LEU B 1 137 ? -15.727 8.031 0.188 1 96.56 137 LEU B CA 1
ATOM 2550 C C . LEU B 1 137 ? -16.016 6.531 0.245 1 96.56 137 LEU B C 1
ATOM 2552 O O . LEU B 1 137 ? -15.555 5.773 -0.613 1 96.56 137 LEU B O 1
ATOM 2556 N N . GLY B 1 138 ? -16.578 6.07 1.303 1 97 138 GLY B N 1
ATOM 2557 C CA . GLY B 1 138 ? -17 4.684 1.393 1 97 138 GLY B CA 1
ATOM 2558 C C . GLY B 1 138 ? -15.844 3.725 1.619 1 97 138 GLY B C 1
ATOM 2559 O O . GLY B 1 138 ? -15.93 2.545 1.271 1 97 138 GLY B O 1
ATOM 2560 N N . LEU B 1 139 ? -14.789 4.156 2.125 1 98.25 139 LEU B N 1
ATOM 2561 C CA . LEU B 1 139 ? -13.664 3.275 2.428 1 98.25 139 LEU B CA 1
ATOM 2562 C C . LEU B 1 139 ? -13.969 2.402 3.641 1 98.25 139 LEU B C 1
ATOM 2564 O O . LEU B 1 139 ? -14.781 2.775 4.492 1 98.25 139 LEU B O 1
ATOM 2568 N N . HIS B 1 140 ? -13.312 1.281 3.758 1 98.44 140 HIS B N 1
ATOM 2569 C CA . HIS B 1 140 ? -13.508 0.323 4.84 1 98.44 140 HIS B CA 1
ATOM 2570 C C . HIS B 1 140 ? -12.383 0.412 5.867 1 98.44 140 HIS B C 1
ATOM 2572 O O . HIS B 1 140 ? -12.594 0.138 7.051 1 98.44 140 HIS B O 1
ATOM 2578 N N . ARG B 1 141 ? -11.242 0.799 5.41 1 98.69 141 ARG B N 1
ATOM 2579 C CA . ARG B 1 141 ? -10.062 0.686 6.262 1 98.69 141 ARG B CA 1
ATOM 2580 C C . ARG B 1 141 ? -9.078 1.821 5.992 1 98.69 141 ARG B C 1
ATOM 2582 O O . ARG B 1 141 ? -8.844 2.184 4.836 1 98.69 141 ARG B O 1
ATOM 2589 N N . LEU B 1 142 ? -8.547 2.424 7.047 1 98.88 142 LEU B N 1
ATOM 2590 C CA . LEU B 1 142 ? -7.48 3.416 6.973 1 98.88 142 LEU B CA 1
ATOM 2591 C C . LEU B 1 142 ? -6.246 2.943 7.734 1 98.88 142 LEU B C 1
ATOM 2593 O O . LEU B 1 142 ? -6.352 2.453 8.859 1 98.88 142 LEU B O 1
ATOM 2597 N N . MET B 1 143 ? -5.129 3.041 7.086 1 98.88 143 MET B N 1
ATOM 2598 C CA . MET B 1 143 ? -3.855 2.752 7.734 1 98.88 143 MET B CA 1
ATOM 2599 C C . MET B 1 143 ? -3.051 4.027 7.949 1 98.88 143 MET B C 1
ATOM 2601 O O . MET B 1 143 ? -3.088 4.938 7.117 1 98.88 143 MET B O 1
ATOM 2605 N N . ALA B 1 144 ? -2.354 4.117 9.016 1 98.81 144 ALA B N 1
ATOM 2606 C CA . ALA B 1 144 ? -1.45 5.219 9.328 1 98.81 144 ALA B CA 1
ATOM 2607 C C . ALA B 1 144 ? -0.287 4.746 10.195 1 98.81 144 ALA B C 1
ATOM 2609 O O . ALA B 1 144 ? -0.496 4.207 11.289 1 98.81 144 ALA B O 1
ATOM 2610 N N . ASN B 1 145 ? 0.865 4.98 9.711 1 98.44 145 ASN B N 1
ATOM 2611 C CA . ASN B 1 145 ? 2.043 4.488 10.422 1 98.44 145 ASN B CA 1
ATOM 2612 C C . ASN B 1 145 ? 2.9 5.633 10.953 1 98.44 145 ASN B C 1
ATOM 2614 O O . ASN B 1 145 ? 2.828 6.754 10.445 1 98.44 145 ASN B O 1
ATOM 2618 N N . HIS B 1 146 ? 3.607 5.383 12.008 1 98.5 146 HIS B N 1
ATOM 2619 C CA . HIS B 1 146 ? 4.453 6.406 12.609 1 98.5 146 HIS B CA 1
ATOM 2620 C C . HIS B 1 146 ? 5.738 5.797 13.164 1 98.5 146 HIS B C 1
ATOM 2622 O O . HIS B 1 146 ? 5.789 4.598 13.453 1 98.5 146 HIS B O 1
ATOM 2628 N N . LEU B 1 147 ? 6.723 6.629 13.328 1 98.5 147 LEU B N 1
ATOM 2629 C CA . LEU B 1 147 ? 7.934 6.203 14.016 1 98.5 147 LEU B CA 1
ATOM 2630 C C . LEU B 1 147 ? 7.629 5.832 15.469 1 98.5 147 LEU B C 1
ATOM 2632 O O . LEU B 1 147 ? 6.82 6.492 16.125 1 98.5 147 LEU B O 1
ATOM 2636 N N . PRO B 1 148 ? 8.328 4.844 15.992 1 98.31 148 PRO B N 1
ATOM 2637 C CA . PRO B 1 148 ? 8.07 4.418 17.375 1 98.31 148 PRO B CA 1
ATOM 2638 C C . PRO B 1 148 ? 8.227 5.551 18.375 1 98.31 148 PRO B C 1
ATOM 2640 O O . PRO B 1 148 ? 7.484 5.613 19.359 1 98.31 148 PRO B O 1
ATOM 2643 N N . ASP B 1 149 ? 9.102 6.48 18.078 1 97.31 149 ASP B N 1
ATOM 2644 C CA . ASP B 1 149 ? 9.391 7.535 19.031 1 97.31 149 ASP B CA 1
ATOM 2645 C C . ASP B 1 149 ? 8.547 8.781 18.766 1 97.31 149 ASP B C 1
ATOM 2647 O O . ASP B 1 149 ? 8.648 9.773 19.484 1 97.31 149 ASP B O 1
ATOM 2651 N N . ASN B 1 150 ? 7.797 8.727 17.734 1 97.12 150 ASN B N 1
ATOM 2652 C CA . ASN B 1 150 ? 6.898 9.852 17.484 1 97.12 150 ASN B CA 1
ATOM 2653 C C . ASN B 1 150 ? 5.617 9.742 18.297 1 97.12 150 ASN B C 1
ATOM 2655 O O . ASN B 1 150 ? 4.547 9.469 17.75 1 97.12 150 ASN B O 1
ATOM 2659 N N . HIS B 1 151 ? 5.719 10.078 19.484 1 97.38 151 HIS B N 1
ATOM 2660 C CA . HIS B 1 151 ? 4.648 9.867 20.453 1 97.38 151 HIS B CA 1
ATOM 2661 C C . HIS B 1 151 ? 3.465 10.789 20.172 1 97.38 151 HIS B C 1
ATOM 2663 O O . HIS B 1 151 ? 2.32 10.438 20.484 1 97.38 151 HIS B O 1
ATOM 2669 N N . ARG B 1 152 ? 3.742 11.914 19.609 1 96.94 152 ARG B N 1
ATOM 2670 C CA . ARG B 1 152 ? 2.66 12.844 19.312 1 96.94 152 ARG B CA 1
ATOM 2671 C C . ARG B 1 152 ? 1.749 12.281 18.219 1 96.94 152 ARG B C 1
ATOM 2673 O O . ARG B 1 152 ? 0.523 12.336 18.344 1 96.94 152 ARG B O 1
ATOM 2680 N N . SER B 1 153 ? 2.355 11.781 17.188 1 98.12 153 SER B N 1
ATOM 2681 C CA . SER B 1 153 ? 1.562 11.133 16.141 1 98.12 153 SER B CA 1
ATOM 2682 C C . SER B 1 153 ? 0.799 9.93 16.688 1 98.12 153 SER B C 1
ATOM 2684 O O . SER B 1 153 ? -0.378 9.742 16.375 1 98.12 153 SER B O 1
ATOM 2686 N N . ALA B 1 154 ? 1.466 9.164 17.469 1 98.56 154 ALA B N 1
ATOM 2687 C CA . ALA B 1 154 ? 0.829 8.008 18.109 1 98.56 154 ALA B CA 1
ATOM 2688 C C . ALA B 1 154 ? -0.396 8.43 18.906 1 98.56 154 ALA B C 1
ATOM 2690 O O . ALA B 1 154 ? -1.44 7.777 18.859 1 98.56 154 ALA B O 1
ATOM 2691 N N . ALA B 1 155 ? -0.247 9.484 19.656 1 98.62 155 ALA B N 1
ATOM 2692 C CA . ALA B 1 155 ? -1.328 9.969 20.516 1 98.62 155 ALA B CA 1
ATOM 2693 C C . ALA B 1 155 ? -2.531 10.398 19.672 1 98.62 155 ALA B C 1
ATOM 2695 O O . ALA B 1 155 ? -3.676 10.102 20.031 1 98.62 155 ALA B O 1
ATOM 2696 N N . VAL B 1 156 ? -2.318 11.109 18.594 1 98.81 156 VAL B N 1
ATOM 2697 C CA . VAL B 1 156 ? -3.398 11.523 17.703 1 98.81 156 VAL B CA 1
ATOM 2698 C C . VAL B 1 156 ? -4.148 10.297 17.203 1 98.81 156 VAL B C 1
ATOM 2700 O O . VAL B 1 156 ? -5.379 10.234 17.281 1 98.81 156 VAL B O 1
ATOM 2703 N N . LEU B 1 157 ? -3.422 9.305 16.703 1 98.81 157 LEU B N 1
ATOM 2704 C CA . LEU B 1 157 ? -4.02 8.117 16.109 1 98.81 157 LEU B CA 1
ATOM 2705 C C . LEU B 1 157 ? -4.816 7.332 17.141 1 98.81 157 LEU B C 1
ATOM 2707 O O . LEU B 1 157 ? -5.922 6.871 16.859 1 98.81 157 LEU B O 1
ATOM 2711 N N . ARG B 1 158 ? -4.246 7.203 18.25 1 98.62 158 ARG B N 1
ATOM 2712 C CA . ARG B 1 158 ? -4.961 6.523 19.328 1 98.62 158 ARG B CA 1
ATOM 2713 C C . ARG B 1 158 ? -6.266 7.242 19.656 1 98.62 158 ARG B C 1
ATOM 2715 O O . ARG B 1 158 ? -7.312 6.609 19.781 1 98.62 158 ARG B O 1
ATOM 2722 N N . ARG B 1 159 ? -6.234 8.539 19.766 1 98.31 159 ARG B N 1
ATOM 2723 C CA . ARG B 1 159 ? -7.391 9.344 20.141 1 98.31 159 ARG B CA 1
ATOM 2724 C C . ARG B 1 159 ? -8.516 9.188 19.109 1 98.31 159 ARG B C 1
ATOM 2726 O O . ARG B 1 159 ? -9.695 9.219 19.469 1 98.31 159 ARG B O 1
ATOM 2733 N N . VAL B 1 160 ? -8.078 9.008 17.875 1 98.25 160 VAL B N 1
ATOM 2734 C CA . VAL B 1 160 ? -9.109 9.008 16.844 1 98.25 160 VAL B CA 1
ATOM 2735 C C . VAL B 1 160 ? -9.477 7.566 16.484 1 98.25 160 VAL B C 1
ATOM 2737 O O . VAL B 1 160 ? -10.156 7.32 15.492 1 98.25 160 VAL B O 1
ATOM 2740 N N . GLY B 1 161 ? -8.984 6.578 17.203 1 98.31 161 GLY B N 1
ATOM 2741 C CA . GLY B 1 161 ? -9.562 5.242 17.141 1 98.31 161 GLY B CA 1
ATOM 2742 C C . GLY B 1 161 ? -8.68 4.25 16.391 1 98.31 161 GLY B C 1
ATOM 2743 O O . GLY B 1 161 ? -9.109 3.131 16.109 1 98.31 161 GLY B O 1
ATOM 2744 N N . PHE B 1 162 ? -7.504 4.609 16.078 1 98.81 162 PHE B N 1
ATOM 2745 C CA . PHE B 1 162 ? -6.602 3.652 15.453 1 98.81 162 PHE B CA 1
ATOM 2746 C C . PHE B 1 162 ? -6.062 2.66 16.484 1 98.81 162 PHE B C 1
ATOM 2748 O O . PHE B 1 162 ? -5.836 3.018 17.641 1 98.81 162 PHE B O 1
ATOM 2755 N N . GLN B 1 163 ? -5.828 1.445 15.984 1 98.75 163 GLN B N 1
ATOM 2756 C CA . GLN B 1 163 ? -5.25 0.39 16.812 1 98.75 163 GLN B CA 1
ATOM 2757 C C . GLN B 1 163 ? -3.926 -0.096 16.234 1 98.75 163 GLN B C 1
ATOM 2759 O O . GLN B 1 163 ? -3.771 -0.181 15.008 1 98.75 163 GLN B O 1
ATOM 2764 N N . VAL B 1 164 ? -3.004 -0.452 17.125 1 98.81 164 VAL B N 1
ATOM 2765 C CA . VAL B 1 164 ? -1.71 -0.968 16.688 1 98.81 164 VAL B CA 1
ATOM 2766 C C . VAL B 1 164 ? -1.88 -2.375 16.109 1 98.81 164 VAL B C 1
ATOM 2768 O O . VAL B 1 164 ? -2.523 -3.227 16.734 1 98.81 164 VAL B O 1
ATOM 2771 N N . GLU B 1 165 ? -1.277 -2.568 14.992 1 98.88 165 GLU B N 1
ATOM 2772 C CA . GLU B 1 165 ? -1.379 -3.869 14.336 1 98.88 165 GLU B CA 1
ATOM 2773 C C . GLU B 1 165 ? -0.02 -4.559 14.266 1 98.88 165 GLU B C 1
ATOM 2775 O O . GLU B 1 165 ? 0.066 -5.738 13.914 1 98.88 165 GLU B O 1
ATOM 2780 N N . GLY B 1 166 ? 1.009 -3.805 14.547 1 98.81 166 GLY B N 1
ATOM 2781 C CA . GLY B 1 166 ? 2.332 -4.406 14.5 1 98.81 166 GLY B CA 1
ATOM 2782 C C . GLY B 1 166 ? 3.441 -3.396 14.289 1 98.81 166 GLY B C 1
ATOM 2783 O O . GLY B 1 166 ? 3.273 -2.211 14.578 1 98.81 166 GLY B O 1
ATOM 2784 N N . LEU B 1 167 ? 4.578 -3.902 13.875 1 98.88 167 LEU B N 1
ATOM 2785 C CA . LEU B 1 167 ? 5.781 -3.115 13.625 1 98.88 167 LEU B CA 1
ATOM 2786 C C . LEU B 1 167 ? 6.438 -3.521 12.312 1 98.88 167 LEU B C 1
ATOM 2788 O O . LEU B 1 167 ? 6.809 -4.684 12.133 1 98.88 167 LEU B O 1
ATOM 2792 N N . ALA B 1 168 ? 6.512 -2.576 11.422 1 98.75 168 ALA B N 1
ATOM 2793 C CA . ALA B 1 168 ? 7.211 -2.797 10.156 1 98.75 168 ALA B CA 1
ATOM 2794 C C . ALA B 1 168 ? 8.688 -2.438 10.281 1 98.75 168 ALA B C 1
ATOM 2796 O O . ALA B 1 168 ? 9.031 -1.274 10.5 1 98.75 168 ALA B O 1
ATOM 2797 N N . ARG B 1 169 ? 9.523 -3.357 10 1 97.75 169 ARG B N 1
ATOM 2798 C CA . ARG B 1 169 ? 10.953 -3.121 10.125 1 97.75 169 ARG B CA 1
ATOM 2799 C C . ARG B 1 169 ? 11.516 -2.465 8.859 1 97.75 169 ARG B C 1
ATOM 2801 O O . ARG B 1 169 ? 11.188 -2.873 7.746 1 97.75 169 ARG B O 1
ATOM 2808 N N . GLN B 1 170 ? 12.305 -1.406 9.07 1 98.06 170 GLN B N 1
ATOM 2809 C CA . GLN B 1 170 ? 13.055 -0.759 8 1 98.06 170 GLN B CA 1
ATOM 2810 C C . GLN B 1 170 ? 12.156 -0.418 6.816 1 98.06 170 GLN B C 1
ATOM 2812 O O . GLN B 1 170 ? 12.484 -0.732 5.672 1 98.06 170 GLN B O 1
ATOM 2817 N N . SER B 1 171 ? 11.078 0.241 7.082 1 98.19 171 SER B N 1
ATOM 2818 C CA . SER B 1 171 ? 10.047 0.342 6.059 1 98.19 171 SER B CA 1
ATOM 2819 C C . SER B 1 171 ? 10.148 1.658 5.297 1 98.19 171 SER B C 1
ATOM 2821 O O . SER B 1 171 ? 9.656 1.771 4.176 1 98.19 171 SER B O 1
ATOM 2823 N N . VAL B 1 172 ? 10.781 2.648 5.875 1 98.06 172 VAL B N 1
ATOM 2824 C CA . VAL B 1 172 ? 10.836 3.951 5.219 1 98.06 172 VAL B CA 1
ATOM 2825 C C . VAL B 1 172 ? 12.227 4.555 5.387 1 98.06 172 VAL B C 1
ATOM 2827 O O . VAL B 1 172 ? 12.789 4.539 6.484 1 98.06 172 VAL B O 1
ATOM 2830 N N . LEU B 1 173 ? 12.719 5.105 4.297 1 96.75 173 LEU B N 1
ATOM 2831 C CA . LEU B 1 173 ? 14.008 5.781 4.332 1 96.75 173 LEU B CA 1
ATOM 2832 C C . LEU B 1 173 ? 13.859 7.219 4.82 1 96.75 173 LEU B C 1
ATOM 2834 O O . LEU B 1 173 ? 13.219 8.039 4.164 1 96.75 173 LEU B O 1
ATOM 2838 N N . ILE B 1 174 ? 14.383 7.516 5.98 1 96.25 174 ILE B N 1
ATOM 2839 C CA . ILE B 1 174 ? 14.352 8.852 6.574 1 96.25 174 ILE B CA 1
ATOM 2840 C C . ILE B 1 174 ? 15.766 9.297 6.93 1 96.25 174 ILE B C 1
ATOM 2842 O O . ILE B 1 174 ? 16.453 8.633 7.711 1 96.25 174 ILE B O 1
ATOM 2846 N N . GLU B 1 175 ? 16.141 10.367 6.324 1 92.25 175 GLU B N 1
ATOM 2847 C CA . GLU B 1 175 ? 17.469 10.922 6.574 1 92.25 175 GLU B CA 1
ATOM 2848 C C . GLU B 1 175 ? 18.547 9.867 6.379 1 92.25 175 GLU B C 1
ATOM 2850 O O . GLU B 1 175 ? 19.422 9.695 7.238 1 92.25 175 GLU B O 1
ATOM 2855 N N . GLY B 1 176 ? 18.422 9.086 5.398 1 92.81 176 GLY B N 1
ATOM 2856 C CA . GLY B 1 176 ? 19.438 8.156 4.965 1 92.81 176 GLY B CA 1
ATOM 2857 C C . GLY B 1 176 ? 19.406 6.84 5.719 1 92.81 176 GLY B C 1
ATOM 2858 O O . GLY B 1 176 ? 20.266 5.969 5.496 1 92.81 176 GLY B O 1
ATOM 2859 N N . ARG B 1 177 ? 18.438 6.707 6.609 1 95.5 177 ARG B N 1
ATOM 2860 C CA . ARG B 1 177 ? 18.328 5.473 7.383 1 95.5 177 ARG B CA 1
ATOM 2861 C C . ARG B 1 177 ? 16.953 4.824 7.191 1 95.5 177 ARG B C 1
ATOM 2863 O O . ARG B 1 177 ? 15.93 5.508 7.207 1 95.5 177 ARG B O 1
ATOM 2870 N N . TRP B 1 178 ? 17.078 3.566 7.004 1 96.88 178 TRP B N 1
ATOM 2871 C CA . TRP B 1 178 ? 15.82 2.816 7.012 1 96.88 178 TRP B CA 1
ATOM 2872 C C . TRP B 1 178 ? 15.266 2.693 8.422 1 96.88 178 TRP B C 1
ATOM 2874 O O . TRP B 1 178 ? 15.922 2.145 9.312 1 96.88 178 TRP B O 1
ATOM 2884 N N . ARG B 1 179 ? 14.07 3.154 8.586 1 98.12 179 ARG B N 1
ATOM 2885 C CA . ARG B 1 179 ? 13.492 3.246 9.922 1 98.12 179 ARG B CA 1
ATOM 2886 C C . ARG B 1 179 ? 12.305 2.303 10.07 1 98.12 179 ARG B C 1
ATOM 2888 O O . ARG B 1 179 ? 11.547 2.098 9.125 1 98.12 179 ARG B O 1
ATOM 2895 N N . ASP B 1 180 ? 12.188 1.825 11.312 1 98.62 180 ASP B N 1
ATOM 2896 C CA . ASP B 1 180 ? 11.008 1.048 11.664 1 98.62 180 ASP B CA 1
ATOM 2897 C C . ASP B 1 180 ? 9.781 1.949 11.836 1 98.62 180 ASP B C 1
ATOM 2899 O O . ASP B 1 180 ? 9.914 3.117 12.203 1 98.62 180 ASP B O 1
ATOM 2903 N N . HIS B 1 181 ? 8.609 1.396 11.594 1 98.75 181 HIS B N 1
ATOM 2904 C CA . HIS B 1 181 ? 7.367 2.123 11.812 1 98.75 181 HIS B CA 1
ATOM 2905 C C . HIS B 1 181 ? 6.336 1.252 12.523 1 98.75 181 HIS B C 1
ATOM 2907 O O . HIS B 1 181 ? 6.199 0.066 12.211 1 98.75 181 HIS B O 1
ATOM 2913 N N . VAL B 1 182 ? 5.699 1.811 13.477 1 98.88 182 VAL B N 1
ATOM 2914 C CA . VAL B 1 182 ? 4.539 1.176 14.094 1 98.88 182 VAL B CA 1
ATOM 2915 C C . VAL B 1 182 ? 3.359 1.208 13.117 1 98.88 182 VAL B C 1
ATOM 2917 O O . VAL B 1 182 ? 3.041 2.258 12.555 1 98.88 182 VAL B O 1
ATOM 2920 N N . LEU B 1 183 ? 2.805 0.029 12.914 1 98.88 183 LEU B N 1
ATOM 2921 C CA . LEU B 1 183 ? 1.648 -0.101 12.039 1 98.88 183 LEU B CA 1
ATOM 2922 C C . LEU B 1 183 ? 0.35 0.091 12.812 1 98.88 183 LEU B C 1
ATOM 2924 O O . LEU B 1 183 ? 0.108 -0.599 13.805 1 98.88 183 LEU B O 1
ATOM 2928 N N . THR B 1 184 ? -0.502 1.038 12.359 1 98.88 184 THR B N 1
ATOM 2929 C CA . THR B 1 184 ? -1.819 1.215 12.961 1 98.88 184 THR B CA 1
ATOM 2930 C C . THR B 1 184 ? -2.9 1.285 11.883 1 98.88 184 THR B C 1
ATOM 2932 O O . THR B 1 184 ? -2.607 1.561 10.719 1 98.88 184 THR B O 1
ATOM 2935 N N . ALA B 1 185 ? -4.102 0.956 12.32 1 98.94 185 ALA B N 1
ATOM 2936 C CA . ALA B 1 185 ? -5.223 1.035 11.383 1 98.94 185 ALA B CA 1
ATOM 2937 C C . ALA B 1 185 ? -6.535 1.271 12.125 1 98.94 185 ALA B C 1
ATOM 2939 O O . ALA B 1 185 ? -6.617 1.064 13.336 1 98.94 185 ALA B O 1
ATOM 2940 N N . ARG B 1 186 ? -7.449 1.771 11.414 1 98.75 186 ARG B N 1
ATOM 2941 C CA . ARG B 1 186 ? -8.836 1.965 11.844 1 98.75 186 ARG B CA 1
ATOM 2942 C C . ARG B 1 186 ? -9.812 1.448 10.789 1 98.75 186 ARG B C 1
ATOM 2944 O O . ARG B 1 186 ? -9.672 1.757 9.602 1 98.75 186 ARG B O 1
ATOM 2951 N N . VAL B 1 187 ? -10.758 0.583 11.164 1 98.25 187 VAL B N 1
ATOM 2952 C CA . VAL B 1 187 ? -11.766 0.034 10.258 1 98.25 187 VAL B CA 1
ATOM 2953 C C . VAL B 1 187 ? -13.078 0.791 10.422 1 98.25 187 VAL B C 1
ATOM 2955 O O . VAL B 1 187 ? -13.391 1.284 11.508 1 98.25 187 VAL B O 1
ATOM 2958 N N . ALA B 1 188 ? -13.812 0.843 9.344 1 96 188 ALA B N 1
ATOM 2959 C CA . ALA B 1 188 ? -15.102 1.533 9.359 1 96 188 ALA B CA 1
ATOM 2960 C C . ALA B 1 188 ? -16.031 0.939 10.406 1 96 188 ALA B C 1
ATOM 2962 O O . ALA B 1 188 ? -16.062 -0.277 10.609 1 96 188 ALA B O 1
ATOM 2963 N N . PRO B 1 189 ? -16.75 1.817 11.039 1 88.5 189 PRO B N 1
ATOM 2964 C CA . PRO B 1 189 ? -17.703 1.316 12.023 1 88.5 189 PRO B CA 1
ATOM 2965 C C . PRO B 1 189 ? -18.828 0.49 11.383 1 88.5 189 PRO B C 1
ATOM 2967 O O . PRO B 1 189 ? -19.188 0.725 10.227 1 88.5 189 PRO B O 1
ATOM 2970 N N . GLU B 1 190 ? -19.172 -0.68 12.031 1 78.31 190 GLU B N 1
ATOM 2971 C CA . GLU B 1 190 ? -20.281 -1.48 11.539 1 78.31 190 GLU B CA 1
ATOM 2972 C C . GLU B 1 190 ? -21.562 -0.652 11.461 1 78.31 190 GLU B C 1
ATOM 2974 O O . GLU B 1 190 ? -21.797 0.211 12.312 1 78.31 190 GLU B O 1
ATOM 2979 N N . PRO B 1 191 ? -22.188 -0.781 10.234 1 68 191 PRO B N 1
ATOM 2980 C CA . PRO B 1 191 ? -23.453 -0.044 10.156 1 68 191 PRO B CA 1
ATOM 2981 C C . PRO B 1 191 ? -24.375 -0.34 11.336 1 68 191 PRO B C 1
ATOM 2983 O O . PRO B 1 191 ? -24.359 -1.451 11.867 1 68 191 PRO B O 1
ATOM 2986 N N . HIS B 1 192 ? -24.672 0.671 12.219 1 53.28 192 HIS B N 1
ATOM 2987 C CA . HIS B 1 192 ? -25.656 0.472 13.281 1 53.28 192 HIS B CA 1
ATOM 2988 C C . HIS B 1 192 ? -26.969 -0.051 12.719 1 53.28 192 HIS B C 1
ATOM 2990 O O . HIS B 1 192 ? -27.438 0.428 11.68 1 53.28 192 HIS B O 1
ATOM 2996 N N . GLU B 1 193 ? -27.234 -1.392 12.781 1 45.75 193 GLU B N 1
ATOM 2997 C CA . GLU B 1 193 ? -28.609 -1.836 12.531 1 45.75 193 GLU B CA 1
ATOM 2998 C C . GLU B 1 193 ? -29.609 -0.946 13.242 1 45.75 193 GLU B C 1
ATOM 3000 O O . GLU B 1 193 ? -29.531 -0.747 14.461 1 45.75 193 GLU B O 1
ATOM 3005 N N . ASP B 1 194 ? -30 0.142 12.594 1 36.66 194 ASP B N 1
ATOM 3006 C CA . ASP B 1 194 ? -31.281 0.596 13.141 1 36.66 194 ASP B CA 1
ATOM 3007 C C . ASP B 1 194 ? -32.312 -0.522 13.109 1 36.66 194 ASP B C 1
ATOM 3009 O O . ASP B 1 194 ? -32.438 -1.25 12.117 1 36.66 194 ASP B O 1
#

pLDDT: mean 94.36, std 12.35, range [24.61, 98.94]

Organism: Cystobacter fuscus (strain ATCC 25194 / DSM 2262 / NBRC 100088 / M29) (NCBI:txid1242864)

Solvent-accessible surface area (backbone atoms only — not comparable to full-atom values): 20882 Å² total; per-residue (Å²): 123,75,79,78,70,69,73,75,64,49,75,55,99,61,36,35,34,29,71,58,58,38,89,47,15,61,47,54,44,47,41,50,62,77,29,42,79,75,46,46,85,80,32,63,60,72,64,91,54,59,89,34,50,66,45,36,25,52,46,29,47,46,45,53,50,31,35,66,70,58,38,28,45,59,27,37,31,27,49,60,89,40,61,79,91,71,39,60,51,45,33,37,42,31,38,34,70,42,39,64,82,42,48,20,27,29,40,44,48,72,51,65,40,74,92,57,62,93,69,57,54,62,45,54,50,53,42,54,50,49,51,42,38,44,52,83,67,56,29,44,32,40,33,43,65,43,45,79,82,40,54,67,63,50,51,38,41,48,74,65,58,35,41,81,32,38,47,42,73,53,49,36,27,34,86,91,34,66,34,50,28,36,33,26,34,35,65,49,75,75,80,75,82,123,122,75,79,79,69,69,74,76,63,48,76,55,98,61,36,36,32,29,71,57,59,39,86,46,16,60,46,53,44,49,38,50,62,77,30,42,80,75,46,46,85,79,32,63,61,70,63,91,54,60,90,34,52,66,43,34,27,51,48,28,48,46,44,55,50,33,36,66,68,57,38,30,45,60,28,36,30,25,49,61,89,40,58,79,91,71,37,59,52,45,32,37,44,31,39,33,70,43,39,64,82,43,47,20,27,27,39,43,49,72,50,64,40,74,92,57,60,93,68,56,55,63,44,55,50,53,42,53,51,49,51,41,38,43,53,84,67,57,29,44,32,40,33,41,65,41,47,79,82,40,55,66,62,51,49,38,39,47,75,65,57,35,42,79,32,37,48,41,72,53,49,37,27,35,87,89,35,64,34,50,28,36,33,27,34,36,66,48,77,74,79,75,82,124

InterPro domains:
  IPR000182 GNAT domain [PF13302] (14-163)
  IPR000182 GNAT domain [PS51186] (40-189)
  IPR016181 Acyl-CoA N-acyltransferase [SSF55729] (9-186)
  IPR051531 N-acetyltransferase [PTHR43792] (9-184)

Nearest PDB structures (foldseek):
  3igr-assembly1_A  TM=9.311E-01  e=6.593E-21  Aliivibrio fischeri ES114
  6c37-assembly1_A  TM=9.083E-01  e=9.292E-18  Mycolicibacterium smegmatis MC2 155
  3fbu-assembly2_A  TM=8.680E-01  e=2.903E-13  Bacillus anthracis str. Sterne
  5wif-assembly1_B  TM=8.440E-01  e=1.547E-12  Yersinia pestis
  6vfn-assembly1_A  TM=8.506E-01  e=4.170E-12  Bacillus thuringiensis

Secondary structure (DSSP, 8-state):
-------PPEE-SSEEEE---GGGHHHHHHHHHHTHHHHGGGS----TTTTSHHHHHHHHHHHHHHHHTTS-EEEEEEETTS-TTTPPEEEEEEEEEEE-TT--EEEEEEEE-GGGTTSSHHHHHHHHHHHHHHTTT--SEEEEEE-TT-HHHHHHHHHTT-EEEEEEEEEEEETTEEEEEEEEEEEPPP----/-------PPEE-SSEEEE---GGGHHHHHHHHHHTHHHHGGGSPPPPTTTTSHHHHHHHHHHHHHHHHTTS-EEEEEEETTS-TTTPPEEEEEEEEEEE-TT--EEEEEEEE-GGGTTSSHHHHHHHHHHHHHHTTT--SEEEEEE-TT-HHHHHHHHHTT-EEEEEEEEEEEETTEEEEEEEEEEEPPP----

Radius of gyration: 22.73 Å; Cα contacts (8 Å, |Δi|>4): 715; chains: 2; bounding box: 65×65×53 Å